Protein AF-A0A2G8K764-F1 (afdb_monomer)

Structure (mmCIF, N/CA/C/O backbone):
data_AF-A0A2G8K764-F1
#
_entry.id   AF-A0A2G8K764-F1
#
loop_
_atom_site.group_PDB
_atom_site.id
_atom_site.type_symbol
_atom_site.label_atom_id
_atom_site.label_alt_id
_atom_site.label_comp_id
_atom_site.label_asym_id
_atom_site.label_entity_id
_atom_site.label_seq_id
_atom_site.pdbx_PDB_ins_code
_atom_site.Cartn_x
_atom_site.Cartn_y
_atom_site.Cartn_z
_atom_site.occupancy
_atom_site.B_iso_or_equiv
_atom_site.auth_seq_id
_atom_site.auth_comp_id
_atom_site.auth_asym_id
_atom_site.auth_atom_id
_atom_site.pdbx_PDB_model_num
ATOM 1 N N . MET A 1 1 ? -36.070 -5.366 6.513 1.00 33.69 1 MET A N 1
ATOM 2 C CA . MET A 1 1 ? -35.446 -6.632 6.056 1.00 33.69 1 MET A CA 1
ATOM 3 C C . MET A 1 1 ? -34.339 -6.330 5.052 1.00 33.69 1 MET A C 1
ATOM 5 O O . MET A 1 1 ? -34.636 -6.035 3.906 1.00 33.69 1 MET A O 1
ATOM 9 N N . SER A 1 2 ? -33.076 -6.406 5.469 1.00 38.84 2 SER A N 1
ATOM 10 C CA . SER A 1 2 ? -31.916 -6.464 4.567 1.00 38.84 2 SER A CA 1
ATOM 11 C C . SER A 1 2 ? -31.468 -7.924 4.512 1.00 38.84 2 SER A C 1
ATOM 13 O O . SER A 1 2 ? -30.601 -8.333 5.282 1.00 38.84 2 SER A O 1
ATOM 15 N N . ARG A 1 3 ? -32.119 -8.744 3.679 1.00 37.56 3 ARG A N 1
ATOM 16 C CA . ARG A 1 3 ? -31.666 -10.124 3.452 1.00 37.56 3 ARG A CA 1
ATOM 17 C C . ARG A 1 3 ? -30.446 -10.074 2.531 1.00 37.56 3 ARG A C 1
ATOM 19 O O . ARG A 1 3 ? -30.587 -10.110 1.315 1.00 37.56 3 ARG A O 1
ATOM 26 N N . LEU A 1 4 ? -29.264 -9.943 3.132 1.00 41.06 4 LEU A N 1
ATOM 27 C CA . LEU A 1 4 ? -28.021 -10.408 2.517 1.00 41.06 4 LEU A CA 1
ATOM 28 C C . LEU A 1 4 ? -28.210 -11.894 2.190 1.00 41.06 4 LEU A C 1
ATOM 30 O O . LEU A 1 4 ? -28.793 -12.630 2.990 1.00 41.06 4 LEU A O 1
ATOM 34 N N . THR A 1 5 ? -27.817 -12.304 0.989 1.00 48.66 5 THR A N 1
ATOM 35 C CA . THR A 1 5 ? -28.017 -13.684 0.533 1.00 48.66 5 THR A CA 1
ATOM 36 C C . THR A 1 5 ? -27.118 -14.627 1.335 1.00 48.66 5 THR A C 1
ATOM 38 O O . THR A 1 5 ? -26.045 -14.207 1.759 1.00 48.66 5 THR A O 1
ATOM 41 N N . ASP A 1 6 ? -27.501 -15.891 1.543 1.00 52.78 6 ASP A N 1
ATOM 42 C CA . ASP A 1 6 ? -26.640 -16.861 2.254 1.00 52.78 6 ASP A CA 1
ATOM 43 C C . ASP A 1 6 ? -25.231 -16.946 1.627 1.00 52.78 6 ASP A C 1
ATOM 45 O O . ASP A 1 6 ? -24.234 -16.991 2.339 1.00 52.78 6 ASP A O 1
ATOM 49 N N . ARG A 1 7 ? -25.130 -16.745 0.302 1.00 52.00 7 ARG A N 1
ATOM 50 C CA . ARG A 1 7 ? -23.859 -16.610 -0.434 1.00 52.00 7 ARG A CA 1
ATOM 51 C C . ARG A 1 7 ? -22.946 -15.477 0.050 1.00 52.00 7 ARG A C 1
ATOM 53 O O . ARG A 1 7 ? -21.727 -15.593 -0.047 1.00 52.00 7 ARG A O 1
ATOM 60 N N . ASP A 1 8 ? -23.502 -14.367 0.532 1.00 56.09 8 ASP A N 1
ATOM 61 C CA . ASP A 1 8 ? -22.710 -13.242 1.043 1.00 56.09 8 ASP A CA 1
ATOM 62 C C . ASP A 1 8 ? -22.098 -13.548 2.414 1.00 56.09 8 ASP A C 1
ATOM 64 O O . ASP A 1 8 ? -20.984 -13.097 2.700 1.00 56.09 8 ASP A O 1
ATOM 68 N N . LYS A 1 9 ? -22.807 -14.337 3.230 1.00 60.25 9 LYS A N 1
ATOM 69 C CA . LYS A 1 9 ? -22.314 -14.828 4.520 1.00 60.25 9 LYS A CA 1
ATOM 70 C C . LYS A 1 9 ? -21.228 -15.882 4.327 1.00 60.25 9 LYS A C 1
ATOM 72 O O . LYS A 1 9 ? -20.196 -15.804 4.995 1.00 60.25 9 LYS A O 1
ATOM 77 N N . ASP A 1 10 ? -21.415 -16.777 3.358 1.00 65.81 10 ASP A N 1
ATOM 78 C CA . ASP A 1 10 ? -20.428 -17.799 2.994 1.00 65.81 10 ASP A CA 1
ATOM 79 C C . ASP A 1 10 ? -19.110 -17.154 2.530 1.00 65.81 10 ASP A C 1
ATOM 81 O O . ASP A 1 10 ? -18.032 -17.491 3.023 1.00 65.81 10 ASP A O 1
ATOM 85 N N . GLY A 1 11 ? -19.191 -16.121 1.681 1.00 82.81 11 GLY A N 1
ATOM 86 C CA . GLY A 1 11 ? -18.010 -15.391 1.213 1.00 82.81 11 GLY A CA 1
ATOM 87 C C . GLY A 1 11 ? -17.261 -14.638 2.320 1.00 82.81 11 GLY A C 1
ATOM 88 O O . GLY A 1 11 ? -16.034 -14.605 2.314 1.00 82.81 11 GLY A O 1
ATOM 89 N N . PHE A 1 12 ? -17.959 -14.037 3.292 1.00 88.25 12 PHE A N 1
ATOM 90 C CA . PHE A 1 12 ? -17.296 -13.393 4.436 1.00 88.25 12 PHE A CA 1
ATOM 91 C C . PHE A 1 12 ? -16.595 -14.415 5.342 1.00 88.25 12 PHE A C 1
ATOM 93 O O . PHE A 1 12 ? -15.472 -14.179 5.796 1.00 88.25 12 PHE A O 1
ATOM 100 N N . PHE A 1 13 ? -17.231 -15.562 5.585 1.00 88.56 13 PHE A N 1
ATOM 101 C CA . PHE A 1 13 ? -16.662 -16.619 6.414 1.00 88.56 13 PHE A CA 1
ATOM 102 C C . PHE A 1 13 ? -15.352 -17.165 5.826 1.00 88.56 13 PHE A C 1
ATOM 104 O O . PHE A 1 13 ? -14.321 -17.164 6.508 1.00 88.56 13 PHE A O 1
ATOM 111 N N . GLU A 1 14 ? -15.368 -17.558 4.550 1.00 86.75 14 GLU A N 1
ATOM 112 C CA . GLU A 1 14 ? -14.207 -18.135 3.862 1.00 86.75 14 GLU A CA 1
ATOM 113 C C . GLU A 1 14 ? -13.052 -17.137 3.718 1.00 86.75 14 GLU A C 1
ATOM 115 O O . GLU A 1 14 ? -11.880 -17.484 3.923 1.00 86.75 14 GLU A O 1
ATOM 120 N N . GLU A 1 15 ? -13.380 -15.885 3.385 1.00 87.56 15 GLU A N 1
ATOM 121 C CA . GLU A 1 15 ? -12.381 -14.874 3.052 1.00 87.56 15 GLU A CA 1
ATOM 122 C C . GLU A 1 15 ? -11.816 -14.139 4.263 1.00 87.56 15 GLU A C 1
ATOM 124 O O . GLU A 1 15 ? -10.691 -13.649 4.192 1.00 87.56 15 GLU A O 1
ATOM 129 N N . ILE A 1 16 ? -12.553 -14.060 5.372 1.00 92.62 16 ILE A N 1
ATOM 130 C CA . ILE A 1 16 ? -12.147 -13.291 6.556 1.00 92.62 16 ILE A CA 1
ATOM 131 C C . ILE A 1 16 ? -12.003 -14.202 7.773 1.00 92.62 16 ILE A C 1
ATOM 133 O O . ILE A 1 16 ? -10.900 -14.352 8.305 1.00 92.62 16 ILE A O 1
ATOM 137 N N . LEU A 1 17 ? -13.091 -14.836 8.216 1.00 92.00 17 LEU A N 1
ATOM 138 C CA . LEU A 1 17 ? -13.127 -15.529 9.510 1.00 92.00 17 LEU A CA 1
ATOM 139 C C . LEU A 1 17 ? -12.186 -16.746 9.558 1.00 92.00 17 LEU A C 1
ATOM 141 O O . LEU A 1 17 ? -11.447 -16.922 10.536 1.00 92.00 17 LEU A O 1
ATOM 145 N N . CYS A 1 18 ? -12.130 -17.538 8.484 1.00 90.69 18 CYS A N 1
ATOM 146 C CA . CYS A 1 18 ? -11.221 -18.685 8.363 1.00 90.69 18 CYS A CA 1
ATOM 147 C C . CYS A 1 18 ? -9.739 -18.300 8.260 1.00 90.69 18 CYS A C 1
ATOM 149 O O . CYS A 1 18 ? -8.875 -19.161 8.420 1.00 90.69 18 CYS A O 1
ATOM 151 N N . LYS A 1 19 ? -9.424 -17.033 7.968 1.00 90.88 19 LYS A N 1
ATOM 152 C CA . LYS A 1 19 ? -8.050 -16.577 7.707 1.00 90.88 19 LYS A CA 1
ATOM 153 C C . LYS A 1 19 ? -7.363 -15.971 8.927 1.00 90.88 19 LYS A C 1
ATOM 155 O O . LYS A 1 19 ? -6.165 -15.702 8.861 1.00 90.88 19 LYS A O 1
ATOM 160 N N . PHE A 1 20 ? -8.080 -15.744 10.031 1.00 92.00 20 PHE A N 1
ATOM 161 C CA . PHE A 1 20 ? -7.442 -15.306 11.273 1.00 92.00 20 PHE A CA 1
ATOM 162 C C . PHE A 1 20 ? -6.431 -16.341 11.783 1.00 92.00 20 PHE A C 1
ATOM 164 O O . PHE A 1 20 ? -6.521 -17.526 11.471 1.00 92.00 20 PHE A O 1
ATOM 171 N N . ARG A 1 21 ? -5.457 -15.880 12.570 1.00 89.31 21 ARG A N 1
ATOM 172 C CA . ARG A 1 21 ? -4.538 -16.750 13.310 1.00 89.31 21 ARG A CA 1
ATOM 173 C C . ARG A 1 21 ? -5.270 -17.388 14.491 1.00 89.31 21 ARG A C 1
ATOM 175 O O . ARG A 1 21 ? -6.198 -16.793 15.033 1.00 89.31 21 ARG A O 1
ATOM 182 N N . ASP A 1 22 ? -4.824 -18.566 14.911 1.00 90.31 22 ASP A N 1
ATOM 183 C CA . ASP A 1 22 ? -5.330 -19.237 16.113 1.00 90.31 22 ASP A CA 1
ATOM 184 C C . ASP A 1 22 ? -4.650 -18.692 17.375 1.00 90.31 22 ASP A C 1
ATOM 186 O O . ASP A 1 22 ? -3.877 -19.374 18.040 1.00 90.31 22 ASP A O 1
ATOM 190 N N . ASP A 1 23 ? -4.913 -17.419 17.659 1.00 94.19 23 ASP A N 1
ATOM 191 C CA . ASP A 1 23 ? -4.591 -16.741 18.914 1.00 94.19 23 ASP A CA 1
ATOM 19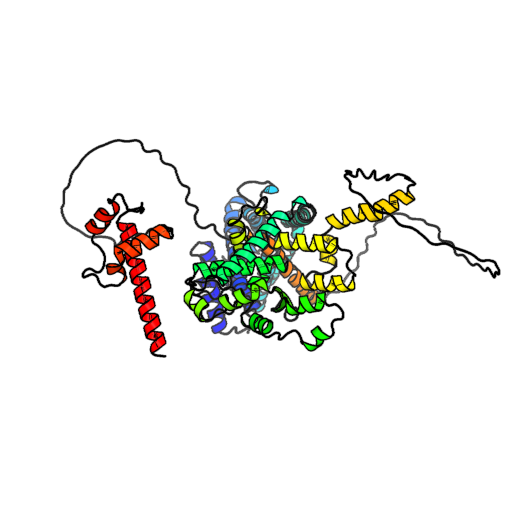2 C C . ASP A 1 23 ? -5.863 -16.188 19.570 1.00 94.19 23 ASP A C 1
ATOM 194 O O . ASP A 1 23 ? -6.922 -16.172 18.942 1.00 94.19 23 ASP A O 1
ATOM 198 N N . ASP A 1 24 ? -5.775 -15.722 20.818 1.00 94.00 24 ASP A N 1
ATOM 199 C CA . ASP A 1 24 ? -6.945 -15.246 21.575 1.00 94.00 24 ASP A CA 1
ATOM 200 C C . ASP A 1 24 ? -7.679 -14.106 20.855 1.00 94.00 24 ASP A C 1
ATOM 202 O O . ASP A 1 24 ? -8.907 -14.090 20.780 1.00 94.00 24 ASP A O 1
ATOM 206 N N . ILE A 1 25 ? -6.924 -13.203 20.220 1.00 96.12 25 ILE A N 1
ATOM 207 C CA . ILE A 1 25 ? -7.464 -12.116 19.393 1.00 96.12 25 ILE A CA 1
ATOM 208 C C . ILE A 1 25 ? -8.227 -12.668 18.184 1.00 96.12 25 ILE A C 1
ATOM 210 O O . ILE A 1 25 ? -9.349 -12.249 17.907 1.00 96.12 25 ILE A O 1
ATOM 214 N N . GLY A 1 26 ? -7.641 -13.614 17.448 1.00 94.44 26 GLY A N 1
ATOM 215 C CA . GLY A 1 26 ? -8.278 -14.250 16.299 1.00 94.44 26 GLY A CA 1
ATOM 216 C C . GLY A 1 26 ? -9.490 -15.090 16.691 1.00 94.44 26 GLY A C 1
ATOM 217 O O . GLY A 1 26 ? -10.481 -15.103 15.964 1.00 94.44 26 GLY A O 1
ATOM 218 N N . LEU A 1 27 ? -9.458 -15.740 17.855 1.00 95.12 27 LEU A N 1
ATOM 219 C CA . LEU A 1 27 ? -10.594 -16.462 18.419 1.00 95.12 27 LEU A CA 1
ATOM 220 C C . LEU A 1 27 ? -11.739 -15.508 18.771 1.00 95.12 27 LEU A C 1
ATOM 222 O O . LEU A 1 27 ? -12.885 -15.802 18.431 1.00 95.12 27 LEU A O 1
ATOM 226 N N . PHE A 1 28 ? -11.437 -14.365 19.391 1.00 96.00 28 PHE A N 1
ATOM 227 C CA . PHE A 1 28 ? -12.427 -13.333 19.694 1.00 96.00 28 PHE A CA 1
ATOM 228 C C . PHE A 1 28 ? -13.061 -12.777 18.414 1.00 96.00 28 PHE A C 1
ATOM 230 O O . PHE A 1 28 ? -14.284 -12.763 18.302 1.00 96.00 28 PHE A O 1
ATOM 237 N N . CYS A 1 29 ? -12.256 -12.465 17.389 1.00 96.56 29 CYS A N 1
ATOM 238 C CA . CYS A 1 29 ? -12.754 -12.032 16.077 1.00 96.56 29 CYS A CA 1
ATOM 239 C C . CYS A 1 29 ? -13.724 -13.025 15.410 1.00 96.56 29 CYS A C 1
ATOM 241 O O . CYS A 1 29 ? -14.522 -12.616 14.569 1.00 96.56 29 CYS A O 1
ATOM 243 N N . ARG A 1 30 ? -13.638 -14.322 15.738 1.00 95.06 30 ARG A N 1
ATOM 244 C CA . ARG A 1 30 ? -14.514 -15.377 15.198 1.00 95.06 30 ARG A CA 1
ATOM 245 C C . ARG A 1 30 ? -15.742 -15.666 16.060 1.00 95.06 30 ARG A C 1
ATOM 247 O O . ARG A 1 30 ? -16.605 -16.412 15.607 1.00 95.06 30 ARG A O 1
ATOM 254 N N . LYS A 1 31 ? -15.801 -15.155 17.292 1.00 94.94 31 LYS A N 1
ATOM 255 C CA . LYS A 1 31 ? -16.849 -15.488 18.269 1.00 94.94 31 LYS A CA 1
ATOM 256 C C . LYS A 1 31 ? -17.703 -14.296 18.672 1.00 94.94 31 LYS A C 1
ATOM 258 O O . LYS A 1 31 ? -18.900 -14.474 18.865 1.00 94.94 31 LYS A O 1
ATOM 263 N N . ASP A 1 32 ? -17.103 -13.119 18.825 1.00 97.00 32 ASP A N 1
ATOM 264 C CA . ASP A 1 32 ? -17.822 -11.937 19.287 1.00 97.00 32 ASP A CA 1
ATOM 265 C C . ASP A 1 32 ? -18.811 -11.453 18.207 1.00 97.00 32 ASP A C 1
ATOM 267 O O . ASP A 1 32 ? -18.392 -11.124 17.090 1.00 97.00 32 ASP A O 1
ATOM 271 N N . PRO A 1 33 ? -20.124 -11.409 18.503 1.00 95.06 33 PRO A N 1
ATOM 272 C CA . PRO A 1 33 ? -21.143 -11.104 17.500 1.00 95.06 33 PRO A CA 1
ATOM 273 C C . PRO A 1 33 ? -21.035 -9.671 16.961 1.00 95.06 33 PRO A C 1
ATOM 275 O O . PRO A 1 33 ? -21.378 -9.421 15.803 1.00 95.06 33 PRO A O 1
ATOM 278 N N . VAL A 1 34 ? -20.524 -8.736 17.764 1.00 96.19 34 VAL A N 1
ATOM 279 C CA . VAL A 1 34 ? -20.388 -7.325 17.393 1.00 96.19 34 VAL A CA 1
ATOM 280 C C . VAL A 1 34 ? -19.189 -7.131 16.466 1.00 96.19 34 VAL A C 1
ATOM 282 O O . VAL A 1 34 ? -19.321 -6.496 15.418 1.00 96.19 34 VAL A O 1
ATOM 285 N N . VAL A 1 35 ? -18.041 -7.740 16.776 1.00 97.06 35 VAL A N 1
ATOM 286 C CA . VAL A 1 35 ? -16.853 -7.737 15.904 1.00 97.06 35 VAL A CA 1
ATOM 287 C C . VAL A 1 35 ? -17.163 -8.385 14.557 1.00 97.06 35 VAL A C 1
ATOM 289 O O . VAL A 1 35 ? -16.776 -7.842 13.519 1.00 97.06 35 VAL A O 1
ATOM 292 N N . ILE A 1 36 ? -17.884 -9.510 14.558 1.00 96.75 36 ILE A N 1
ATOM 293 C CA . ILE A 1 36 ? -18.326 -10.189 13.331 1.00 96.75 36 ILE A CA 1
ATOM 294 C C . ILE A 1 36 ? -19.206 -9.253 12.497 1.00 96.75 36 ILE A C 1
ATOM 296 O O . ILE A 1 36 ? -18.938 -9.077 11.309 1.00 96.75 36 ILE A O 1
ATOM 300 N N . ASN A 1 37 ? -20.202 -8.603 13.111 1.00 95.00 37 ASN A N 1
ATOM 301 C CA . ASN A 1 37 ? -21.092 -7.668 12.419 1.00 95.00 37 ASN A CA 1
ATOM 302 C C . ASN A 1 37 ? -20.332 -6.477 11.813 1.00 95.00 37 ASN A C 1
ATOM 304 O O . ASN A 1 37 ? -20.545 -6.128 10.649 1.00 95.00 37 ASN A O 1
ATOM 308 N N . ILE A 1 38 ? -19.402 -5.885 12.570 1.00 95.62 38 ILE A N 1
ATOM 309 C CA . ILE A 1 38 ? -18.540 -4.804 12.077 1.00 95.62 38 ILE A CA 1
ATOM 310 C C . ILE A 1 38 ? -17.718 -5.297 10.882 1.00 95.62 38 ILE A C 1
ATOM 312 O O . ILE A 1 38 ? -17.711 -4.651 9.832 1.00 95.62 38 ILE A O 1
ATOM 316 N N . GLY A 1 39 ? -17.073 -6.460 11.004 1.00 94.69 39 GLY A N 1
ATOM 317 C CA . GLY A 1 39 ? -16.302 -7.080 9.928 1.00 94.69 39 GLY A CA 1
ATOM 318 C C . GLY A 1 39 ? -17.124 -7.308 8.658 1.00 94.69 39 GLY A C 1
ATOM 319 O O . GLY A 1 39 ? -16.694 -6.925 7.568 1.00 94.69 39 GLY A O 1
ATOM 320 N N . GLU A 1 40 ? -18.331 -7.854 8.795 1.00 92.88 40 GLU A N 1
ATOM 321 C CA . GLU A 1 40 ? -19.242 -8.140 7.682 1.00 92.88 40 GLU A CA 1
ATOM 322 C C . GLU A 1 40 ? -19.676 -6.854 6.960 1.00 92.88 40 GLU A C 1
ATOM 324 O O . GLU A 1 40 ? -19.682 -6.790 5.724 1.00 92.88 40 GLU A O 1
ATOM 329 N N . ARG A 1 41 ? -19.983 -5.788 7.711 1.00 91.00 41 ARG A N 1
ATOM 330 C CA . ARG A 1 41 ? -20.345 -4.474 7.152 1.00 91.00 41 ARG A CA 1
ATOM 331 C C . ARG A 1 41 ? -19.169 -3.821 6.427 1.00 91.00 41 ARG A C 1
ATOM 333 O O . ARG A 1 41 ? -19.350 -3.282 5.331 1.00 91.00 41 ARG A O 1
ATOM 340 N N . LEU A 1 42 ? -17.964 -3.900 6.997 1.00 90.75 42 LEU A N 1
ATOM 341 C CA . LEU A 1 42 ? -16.738 -3.394 6.371 1.00 90.75 42 LEU A CA 1
ATOM 342 C C . LEU A 1 42 ? -16.402 -4.152 5.079 1.00 90.75 42 LEU A C 1
ATOM 344 O O . LEU A 1 42 ? -16.064 -3.523 4.071 1.00 90.75 42 LEU A O 1
ATOM 348 N N . TRP A 1 43 ? -16.544 -5.479 5.093 1.00 90.31 43 TRP A N 1
ATOM 349 C CA . TRP A 1 43 ? -16.355 -6.332 3.923 1.00 90.31 43 TRP A CA 1
ATOM 350 C C . TRP A 1 43 ? -17.381 -6.020 2.837 1.00 90.31 43 TRP A C 1
ATOM 352 O O . TRP A 1 43 ? -17.011 -5.746 1.697 1.00 90.31 43 TRP A O 1
ATOM 362 N N . THR A 1 44 ? -18.665 -5.962 3.189 1.00 87.25 44 THR A N 1
ATOM 363 C CA . THR A 1 44 ? -19.756 -5.707 2.237 1.00 87.25 44 THR A CA 1
ATOM 364 C C . THR A 1 44 ? -19.598 -4.367 1.522 1.00 87.25 44 THR A C 1
ATOM 366 O O . THR A 1 44 ? -19.817 -4.301 0.313 1.00 87.25 44 THR A O 1
ATOM 369 N N . LYS A 1 45 ? -19.145 -3.320 2.228 1.00 80.25 45 LYS A N 1
ATOM 370 C CA . LYS A 1 45 ? -18.872 -2.003 1.626 1.00 80.25 45 LYS A CA 1
ATOM 371 C C . LYS A 1 45 ? -17.771 -2.055 0.557 1.00 80.25 45 LYS A C 1
ATOM 373 O O . LYS A 1 45 ? -17.792 -1.264 -0.383 1.00 80.25 45 LY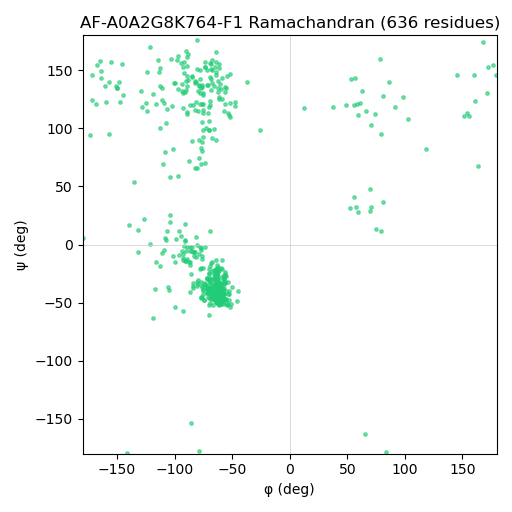S A O 1
ATOM 378 N N . SER A 1 46 ? -16.805 -2.959 0.698 1.00 76.62 46 SER A N 1
ATOM 379 C CA . SER A 1 46 ? -15.552 -2.908 -0.062 1.00 76.62 46 SER A CA 1
ATOM 380 C C . SER A 1 46 ? -15.333 -4.093 -1.007 1.00 76.62 46 SER A C 1
ATOM 382 O O . SER A 1 46 ? -14.517 -3.977 -1.918 1.00 76.62 46 SER A O 1
ATOM 384 N N . LYS A 1 47 ? -16.078 -5.199 -0.867 1.00 74.88 47 LYS A N 1
ATOM 385 C CA . LYS A 1 47 ? -15.908 -6.441 -1.651 1.00 74.88 47 LYS A CA 1
ATOM 386 C C . LYS A 1 47 ? -16.121 -6.277 -3.157 1.00 74.88 47 LYS A C 1
ATOM 388 O O . LYS A 1 47 ? -15.620 -7.074 -3.942 1.00 74.88 47 LYS A O 1
ATOM 393 N N . LEU A 1 48 ? -16.846 -5.234 -3.571 1.00 74.56 48 LEU A N 1
ATOM 394 C CA . LEU A 1 48 ? -17.058 -4.921 -4.987 1.00 74.56 48 LEU A CA 1
ATOM 395 C C . LEU A 1 48 ? -15.778 -4.427 -5.682 1.00 74.56 48 LEU A C 1
ATOM 397 O O . LEU A 1 48 ? -15.690 -4.501 -6.906 1.00 74.56 48 LEU A O 1
ATOM 401 N N . LYS A 1 49 ? -14.768 -3.985 -4.918 1.00 71.81 49 LYS A N 1
ATOM 402 C CA . LYS A 1 49 ? -13.442 -3.600 -5.422 1.00 71.81 49 LYS A CA 1
ATOM 403 C C . LYS A 1 49 ? -12.615 -4.849 -5.741 1.00 71.81 49 LYS A C 1
ATOM 405 O O . LYS A 1 49 ? -11.664 -5.186 -5.032 1.00 71.81 49 LYS A O 1
ATOM 410 N N . LYS A 1 50 ? -13.010 -5.578 -6.790 1.00 66.94 50 LYS A N 1
ATOM 411 C CA . LYS A 1 50 ? -12.350 -6.826 -7.227 1.00 66.94 50 LYS A CA 1
ATOM 412 C C . LYS A 1 50 ? -10.868 -6.620 -7.563 1.00 66.94 50 LYS A C 1
ATOM 414 O O . LYS A 1 50 ? -10.069 -7.539 -7.416 1.00 66.94 50 LYS A O 1
ATOM 419 N N . ASP A 1 51 ? -10.497 -5.413 -7.972 1.00 63.59 51 ASP A N 1
ATOM 420 C CA . ASP A 1 51 ? -9.127 -4.952 -8.209 1.00 63.59 51 ASP A CA 1
ATOM 421 C C . ASP A 1 51 ? -8.261 -4.882 -6.945 1.00 63.59 51 ASP A C 1
ATOM 423 O O . ASP A 1 51 ? -7.037 -4.985 -7.047 1.00 63.59 51 ASP A O 1
ATOM 427 N N . LYS A 1 52 ? -8.888 -4.798 -5.767 1.00 69.44 52 LYS A N 1
ATOM 428 C CA . LYS A 1 52 ? -8.239 -4.615 -4.459 1.00 69.44 52 LYS A CA 1
ATOM 429 C C . LYS A 1 52 ? -8.647 -5.673 -3.439 1.00 69.44 52 LYS A C 1
ATOM 431 O O . LYS A 1 52 ? -8.504 -5.461 -2.239 1.00 69.44 52 LYS A O 1
ATOM 436 N N . ALA A 1 53 ? -9.135 -6.832 -3.884 1.00 73.50 53 ALA A N 1
ATOM 437 C CA . ALA A 1 53 ? -9.700 -7.855 -3.000 1.00 73.50 53 ALA A CA 1
ATOM 438 C C . ALA A 1 53 ? -8.762 -8.251 -1.837 1.00 73.50 53 ALA A C 1
ATOM 440 O O . ALA A 1 53 ? -9.204 -8.385 -0.697 1.00 73.50 53 ALA A O 1
ATOM 441 N N . GLY A 1 54 ? -7.454 -8.374 -2.098 1.00 75.44 54 GLY A N 1
ATOM 442 C CA . GLY A 1 54 ? -6.461 -8.686 -1.062 1.00 75.44 54 GLY A CA 1
ATOM 443 C C . GLY A 1 54 ? -6.256 -7.568 -0.038 1.00 75.44 54 GLY A C 1
ATOM 444 O O . GLY A 1 54 ? -6.145 -7.841 1.155 1.00 75.44 54 GLY A O 1
ATOM 445 N N . GLU A 1 55 ? -6.231 -6.316 -0.492 1.00 78.75 55 GLU A N 1
ATOM 446 C CA . GLU A 1 55 ? -6.097 -5.128 0.363 1.00 78.75 55 GLU A CA 1
ATOM 447 C C . GLU A 1 55 ? -7.353 -4.937 1.213 1.00 78.75 55 GLU A C 1
ATOM 449 O O . GLU A 1 55 ? -7.257 -4.718 2.418 1.00 78.75 55 GLU A O 1
ATOM 454 N N . VAL A 1 56 ? -8.533 -5.118 0.610 1.00 83.88 56 VAL A N 1
ATOM 455 C CA . VAL A 1 56 ? -9.817 -5.086 1.314 1.00 83.88 56 VAL A CA 1
ATOM 456 C C . VAL A 1 56 ? -9.840 -6.138 2.418 1.00 83.88 56 VAL A C 1
ATOM 458 O O . VAL A 1 56 ? -10.164 -5.808 3.558 1.00 83.88 56 VAL A O 1
ATOM 461 N N . ARG A 1 57 ? -9.441 -7.382 2.119 1.00 86.25 57 ARG A N 1
ATOM 462 C CA . ARG A 1 57 ? -9.373 -8.448 3.127 1.00 86.25 57 ARG A CA 1
ATOM 463 C C . ARG A 1 57 ? -8.458 -8.063 4.289 1.00 86.25 57 ARG A C 1
ATOM 465 O O . ARG A 1 57 ? -8.873 -8.138 5.443 1.00 86.25 57 ARG A O 1
ATOM 472 N N . LYS A 1 58 ? -7.233 -7.620 3.983 1.00 86.56 58 LYS A N 1
ATOM 473 C CA . LYS A 1 58 ? -6.258 -7.184 4.993 1.00 86.56 58 LYS A CA 1
ATOM 474 C C . LYS A 1 58 ? -6.807 -6.037 5.843 1.00 86.56 58 LYS A C 1
ATOM 476 O O . LYS A 1 58 ? -6.746 -6.126 7.061 1.00 86.56 58 LYS A O 1
ATOM 481 N N . SER A 1 59 ? -7.396 -5.013 5.226 1.00 89.56 59 SER A N 1
ATOM 482 C CA . SER A 1 59 ? -7.979 -3.856 5.924 1.00 89.56 59 SER A CA 1
ATOM 483 C C . SER A 1 59 ? -9.101 -4.267 6.889 1.00 89.56 59 SER A C 1
ATOM 485 O O . SER A 1 59 ? -9.102 -3.862 8.058 1.00 89.56 59 SER A O 1
ATOM 487 N N . VAL A 1 60 ? -10.013 -5.147 6.454 1.00 93.12 60 VAL A N 1
ATOM 488 C CA . VAL A 1 60 ? -11.094 -5.679 7.303 1.00 93.12 60 VAL A CA 1
ATOM 489 C C . VAL A 1 60 ? -10.525 -6.489 8.469 1.00 93.12 60 VAL A C 1
ATOM 491 O O . VAL A 1 60 ? -10.865 -6.223 9.622 1.00 93.12 60 VAL A O 1
ATOM 494 N N . MET A 1 61 ? -9.617 -7.430 8.198 1.00 94.06 61 MET A N 1
ATOM 495 C CA . MET A 1 61 ? -9.000 -8.261 9.237 1.00 94.06 61 MET A CA 1
ATOM 496 C C . MET A 1 61 ? -8.209 -7.429 10.252 1.00 94.06 61 MET A C 1
ATOM 498 O O . MET A 1 61 ? -8.315 -7.674 11.454 1.00 94.06 61 MET A O 1
ATOM 502 N N . THR A 1 62 ? -7.454 -6.429 9.794 1.00 94.25 62 THR A N 1
ATOM 503 C CA . THR A 1 62 ? -6.723 -5.497 10.660 1.00 94.25 62 THR A CA 1
ATOM 504 C C . THR A 1 62 ? -7.681 -4.696 11.534 1.00 94.25 62 THR A C 1
ATOM 506 O O . THR A 1 62 ? -7.437 -4.567 12.730 1.00 94.25 62 THR A O 1
ATOM 509 N N . SER A 1 63 ? -8.794 -4.210 10.978 1.00 95.69 63 SER A N 1
ATOM 510 C CA . SER A 1 63 ? -9.822 -3.483 11.736 1.00 95.69 63 SER A CA 1
ATOM 511 C C . SER A 1 63 ? -10.435 -4.355 12.835 1.00 95.69 63 SER A C 1
ATOM 513 O O . SER A 1 63 ? -10.483 -3.946 13.993 1.00 95.69 63 SER A O 1
ATOM 515 N N . MET A 1 64 ? -10.826 -5.588 12.500 1.00 97.31 64 MET A N 1
ATOM 516 C CA . MET A 1 64 ? -11.375 -6.539 13.472 1.00 97.31 64 MET A CA 1
ATOM 517 C C . MET A 1 64 ? -10.361 -6.880 14.569 1.00 97.31 64 MET A C 1
ATOM 519 O O . MET A 1 64 ? -10.707 -6.858 15.746 1.00 97.31 64 MET A O 1
ATOM 523 N N . ARG A 1 65 ? -9.094 -7.136 14.211 1.00 97.25 65 ARG A N 1
ATOM 524 C CA . ARG A 1 65 ? -8.045 -7.429 15.202 1.00 97.25 65 ARG A CA 1
ATOM 525 C C . ARG A 1 65 ? -7.731 -6.233 16.090 1.00 97.25 65 ARG A C 1
ATOM 527 O O . ARG A 1 65 ? -7.583 -6.432 17.284 1.00 97.25 65 ARG A O 1
ATOM 534 N N . ARG A 1 66 ? -7.667 -5.011 15.549 1.00 97.12 66 ARG A N 1
ATOM 535 C CA . ARG A 1 66 ? -7.461 -3.787 16.348 1.00 97.12 66 ARG A CA 1
ATOM 536 C C . ARG A 1 66 ? -8.585 -3.595 17.368 1.00 97.12 66 ARG A C 1
ATOM 538 O O . ARG A 1 66 ? -8.293 -3.291 18.517 1.00 97.12 66 ARG A O 1
ATOM 545 N N . LEU A 1 67 ? -9.839 -3.823 16.969 1.00 97.88 67 LEU A N 1
ATOM 546 C CA . LEU A 1 67 ? -10.992 -3.789 17.876 1.00 97.88 67 LEU A CA 1
ATOM 547 C C . LEU A 1 67 ? -10.912 -4.871 18.955 1.00 97.88 67 LEU A C 1
ATOM 549 O O . LEU A 1 67 ? -11.093 -4.574 20.129 1.00 97.88 67 LEU A O 1
ATOM 553 N N . ALA A 1 68 ? -10.596 -6.105 18.566 1.00 97.56 68 ALA A N 1
ATOM 554 C CA . ALA A 1 68 ? -10.437 -7.216 19.495 1.00 97.56 68 ALA A CA 1
ATOM 555 C C . ALA A 1 68 ? -9.293 -6.974 20.493 1.00 97.56 68 ALA A C 1
ATOM 557 O O . ALA A 1 68 ? -9.460 -7.198 21.686 1.00 97.56 68 ALA A O 1
ATOM 558 N N . THR A 1 69 ? -8.144 -6.473 20.030 1.00 97.12 69 THR A N 1
ATOM 559 C CA . THR A 1 69 ? -7.023 -6.108 20.904 1.00 97.12 69 THR A CA 1
ATOM 560 C C . THR A 1 69 ? -7.410 -4.980 21.849 1.00 97.12 69 THR A C 1
ATOM 562 O O . THR A 1 69 ? -7.179 -5.115 23.044 1.00 97.12 69 THR A O 1
ATOM 565 N N . LEU A 1 70 ? -8.057 -3.925 21.347 1.00 97.75 70 LEU A N 1
ATOM 566 C CA . LEU A 1 70 ? -8.540 -2.831 22.186 1.00 97.75 70 LEU A CA 1
ATOM 567 C C . LEU A 1 70 ? -9.515 -3.329 23.260 1.00 97.75 70 LEU A C 1
ATOM 569 O O . LEU A 1 70 ? -9.375 -2.941 24.413 1.00 97.75 70 LEU A O 1
ATOM 573 N N . TYR A 1 71 ? -10.445 -4.221 22.908 1.00 97.50 71 TYR A N 1
ATOM 574 C CA . TYR A 1 71 ? -11.397 -4.797 23.858 1.00 97.50 71 TYR A CA 1
ATOM 575 C C . TYR A 1 71 ? -10.711 -5.639 24.942 1.00 97.50 71 TYR A C 1
ATOM 577 O O . TYR A 1 71 ? -11.029 -5.503 26.118 1.00 97.50 71 TYR A O 1
ATOM 585 N N . MET A 1 72 ? -9.718 -6.458 24.585 1.00 95.69 72 MET A N 1
ATOM 586 C CA . MET A 1 72 ? -8.942 -7.208 25.584 1.00 95.69 72 MET A CA 1
ATOM 587 C C . MET A 1 72 ? -8.169 -6.267 26.514 1.00 95.69 72 MET A C 1
ATOM 589 O O . MET A 1 72 ? -8.214 -6.429 27.731 1.00 95.69 72 MET A O 1
ATOM 593 N N . THR A 1 73 ? -7.528 -5.231 25.964 1.00 95.62 73 THR A N 1
ATOM 594 C CA . THR A 1 73 ? -6.847 -4.203 26.765 1.00 95.62 73 THR A CA 1
ATOM 595 C C . THR A 1 73 ? -7.826 -3.425 27.651 1.00 95.62 73 THR A C 1
ATOM 597 O O . THR A 1 73 ? -7.467 -3.057 28.767 1.00 95.62 73 THR A O 1
ATOM 600 N N . PHE A 1 74 ? -9.058 -3.205 27.190 1.00 97.19 74 PHE A N 1
ATOM 601 C CA . PHE A 1 74 ? -10.154 -2.604 27.950 1.00 97.19 74 PHE A CA 1
ATOM 602 C C . PHE A 1 74 ? -10.568 -3.464 29.141 1.00 97.19 74 PHE A C 1
ATOM 604 O O . PHE A 1 74 ? -10.627 -2.951 30.255 1.00 97.19 74 PHE A O 1
ATOM 611 N N . LEU A 1 75 ? -10.749 -4.771 28.945 1.00 95.69 75 LEU A N 1
ATOM 612 C CA . LEU A 1 75 ? -11.068 -5.696 30.034 1.00 95.69 75 LEU A CA 1
ATOM 613 C C . LEU A 1 75 ? -9.977 -5.733 31.112 1.00 95.69 75 LEU A C 1
ATOM 615 O O . LEU A 1 75 ? -10.284 -5.872 32.292 1.00 95.69 75 LEU A O 1
ATOM 619 N N . GLU A 1 76 ? -8.706 -5.569 30.744 1.00 94.81 76 GLU A N 1
ATOM 620 C CA . GLU A 1 76 ? -7.606 -5.479 31.714 1.00 94.81 76 GLU A CA 1
ATOM 621 C C . GLU A 1 76 ? -7.699 -4.234 32.613 1.00 94.81 76 GLU A C 1
ATOM 623 O O . GLU A 1 76 ? -7.227 -4.275 33.750 1.00 94.81 76 GLU A O 1
ATOM 628 N N . GLN A 1 77 ? -8.332 -3.148 32.148 1.00 94.44 77 GLN A N 1
ATOM 629 C CA . GLN A 1 77 ? -8.445 -1.903 32.920 1.00 94.44 77 GLN A CA 1
ATOM 630 C C . GLN A 1 77 ? -9.327 -2.054 34.162 1.00 94.44 77 GLN A C 1
ATOM 632 O O . GLN A 1 77 ? -9.248 -1.226 35.067 1.00 94.44 77 GLN A O 1
ATOM 637 N N . GLN A 1 78 ? -10.127 -3.122 34.258 1.00 93.62 78 GLN A N 1
ATOM 638 C CA . GLN A 1 78 ? -10.942 -3.370 35.448 1.00 93.62 78 GLN A CA 1
ATOM 639 C C . GLN A 1 78 ? -10.109 -3.598 36.720 1.00 93.62 78 GLN A C 1
ATOM 641 O O . GLN A 1 78 ? -10.598 -3.405 37.832 1.00 93.62 78 GLN A O 1
ATOM 646 N N . LEU A 1 79 ? -8.848 -4.019 36.554 1.00 91.44 79 LEU A N 1
ATOM 647 C CA . LEU A 1 79 ? -7.918 -4.248 37.659 1.00 91.44 79 LEU A CA 1
ATOM 648 C C . LEU A 1 79 ? -7.477 -2.938 38.324 1.00 91.44 79 LEU A C 1
ATOM 650 O O . LEU A 1 79 ? -7.187 -2.933 39.516 1.00 91.44 79 LEU A O 1
ATOM 654 N N . GLU A 1 80 ? -7.428 -1.845 37.562 1.00 91.44 80 GLU A N 1
ATOM 655 C CA . GLU A 1 80 ? -6.920 -0.546 38.018 1.00 91.44 80 GLU A CA 1
ATOM 656 C C . GLU A 1 80 ? -8.052 0.457 38.283 1.00 91.44 80 GLU A C 1
ATOM 658 O O . GLU A 1 80 ? -8.025 1.169 39.285 1.00 91.44 80 GLU A O 1
ATOM 663 N N . TYR A 1 81 ? -9.089 0.467 37.441 1.00 90.56 81 TYR A N 1
ATOM 664 C CA . TYR A 1 81 ? -10.162 1.471 37.469 1.00 90.56 81 TYR A CA 1
ATOM 665 C C . TYR A 1 81 ? -11.495 0.938 38.016 1.00 90.56 81 TYR A C 1
ATOM 667 O O . TYR A 1 81 ? -12.522 1.610 37.933 1.00 90.56 81 TYR A O 1
ATOM 675 N N . GLY A 1 82 ? -11.489 -0.260 38.608 1.00 92.62 82 GLY A N 1
ATOM 676 C CA . GLY A 1 82 ? -12.676 -0.895 39.183 1.00 92.62 82 GLY A CA 1
ATOM 677 C C . GLY A 1 82 ? -13.531 -1.644 38.153 1.00 92.62 82 GLY A C 1
ATOM 678 O O . GLY A 1 82 ? -13.168 -1.720 36.980 1.00 92.62 82 GLY A O 1
ATOM 679 N N . PRO A 1 83 ? -14.664 -2.235 38.570 1.00 93.94 83 PRO A N 1
ATOM 680 C CA . PRO A 1 83 ? -15.437 -3.141 37.726 1.00 93.94 83 PRO A CA 1
ATOM 681 C C . PRO A 1 83 ? -15.981 -2.450 36.470 1.00 93.94 83 PRO A C 1
ATOM 683 O O . PRO A 1 83 ? -16.460 -1.318 36.527 1.00 93.94 83 PRO A O 1
ATOM 686 N N . ILE A 1 84 ? -15.943 -3.169 35.350 1.00 93.75 84 ILE A N 1
ATOM 687 C CA . ILE A 1 84 ? -16.547 -2.750 34.084 1.00 93.75 84 ILE A CA 1
ATOM 688 C C . ILE A 1 84 ? -18.044 -3.056 34.116 1.00 93.75 84 ILE A C 1
ATOM 690 O O . ILE A 1 84 ? -18.476 -4.107 34.597 1.00 93.75 84 ILE A O 1
ATOM 694 N N . LYS A 1 85 ? -18.853 -2.145 33.577 1.00 92.88 85 LYS A N 1
ATOM 695 C CA . LYS A 1 85 ? -20.276 -2.393 33.362 1.00 92.88 85 LYS A CA 1
ATOM 696 C C . LYS A 1 85 ? -20.457 -3.321 32.164 1.00 92.88 85 LYS A C 1
ATOM 698 O O . LYS A 1 85 ? -20.200 -2.925 31.032 1.00 92.88 85 LYS A O 1
ATOM 703 N N . GLU A 1 86 ? -20.935 -4.531 32.416 1.00 89.56 86 GLU A N 1
ATOM 704 C CA . GLU A 1 86 ? -21.240 -5.525 31.385 1.00 89.56 86 GLU A CA 1
ATOM 705 C C . GLU A 1 86 ? -22.757 -5.659 31.226 1.00 89.56 86 GLU A C 1
ATOM 707 O O . GLU A 1 86 ? -23.444 -6.065 32.167 1.00 89.56 86 GLU A O 1
ATOM 712 N N . ILE A 1 87 ? -23.289 -5.322 30.049 1.00 88.19 87 ILE A N 1
ATOM 713 C CA . ILE A 1 87 ? -24.699 -5.557 29.711 1.00 88.19 87 ILE A CA 1
ATOM 714 C C . ILE A 1 87 ? -24.798 -6.825 28.866 1.00 88.19 87 ILE A C 1
ATOM 716 O O . ILE A 1 87 ? -25.527 -7.750 29.218 1.00 88.19 87 ILE A O 1
ATOM 720 N N . GLU A 1 88 ? -24.036 -6.883 27.774 1.00 85.62 88 GLU A N 1
ATOM 721 C CA . GLU A 1 88 ? -24.149 -7.941 26.762 1.00 85.62 88 GLU A CA 1
ATOM 722 C C . GLU A 1 88 ? -22.943 -8.894 26.733 1.00 85.62 88 GLU A C 1
ATOM 724 O O . GLU A 1 88 ? -22.964 -9.903 26.023 1.00 85.62 88 GLU A O 1
ATOM 729 N N . LYS A 1 89 ? -21.887 -8.588 27.499 1.00 91.19 89 LYS A N 1
ATOM 730 C CA . LYS A 1 89 ? -20.627 -9.347 27.581 1.00 91.19 89 LYS A CA 1
ATOM 731 C C . LYS A 1 89 ? -19.959 -9.525 26.223 1.00 91.19 89 LYS A C 1
ATOM 733 O O . LYS A 1 89 ? -19.467 -10.602 25.880 1.00 91.19 89 LYS A O 1
ATOM 738 N N . ASN A 1 90 ? -19.986 -8.459 25.433 1.00 94.31 90 ASN A N 1
ATOM 739 C CA . ASN A 1 90 ? -19.409 -8.401 24.098 1.00 94.31 90 ASN A CA 1
ATOM 740 C C . ASN A 1 90 ? -18.757 -7.032 23.861 1.00 94.31 90 ASN A C 1
ATOM 742 O O . ASN A 1 90 ? -18.772 -6.161 24.737 1.00 94.31 90 ASN A O 1
ATOM 746 N N . LEU A 1 91 ? -18.187 -6.827 22.672 1.00 96.25 91 LEU A N 1
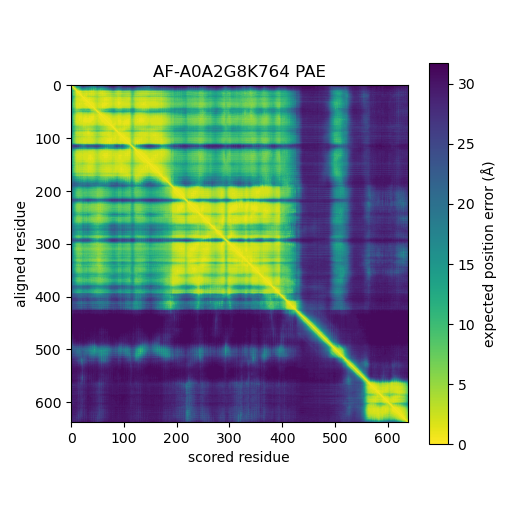ATOM 747 C CA . LEU A 1 91 ? -17.473 -5.588 22.351 1.00 96.25 91 LEU A CA 1
ATOM 748 C C . LEU A 1 91 ? -18.311 -4.306 22.544 1.00 96.25 91 LEU A C 1
ATOM 750 O O . LEU A 1 91 ? -17.732 -3.257 22.823 1.00 96.25 91 LEU A O 1
ATOM 754 N N . ALA A 1 92 ? -19.643 -4.353 22.430 1.00 95.62 92 ALA A N 1
ATOM 755 C CA . ALA A 1 92 ? -20.480 -3.160 22.579 1.00 95.62 92 ALA A CA 1
ATOM 756 C C . ALA A 1 92 ? -20.435 -2.554 23.992 1.00 95.62 92 ALA A C 1
ATOM 758 O O . ALA A 1 92 ? -20.607 -1.343 24.120 1.00 95.62 92 ALA A O 1
ATOM 759 N N . ASP A 1 93 ? -20.139 -3.346 25.031 1.00 94.88 93 ASP A N 1
ATOM 760 C CA . ASP A 1 93 ? -20.035 -2.843 26.409 1.00 94.88 93 ASP A CA 1
ATOM 761 C C . ASP A 1 93 ? -18.915 -1.798 26.556 1.00 94.88 93 ASP A C 1
ATOM 763 O O . ASP A 1 93 ? -19.012 -0.876 27.365 1.00 94.88 93 ASP A O 1
ATOM 767 N N . MET A 1 94 ? -17.874 -1.876 25.721 1.00 96.50 94 MET A N 1
ATOM 768 C CA . MET A 1 94 ? -16.790 -0.888 25.678 1.00 96.50 94 MET A CA 1
ATOM 769 C C . MET A 1 94 ? -17.270 0.516 25.273 1.00 96.50 94 MET A C 1
ATOM 771 O O . MET A 1 94 ? -16.591 1.501 25.554 1.00 96.50 94 MET A O 1
ATOM 775 N N . PHE A 1 95 ? -18.439 0.622 24.635 1.00 96.50 95 PHE A N 1
ATOM 776 C CA . PHE A 1 95 ? -19.027 1.880 24.168 1.00 96.50 95 PHE A CA 1
ATOM 777 C C . PHE A 1 95 ? -20.176 2.379 25.059 1.00 96.50 95 PHE A C 1
ATOM 779 O O . PHE A 1 95 ? -21.049 3.121 24.612 1.00 96.50 95 PHE A O 1
ATOM 786 N N . LEU A 1 96 ? -20.179 1.982 26.333 1.00 95.44 96 LEU A N 1
ATOM 787 C CA . LEU A 1 96 ? -21.040 2.557 27.365 1.00 95.44 96 LEU A CA 1
ATOM 788 C C . LEU A 1 96 ? -20.353 3.763 28.011 1.00 95.44 96 LEU A C 1
ATOM 790 O O . LEU A 1 96 ? -19.153 3.725 28.282 1.00 95.44 96 LEU A O 1
ATOM 794 N N . ARG A 1 97 ? -21.111 4.820 28.332 1.00 95.94 97 ARG A N 1
ATOM 795 C CA . ARG A 1 97 ? -20.548 6.014 28.994 1.00 95.94 97 ARG A CA 1
ATOM 796 C C . ARG A 1 97 ? -19.900 5.703 30.339 1.00 95.94 97 ARG A C 1
ATOM 798 O O . ARG A 1 97 ? -18.844 6.250 30.632 1.00 95.94 97 ARG A O 1
ATOM 805 N N . ASP A 1 98 ? -20.489 4.789 31.106 1.00 94.62 98 ASP A N 1
ATOM 806 C CA . ASP A 1 98 ? -19.958 4.357 32.409 1.00 94.62 98 ASP A CA 1
ATOM 807 C C . ASP A 1 98 ? -18.573 3.698 32.291 1.00 94.62 98 ASP A C 1
ATOM 809 O O . ASP A 1 98 ? -17.794 3.715 33.237 1.00 94.62 98 ASP A O 1
ATOM 813 N N . ASN A 1 99 ? -18.252 3.164 31.110 1.00 96.38 99 ASN A N 1
ATOM 814 C CA . ASN A 1 99 ? -16.995 2.487 30.810 1.00 96.38 99 ASN A CA 1
ATOM 815 C C . ASN A 1 99 ? -15.984 3.398 30.091 1.00 96.38 99 ASN A C 1
ATOM 817 O O . ASN A 1 99 ? -14.917 2.935 29.681 1.00 96.38 99 ASN A O 1
ATOM 821 N N . TYR A 1 100 ? -16.297 4.689 29.915 1.00 95.94 100 TYR A N 1
ATOM 822 C CA . TYR A 1 100 ? -15.454 5.616 29.158 1.00 95.94 100 TYR A CA 1
ATOM 823 C C . TYR A 1 100 ? -14.038 5.712 29.738 1.00 95.94 100 TYR A C 1
ATOM 825 O O . TYR A 1 100 ? -13.070 5.639 28.987 1.00 95.94 100 TYR A O 1
ATOM 833 N N . THR A 1 101 ? -13.910 5.795 31.066 1.00 95.00 101 THR A N 1
ATOM 834 C CA . THR A 1 101 ? -12.608 5.849 31.748 1.00 95.00 101 THR A CA 1
ATOM 835 C C . THR A 1 101 ? -11.764 4.612 31.440 1.00 95.00 101 THR A C 1
ATOM 837 O O . THR A 1 101 ? -10.581 4.732 31.134 1.00 95.00 101 THR A O 1
ATOM 840 N N . HIS A 1 102 ? -12.352 3.414 31.457 1.00 97.00 102 HIS A N 1
ATOM 841 C CA . HIS A 1 102 ? -11.644 2.183 31.096 1.00 97.00 102 HIS A CA 1
ATOM 842 C C . HIS A 1 102 ? -11.224 2.188 29.623 1.00 97.00 102 HIS A C 1
ATOM 844 O O . HIS A 1 102 ? -10.097 1.819 29.304 1.00 97.00 102 HIS A O 1
ATOM 850 N N . LEU A 1 103 ? -12.092 2.640 28.712 1.00 97.12 103 LEU A N 1
ATOM 851 C CA . LEU A 1 103 ? -11.756 2.746 27.289 1.00 97.12 103 LEU A CA 1
ATOM 852 C C . LEU A 1 103 ? -10.614 3.741 27.045 1.00 97.12 103 LEU A C 1
ATOM 854 O O . LEU A 1 103 ? -9.699 3.452 26.274 1.00 97.12 103 LEU A O 1
ATOM 858 N N . GLU A 1 104 ? -10.644 4.893 27.707 1.00 95.38 104 GLU A N 1
ATOM 859 C CA . GLU A 1 104 ? -9.602 5.913 27.620 1.00 95.38 104 GLU A CA 1
ATOM 860 C C . GLU A 1 104 ? -8.224 5.327 27.952 1.00 95.38 104 GLU A C 1
ATOM 862 O O . GLU A 1 104 ? -7.291 5.402 27.145 1.00 95.38 104 GLU A O 1
ATOM 867 N N . HIS A 1 105 ? -8.114 4.649 29.094 1.00 93.88 105 HIS A N 1
ATOM 868 C CA . HIS A 1 105 ? -6.862 4.039 29.534 1.00 93.88 105 HIS A CA 1
ATOM 869 C C . HIS A 1 105 ? -6.452 2.849 28.661 1.00 93.88 105 HIS A C 1
ATOM 871 O O . HIS A 1 105 ? -5.264 2.658 28.394 1.00 93.88 105 HIS A O 1
ATOM 877 N N . ALA A 1 106 ? -7.416 2.106 28.112 1.00 96.00 106 ALA A N 1
ATOM 878 C CA . ALA A 1 106 ? -7.137 1.057 27.138 1.00 96.00 106 ALA A CA 1
ATOM 879 C C . ALA A 1 106 ? -6.525 1.611 25.844 1.00 96.00 106 ALA A C 1
ATOM 881 O O . ALA A 1 106 ? -5.568 1.039 25.318 1.00 96.00 106 ALA A O 1
ATOM 882 N N . ILE A 1 107 ? -7.034 2.744 25.343 1.00 95.31 107 ILE A N 1
ATOM 883 C CA . ILE A 1 107 ? -6.482 3.430 24.167 1.00 95.31 107 ILE A CA 1
ATOM 884 C C . ILE A 1 107 ? -5.054 3.895 24.457 1.00 95.31 107 ILE A C 1
ATOM 886 O O . ILE A 1 107 ? -4.161 3.668 23.637 1.00 95.31 107 ILE A O 1
ATOM 890 N N . LEU A 1 108 ? -4.817 4.509 25.619 1.00 91.88 108 LEU A N 1
ATOM 891 C CA . LEU A 1 108 ? -3.481 4.955 26.022 1.00 91.88 108 LEU A CA 1
ATOM 892 C C . LEU A 1 108 ? -2.506 3.773 26.100 1.00 91.88 108 LEU A C 1
ATOM 894 O O . LEU A 1 108 ? -1.478 3.787 25.423 1.00 91.88 108 LEU A O 1
ATOM 898 N N . LYS A 1 109 ? -2.873 2.703 26.811 1.00 91.56 109 LYS A N 1
ATOM 899 C CA . LYS A 1 109 ? -2.049 1.493 26.941 1.00 91.56 109 LYS A CA 1
ATOM 900 C C . LYS A 1 109 ? -1.763 0.836 25.589 1.00 91.56 109 LYS A C 1
ATOM 902 O O . LYS A 1 109 ? -0.627 0.460 25.317 1.00 91.56 109 LYS A O 1
ATOM 907 N N . TYR A 1 110 ? -2.761 0.727 24.710 1.00 93.06 110 TYR A N 1
ATOM 908 C CA . TYR A 1 110 ? -2.578 0.086 23.403 1.00 93.06 110 TYR A CA 1
ATOM 909 C C . TYR A 1 110 ? -1.683 0.911 22.459 1.00 93.06 110 TYR A C 1
ATOM 911 O O . TYR A 1 110 ? -0.990 0.369 21.589 1.00 93.06 110 TYR A O 1
ATOM 919 N N . THR A 1 111 ? -1.673 2.232 22.630 1.00 91.75 111 THR A N 1
ATOM 920 C CA . THR A 1 111 ? -0.941 3.149 21.750 1.00 91.75 111 THR A CA 1
ATOM 921 C C . THR A 1 111 ? 0.463 3.492 22.237 1.00 91.75 111 THR A C 1
ATOM 923 O O . THR A 1 111 ? 1.209 4.093 21.472 1.00 91.75 111 THR A O 1
ATOM 926 N N . MET A 1 112 ? 0.876 3.063 23.429 1.00 87.31 112 MET A N 1
ATOM 927 C CA . MET A 1 112 ? 2.234 3.264 23.951 1.00 87.31 112 MET A CA 1
ATOM 928 C C . MET A 1 112 ? 3.172 2.076 23.644 1.00 87.31 112 MET A C 1
ATOM 930 O O . MET A 1 112 ? 2.741 0.933 23.454 1.00 87.31 112 MET A O 1
ATOM 934 N N . ASN A 1 113 ? 4.476 2.347 23.542 1.00 70.12 113 ASN A N 1
ATOM 935 C CA . ASN A 1 113 ? 5.540 1.343 23.495 1.00 70.12 113 ASN A CA 1
ATOM 936 C C . ASN A 1 113 ? 6.007 1.025 24.926 1.00 70.12 113 ASN A C 1
ATOM 938 O O . ASN A 1 113 ? 6.618 1.864 25.580 1.00 70.12 113 ASN A O 1
ATOM 942 N N . GLY A 1 114 ? 5.771 -0.203 25.397 1.00 62.91 114 GLY A N 1
ATOM 943 C CA . GLY A 1 114 ? 6.200 -0.634 26.735 1.00 62.91 114 GLY A CA 1
ATOM 944 C C . GLY A 1 114 ? 5.496 0.111 27.878 1.00 62.91 114 GLY A C 1
ATOM 945 O O . GLY A 1 114 ? 4.455 0.727 27.682 1.00 62.91 114 GLY A O 1
ATOM 946 N N . GLU A 1 115 ? 6.062 0.044 29.085 1.00 55.91 115 GLU A N 1
ATOM 947 C CA . GLU A 1 115 ? 5.549 0.731 30.289 1.00 55.91 115 GLU A CA 1
ATOM 948 C C . GLU A 1 115 ? 5.969 2.220 30.362 1.00 55.91 115 GLU A C 1
ATOM 950 O O . GLU A 1 115 ? 5.748 2.898 31.368 1.00 55.91 115 GLU A O 1
ATOM 955 N N . GLY A 1 116 ? 6.608 2.742 29.308 1.00 50.00 116 GLY A N 1
ATOM 956 C CA . GLY A 1 116 ? 7.136 4.104 29.249 1.00 50.00 116 GLY A CA 1
ATOM 957 C C . GLY A 1 116 ? 6.046 5.161 29.050 1.00 50.00 116 GLY A C 1
ATOM 958 O O . GLY A 1 116 ? 5.229 5.070 28.140 1.00 50.00 116 GLY A O 1
ATOM 959 N N . LYS A 1 117 ? 6.063 6.213 29.881 1.00 55.66 117 LYS A N 1
ATOM 960 C CA . LYS A 1 117 ? 5.144 7.372 29.811 1.00 55.66 117 LYS A CA 1
ATOM 961 C C . LYS A 1 117 ? 5.672 8.528 28.941 1.00 55.66 117 LYS A C 1
ATOM 963 O O . LYS A 1 117 ? 5.233 9.666 29.102 1.00 55.66 117 LYS A O 1
ATOM 968 N N . SER A 1 118 ? 6.659 8.291 28.073 1.00 62.94 118 SER A N 1
ATOM 969 C CA . SER A 1 118 ? 7.242 9.355 27.247 1.00 62.94 118 SER A CA 1
ATOM 970 C C . SER A 1 118 ? 6.436 9.585 25.971 1.00 62.94 118 SER A C 1
ATOM 972 O O . SER A 1 118 ? 5.997 8.644 25.315 1.00 62.94 118 SER A O 1
ATOM 974 N N . MET A 1 119 ? 6.338 10.846 25.541 1.00 59.22 119 MET A N 1
ATOM 975 C CA . MET A 1 119 ? 5.799 11.207 24.224 1.00 59.22 119 MET A CA 1
ATOM 976 C C . MET A 1 119 ? 6.535 10.521 23.064 1.00 59.22 119 MET A C 1
ATOM 978 O O . MET A 1 119 ? 5.948 10.374 21.996 1.00 59.22 119 MET A O 1
ATOM 982 N N . ALA A 1 120 ? 7.792 10.100 23.254 1.00 63.56 120 ALA A N 1
ATOM 983 C CA . ALA A 1 120 ? 8.574 9.373 22.250 1.00 63.56 120 ALA A CA 1
ATOM 984 C C . ALA A 1 120 ? 8.078 7.932 22.008 1.00 63.56 120 ALA A C 1
ATOM 986 O O . ALA A 1 120 ? 8.323 7.377 20.938 1.00 63.56 120 ALA A O 1
ATOM 987 N N . ASP A 1 121 ? 7.347 7.357 22.965 1.00 73.25 121 ASP A N 1
ATOM 988 C CA . ASP A 1 121 ? 6.865 5.973 22.928 1.00 73.25 121 ASP A CA 1
ATOM 989 C C . ASP A 1 121 ? 5.463 5.848 22.311 1.00 73.25 121 ASP A C 1
ATOM 991 O O . ASP A 1 121 ? 4.931 4.747 22.170 1.00 73.25 121 ASP A O 1
ATOM 995 N N . LEU A 1 122 ? 4.848 6.966 21.914 1.00 80.56 122 LEU A N 1
ATOM 996 C CA . LEU A 1 122 ? 3.486 6.992 21.397 1.00 80.56 122 LEU A CA 1
ATOM 997 C C . LEU A 1 122 ? 3.419 6.591 19.914 1.00 80.56 122 LEU A C 1
ATOM 999 O O . LEU A 1 122 ? 3.975 7.241 19.027 1.00 80.56 122 LEU A O 1
ATOM 1003 N N . LYS A 1 123 ? 2.631 5.557 19.614 1.00 87.62 123 LYS A N 1
ATOM 1004 C CA . LYS A 1 123 ? 2.281 5.116 18.257 1.00 87.62 123 LYS A CA 1
ATOM 1005 C C . LYS A 1 123 ? 1.193 6.020 17.674 1.00 87.62 123 LYS A C 1
ATOM 1007 O O . LYS A 1 123 ? 0.035 5.614 17.554 1.00 87.62 123 LYS A O 1
ATOM 1012 N N . TYR A 1 124 ? 1.561 7.239 17.277 1.00 86.12 124 TYR A N 1
ATOM 1013 C CA . TYR A 1 124 ? 0.608 8.247 16.785 1.00 86.12 124 TYR A CA 1
ATOM 1014 C C . TYR A 1 124 ? -0.291 7.721 15.651 1.00 86.12 124 TYR A C 1
ATOM 1016 O O . TYR A 1 124 ? -1.500 7.920 15.686 1.00 86.12 124 TYR A O 1
ATOM 1024 N N . GLY A 1 125 ? 0.271 6.976 14.687 1.00 84.25 125 GLY A N 1
ATOM 1025 C CA . GLY A 1 125 ? -0.500 6.398 13.578 1.00 84.25 125 GLY A CA 1
ATOM 1026 C C . GLY A 1 125 ? -1.560 5.390 14.038 1.00 84.25 125 GLY A C 1
ATOM 1027 O O . GLY A 1 125 ? -2.694 5.428 13.564 1.00 84.25 125 GLY A O 1
ATOM 1028 N N . LEU A 1 126 ? -1.229 4.534 15.013 1.00 89.62 126 LEU A N 1
ATOM 1029 C CA . LEU A 1 126 ? -2.192 3.602 15.606 1.00 89.62 126 LEU A CA 1
ATOM 1030 C C . LEU A 1 126 ? -3.280 4.357 16.374 1.00 89.62 126 LEU A C 1
ATOM 1032 O O . LEU A 1 126 ? -4.457 4.051 16.209 1.00 89.62 126 LEU A O 1
ATOM 1036 N N . LYS A 1 127 ? -2.900 5.356 17.173 1.00 91.69 127 LYS A N 1
ATOM 1037 C CA . LYS A 1 127 ? -3.834 6.159 17.971 1.00 91.69 127 LYS A CA 1
ATOM 1038 C C . LYS A 1 127 ? -4.859 6.877 17.095 1.00 91.69 127 LYS A C 1
ATOM 1040 O O . LYS A 1 127 ? -6.058 6.771 17.345 1.00 91.69 127 LYS A O 1
ATOM 1045 N N . THR A 1 128 ? -4.402 7.489 16.004 1.00 89.50 128 THR A N 1
ATOM 1046 C CA . THR A 1 128 ? -5.275 8.062 14.974 1.00 89.50 128 THR A CA 1
ATOM 1047 C C . THR A 1 128 ? -6.173 6.989 14.356 1.00 89.50 128 THR A C 1
ATOM 1049 O O . THR A 1 128 ? -7.384 7.173 14.286 1.00 89.50 128 THR A O 1
ATOM 1052 N N . ALA A 1 129 ? -5.624 5.835 13.961 1.00 90.12 129 ALA A N 1
ATOM 1053 C CA . ALA A 1 129 ? -6.415 4.749 13.377 1.00 90.12 129 ALA A CA 1
ATOM 1054 C C . ALA A 1 129 ? -7.540 4.259 14.305 1.00 90.12 129 ALA A C 1
ATOM 1056 O O . ALA A 1 129 ? -8.640 3.970 13.828 1.00 90.12 129 ALA A O 1
ATOM 1057 N N . LEU A 1 130 ? -7.277 4.178 15.614 1.00 94.69 130 LEU A N 1
ATOM 1058 C CA . LEU A 1 130 ? -8.260 3.771 16.617 1.00 94.69 130 LEU A CA 1
ATOM 1059 C C . LEU A 1 130 ? -9.407 4.772 16.744 1.00 94.69 130 LEU A C 1
ATOM 1061 O O . LEU A 1 130 ? -10.551 4.329 16.759 1.00 94.69 130 LEU A O 1
ATOM 1065 N N . TYR A 1 131 ? -9.135 6.083 16.772 1.00 94.62 131 TYR A N 1
ATOM 1066 C CA . TYR A 1 131 ? -10.189 7.108 16.846 1.00 94.62 131 TYR A CA 1
ATOM 1067 C C . TYR A 1 131 ? -11.246 6.905 15.756 1.00 94.62 131 TYR A C 1
ATOM 1069 O O . TYR A 1 131 ? -12.438 6.751 16.034 1.00 94.62 131 TYR A O 1
ATOM 1077 N N . TYR A 1 132 ? -10.793 6.822 14.505 1.00 93.69 132 TYR A N 1
ATOM 1078 C CA . TYR A 1 132 ? -11.699 6.643 13.381 1.00 93.69 132 TYR A CA 1
ATOM 1079 C C . TYR A 1 132 ? -12.390 5.277 13.445 1.00 93.69 132 TYR A C 1
ATOM 1081 O O . TYR A 1 132 ? -13.610 5.201 13.286 1.00 93.69 132 TYR A O 1
ATOM 1089 N N . LEU A 1 133 ? -11.642 4.203 13.728 1.00 95.81 133 LEU A N 1
ATOM 1090 C CA . LEU A 1 133 ? -12.190 2.848 13.835 1.00 95.81 133 LEU A CA 1
ATOM 1091 C C . LEU A 1 133 ? -13.297 2.741 14.893 1.00 95.81 133 LEU A C 1
ATOM 1093 O O . LEU A 1 133 ? -14.324 2.123 14.610 1.00 95.81 133 LEU A O 1
ATOM 1097 N N . ILE A 1 134 ? -13.132 3.370 16.059 1.00 96.94 134 ILE A N 1
ATOM 1098 C CA . ILE A 1 134 ? -14.154 3.436 17.115 1.00 96.94 134 ILE A CA 1
ATOM 1099 C C . ILE A 1 134 ? -15.398 4.150 16.594 1.00 96.94 134 ILE A C 1
ATOM 1101 O O . ILE A 1 134 ? -16.489 3.583 16.643 1.00 96.94 134 ILE A O 1
ATOM 1105 N N . LYS A 1 135 ? -15.238 5.340 16.005 1.00 95.81 135 LYS A N 1
ATOM 1106 C CA . LYS A 1 135 ? -16.349 6.126 15.451 1.00 95.81 135 LYS A CA 1
ATOM 1107 C C . LYS A 1 135 ? -17.164 5.335 14.428 1.00 95.81 135 LYS A C 1
ATOM 1109 O O . LYS A 1 135 ? -18.389 5.276 14.505 1.00 95.81 135 LYS A O 1
ATOM 1114 N N . LYS A 1 136 ? -16.485 4.668 13.494 1.00 94.56 136 LYS A N 1
ATOM 1115 C CA . LYS A 1 136 ? -17.138 3.839 12.472 1.00 94.56 136 LYS A CA 1
ATOM 1116 C C . LYS A 1 136 ? -17.805 2.598 13.061 1.00 94.56 136 LYS A C 1
ATOM 1118 O O . LYS A 1 136 ? -18.870 2.203 12.595 1.00 94.56 136 LYS A O 1
ATOM 1123 N N . SER A 1 137 ? -17.197 1.995 14.080 1.00 96.44 137 SER A N 1
ATOM 1124 C CA . SER A 1 137 ? -17.781 0.856 14.795 1.00 96.44 137 SER A CA 1
ATOM 1125 C C . SER A 1 137 ? -19.063 1.265 15.512 1.00 96.44 137 SER A C 1
ATOM 1127 O O . SER A 1 137 ? -20.077 0.594 15.350 1.00 96.44 137 SER A O 1
ATOM 1129 N N . CYS A 1 138 ? -19.061 2.410 16.197 1.00 96.62 138 CYS A N 1
ATOM 1130 C CA . CYS A 1 138 ? -20.246 2.947 16.863 1.00 96.62 138 CYS A CA 1
ATOM 1131 C C . CYS A 1 138 ? -21.374 3.238 15.865 1.00 96.62 138 CYS A C 1
ATOM 1133 O O . CYS A 1 138 ? -22.500 2.821 16.098 1.00 96.62 138 CYS A O 1
ATOM 1135 N N . GLN A 1 139 ? -21.077 3.838 14.706 1.00 95.25 139 GLN A N 1
ATOM 1136 C CA . GLN A 1 139 ? -22.079 4.044 13.645 1.00 95.25 139 GLN A CA 1
ATOM 1137 C C . GLN A 1 139 ? -22.703 2.724 13.156 1.00 95.25 139 GLN A C 1
ATOM 1139 O O . GLN A 1 139 ? -23.912 2.646 12.931 1.00 95.25 139 GLN A O 1
ATOM 1144 N N . ILE A 1 140 ? -21.892 1.673 12.988 1.00 95.44 140 ILE A N 1
ATOM 1145 C CA . ILE A 1 140 ? -22.381 0.348 12.577 1.00 95.44 140 ILE A CA 1
ATOM 1146 C C . ILE A 1 140 ? -23.268 -0.268 13.666 1.00 95.44 140 ILE A C 1
ATOM 1148 O O . ILE A 1 140 ? -24.354 -0.759 13.357 1.00 95.44 140 ILE A O 1
ATOM 1152 N N . ILE A 1 141 ? -22.821 -0.230 14.923 1.00 95.50 141 ILE A N 1
ATOM 1153 C CA . ILE A 1 141 ? -23.553 -0.789 16.067 1.00 95.50 141 ILE A CA 1
ATOM 1154 C C . ILE A 1 141 ? -24.877 -0.047 16.267 1.00 95.50 141 ILE A C 1
ATOM 1156 O O . ILE A 1 141 ? -25.918 -0.687 16.387 1.00 95.50 141 ILE A O 1
ATOM 1160 N N . GLN A 1 142 ? -24.862 1.284 16.212 1.00 94.62 142 GLN A N 1
ATOM 1161 C CA . GLN A 1 142 ? -26.058 2.117 16.312 1.00 94.62 142 GLN A CA 1
ATOM 1162 C C . GLN A 1 142 ? -27.077 1.755 15.231 1.00 94.62 142 GLN A C 1
ATOM 1164 O O . GLN A 1 142 ? -28.248 1.537 15.530 1.00 94.62 142 GLN A O 1
ATOM 1169 N N . GLY A 1 143 ? -26.627 1.629 13.977 1.00 94.00 143 GLY A N 1
ATOM 1170 C CA . GLY A 1 143 ? -27.485 1.186 12.883 1.00 94.00 143 GLY A CA 1
ATOM 1171 C C . GLY A 1 143 ? -28.085 -0.199 13.136 1.00 94.00 143 GLY A C 1
ATOM 1172 O O . GLY A 1 143 ? -29.247 -0.428 12.811 1.00 94.00 143 GLY A O 1
ATOM 1173 N N . THR A 1 144 ? -27.327 -1.114 13.744 1.00 93.94 144 THR A N 1
ATOM 1174 C CA . THR A 1 144 ? -27.821 -2.442 14.134 1.00 93.94 144 THR A CA 1
ATOM 1175 C C . THR A 1 144 ? -28.886 -2.360 15.234 1.00 93.94 144 THR A C 1
ATOM 1177 O O . THR A 1 144 ? -29.932 -2.985 15.070 1.00 93.94 144 THR A O 1
ATOM 1180 N N . PHE A 1 145 ? -28.690 -1.550 16.280 1.00 94.69 145 PHE A N 1
ATOM 1181 C CA . PHE A 1 145 ? -29.692 -1.345 17.338 1.00 94.69 145 PHE A CA 1
ATOM 1182 C C . PHE A 1 145 ? -30.982 -0.71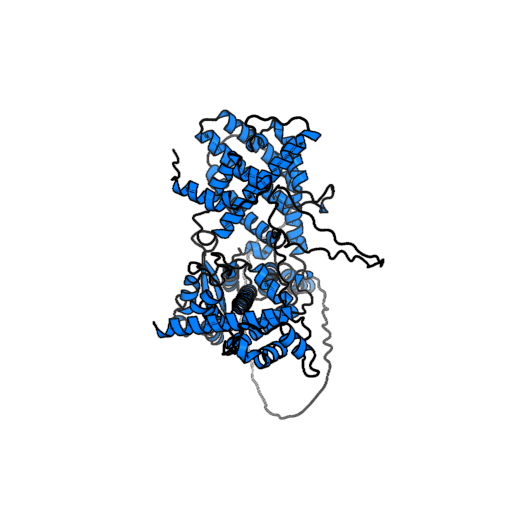0 16.811 1.00 94.69 145 PHE A C 1
ATOM 1184 O O . PHE A 1 145 ? -32.066 -1.220 17.083 1.00 94.69 145 PHE A O 1
ATOM 1191 N N . LEU A 1 146 ? -30.882 0.332 15.980 1.00 94.75 146 LEU A N 1
ATOM 1192 C CA . LEU A 1 146 ? -32.053 0.974 15.369 1.00 94.75 146 LEU A CA 1
ATOM 1193 C C . LEU A 1 146 ? -32.835 0.004 14.470 1.00 94.75 146 LEU A C 1
ATOM 1195 O O . LEU A 1 146 ? -34.060 -0.035 14.503 1.00 94.75 146 LEU A O 1
ATOM 1199 N N . ILE A 1 147 ? -32.141 -0.832 13.689 1.00 94.31 147 ILE A N 1
ATOM 1200 C CA . ILE A 1 147 ? -32.790 -1.882 12.883 1.00 94.31 147 ILE A CA 1
ATOM 1201 C C . ILE A 1 147 ? -33.476 -2.929 13.777 1.00 94.31 147 ILE A C 1
ATOM 1203 O O . ILE A 1 147 ? -34.492 -3.499 13.373 1.00 94.31 147 ILE A O 1
ATOM 1207 N N . GLY A 1 148 ? -32.918 -3.194 14.960 1.00 93.31 148 GLY A N 1
ATOM 1208 C CA . GLY A 1 148 ? -33.464 -4.105 15.967 1.00 93.31 148 GLY A CA 1
ATOM 1209 C C . GLY A 1 148 ? -34.632 -3.542 16.785 1.00 93.31 148 GLY A C 1
ATOM 1210 O O . GLY A 1 148 ? -35.223 -4.297 17.550 1.00 93.31 148 GLY A O 1
ATOM 1211 N N . ASN A 1 149 ? -35.003 -2.267 16.604 1.00 94.38 149 ASN A N 1
ATOM 1212 C CA . ASN A 1 149 ? -35.903 -1.511 17.492 1.00 94.38 149 ASN A CA 1
ATOM 1213 C C . ASN A 1 149 ? -35.395 -1.439 18.948 1.00 94.38 149 ASN A C 1
ATOM 1215 O O . ASN A 1 149 ? -36.177 -1.433 19.896 1.00 94.38 149 ASN A O 1
ATOM 1219 N N . GLU A 1 150 ? -34.076 -1.408 19.135 1.00 95.12 150 GLU A N 1
ATOM 1220 C CA . GLU A 1 150 ? -33.412 -1.262 20.434 1.00 95.12 150 GLU A CA 1
ATOM 1221 C C . GLU A 1 150 ? -33.030 0.211 20.668 1.00 95.12 150 GLU A C 1
ATOM 1223 O O . GLU A 1 150 ? -31.855 0.559 20.829 1.00 95.12 150 GLU A O 1
ATOM 1228 N N . ASP A 1 151 ? -34.032 1.095 20.652 1.00 94.69 151 ASP A N 1
ATOM 1229 C CA . ASP A 1 151 ? -33.844 2.555 20.661 1.00 94.69 151 ASP A CA 1
ATOM 1230 C C . ASP A 1 151 ? -33.107 3.065 21.909 1.00 94.69 151 ASP A C 1
ATOM 1232 O O . ASP A 1 151 ? -32.311 4.004 21.822 1.00 94.69 151 ASP A O 1
ATOM 1236 N N . ASP A 1 152 ? -33.300 2.416 23.061 1.00 94.25 152 ASP A N 1
ATOM 1237 C CA . ASP A 1 152 ? -32.595 2.755 24.303 1.00 94.25 152 ASP A CA 1
ATOM 1238 C C . ASP A 1 152 ? -31.080 2.552 24.166 1.00 94.25 152 ASP A C 1
ATOM 1240 O O . ASP A 1 152 ? -30.288 3.409 24.568 1.00 94.25 152 ASP A O 1
ATOM 1244 N N . LYS A 1 153 ? -30.662 1.444 23.538 1.00 93.94 153 LYS A N 1
ATOM 1245 C CA . LYS A 1 153 ? -29.244 1.144 23.296 1.00 93.94 153 LYS A CA 1
ATOM 1246 C C . LYS A 1 153 ? -28.651 2.075 22.246 1.00 93.94 153 LYS A C 1
ATOM 1248 O O . LYS A 1 153 ? -27.530 2.552 22.419 1.00 93.94 153 LYS A O 1
ATOM 1253 N N . ALA A 1 154 ? -29.403 2.371 21.184 1.00 95.06 154 ALA A N 1
ATOM 1254 C CA . ALA A 1 154 ? -28.991 3.348 20.178 1.00 95.06 154 ALA A CA 1
ATOM 1255 C C . ALA A 1 154 ? -28.791 4.741 20.800 1.00 95.06 154 ALA A C 1
ATOM 1257 O O . ALA A 1 154 ? -27.774 5.387 20.551 1.00 95.06 154 ALA A O 1
ATOM 1258 N N . THR A 1 155 ? -29.714 5.158 21.671 1.00 95.69 155 THR A N 1
ATOM 1259 C CA . THR A 1 155 ? -29.654 6.437 22.389 1.00 95.69 155 THR A CA 1
ATOM 1260 C C . THR A 1 155 ? -28.474 6.498 23.360 1.00 95.69 155 THR A C 1
ATOM 1262 O O . THR A 1 155 ? -27.820 7.535 23.475 1.00 95.69 155 THR A O 1
ATOM 1265 N N . GLU A 1 156 ? -28.181 5.413 24.081 1.00 95.62 156 GLU A N 1
ATOM 1266 C CA . GLU A 1 156 ? -27.008 5.361 24.960 1.00 95.62 156 GLU A CA 1
ATOM 1267 C C . GLU A 1 156 ? -25.701 5.469 24.163 1.00 95.62 156 GLU A C 1
ATOM 1269 O O . GLU A 1 156 ? -24.814 6.236 24.544 1.00 95.62 156 GLU A O 1
ATOM 1274 N N . LEU A 1 157 ? -25.613 4.782 23.022 1.00 95.88 157 LEU A N 1
ATOM 1275 C CA . LEU A 1 157 ? -24.449 4.833 22.138 1.00 95.88 157 LEU A CA 1
ATOM 1276 C C . LEU A 1 157 ? -24.255 6.220 21.500 1.00 95.88 157 LEU A C 1
ATOM 1278 O O . LEU A 1 157 ? -23.123 6.686 21.384 1.00 95.88 157 LEU A O 1
ATOM 1282 N N . ASP A 1 158 ? -25.341 6.917 21.153 1.00 95.81 158 ASP A N 1
ATOM 1283 C CA . ASP A 1 158 ? -25.293 8.317 20.708 1.00 95.81 158 ASP A CA 1
ATOM 1284 C C . ASP A 1 158 ? -24.720 9.239 21.784 1.00 95.81 158 ASP A C 1
ATOM 1286 O O . ASP A 1 158 ? -23.862 10.084 21.511 1.00 95.81 158 ASP A O 1
ATOM 1290 N N . LYS A 1 159 ? -25.159 9.066 23.035 1.00 97.06 159 LYS A N 1
ATOM 1291 C CA . LYS A 1 159 ? -24.629 9.843 24.160 1.00 97.06 159 LYS A CA 1
ATOM 1292 C C . LYS A 1 159 ? -23.157 9.521 24.409 1.00 97.06 159 LYS A C 1
ATOM 1294 O O . LYS A 1 159 ? -22.386 10.445 24.667 1.00 97.06 159 LYS A O 1
ATOM 1299 N N . PHE A 1 160 ? -22.753 8.252 24.314 1.00 97.62 160 PHE A N 1
ATOM 1300 C CA . PHE A 1 160 ? -21.342 7.856 24.354 1.00 97.62 160 PHE A CA 1
ATOM 1301 C C . PHE A 1 160 ? -20.536 8.550 23.254 1.00 97.62 160 PHE A C 1
ATOM 1303 O O . PHE A 1 160 ? -19.508 9.153 23.553 1.00 97.62 160 PHE A O 1
ATOM 1310 N N . MET A 1 161 ? -21.023 8.548 22.010 1.00 97.25 161 MET A N 1
ATOM 1311 C CA . MET A 1 161 ? -20.361 9.242 20.904 1.00 97.25 161 MET A CA 1
ATOM 1312 C C . MET A 1 161 ? -20.248 10.749 21.148 1.00 97.25 161 MET A C 1
ATOM 1314 O O . MET A 1 161 ? -19.215 11.335 20.831 1.00 97.25 161 MET A O 1
ATOM 1318 N N . GLY A 1 162 ? -21.256 11.366 21.770 1.00 96.00 162 GLY A N 1
ATOM 1319 C CA . GLY A 1 162 ? -21.180 12.753 22.228 1.00 96.00 162 GLY A CA 1
ATOM 1320 C C . GLY A 1 162 ? -20.020 12.987 23.203 1.00 96.00 162 GLY A C 1
ATOM 1321 O O . GLY A 1 162 ? -19.229 13.906 23.003 1.00 96.00 162 GLY A O 1
ATOM 1322 N N . VAL A 1 163 ? -19.868 12.128 24.218 1.00 95.56 163 VAL A N 1
ATOM 1323 C CA . VAL A 1 163 ? -18.739 12.192 25.167 1.00 95.56 163 VAL A CA 1
ATOM 1324 C C . VAL A 1 163 ? -17.401 11.955 24.457 1.00 95.56 163 VAL A C 1
ATOM 1326 O O . VAL A 1 163 ? -16.448 12.696 24.688 1.00 95.56 163 VAL A O 1
ATOM 1329 N N . PHE A 1 164 ? -17.326 10.959 23.574 1.00 95.69 164 PHE A N 1
ATOM 1330 C CA . PHE A 1 164 ? -16.109 10.602 22.846 1.00 95.69 164 PHE A CA 1
ATOM 1331 C C . PHE A 1 164 ? -15.609 11.741 21.944 1.00 95.69 164 PHE A C 1
ATOM 1333 O O . PHE A 1 164 ? -14.421 12.057 21.949 1.00 95.69 164 PHE A O 1
ATOM 1340 N N . GLU A 1 165 ? -16.510 12.408 21.219 1.00 93.75 165 GLU A N 1
ATOM 1341 C CA . GLU A 1 165 ? -16.160 13.536 20.344 1.00 93.75 165 GLU A CA 1
ATOM 1342 C C . GLU A 1 165 ? -15.764 14.788 21.137 1.00 93.75 165 GLU A C 1
ATOM 1344 O O . GLU A 1 165 ? -14.794 15.460 20.781 1.00 93.75 165 GLU A O 1
ATOM 1349 N N . LEU A 1 166 ? -16.447 15.084 22.249 1.00 94.00 166 LEU A N 1
ATOM 1350 C CA . LEU A 1 166 ? -16.084 16.210 23.122 1.00 94.00 166 LEU A CA 1
ATOM 1351 C C . LEU A 1 166 ? -14.680 16.054 23.725 1.00 94.00 166 LEU A C 1
ATOM 1353 O O . LEU A 1 166 ? -13.992 17.049 23.952 1.00 94.00 166 LEU A O 1
ATOM 1357 N N . ASN A 1 167 ? -14.230 14.816 23.930 1.00 92.06 167 ASN A N 1
ATOM 1358 C CA . ASN A 1 167 ? -12.903 14.503 24.456 1.00 92.06 167 ASN A CA 1
ATOM 1359 C C . ASN A 1 167 ? -11.847 14.239 23.368 1.00 92.06 167 ASN A C 1
ATOM 1361 O O . ASN A 1 167 ? -10.712 13.886 23.696 1.00 92.06 167 ASN A O 1
ATOM 1365 N N . HIS A 1 168 ? -12.161 14.450 22.082 1.00 89.00 168 HIS A N 1
ATOM 1366 C CA . HIS A 1 168 ? -11.227 14.197 20.978 1.00 89.00 168 HIS A CA 1
ATOM 1367 C C . HIS A 1 168 ? -9.882 14.911 21.168 1.00 89.00 168 HIS A C 1
ATOM 1369 O O . HIS A 1 168 ? -8.827 14.286 21.094 1.00 89.00 168 HIS A O 1
ATOM 1375 N N . ASN A 1 169 ? -9.905 16.219 21.437 1.00 87.19 169 ASN A N 1
ATOM 1376 C CA . ASN A 1 169 ? -8.675 17.008 21.549 1.00 87.19 169 ASN A CA 1
ATOM 1377 C C . ASN A 1 169 ? -7.840 16.605 22.766 1.00 87.19 169 ASN A C 1
ATOM 1379 O O . ASN A 1 169 ? -6.614 16.644 22.705 1.00 87.19 169 ASN A O 1
ATOM 1383 N N . TYR A 1 170 ? -8.505 16.205 23.849 1.00 88.75 170 TYR A N 1
ATOM 1384 C CA . TYR A 1 170 ? -7.849 15.746 25.064 1.00 88.75 170 TYR A CA 1
ATOM 1385 C C . TYR A 1 170 ? -7.154 14.398 24.842 1.00 88.75 170 TYR A C 1
ATOM 1387 O O . TYR A 1 170 ? -5.963 14.268 25.114 1.00 88.75 170 TYR A O 1
ATOM 1395 N N . LEU A 1 171 ? -7.868 13.421 24.274 1.00 87.62 171 LEU A N 1
ATOM 1396 C CA . LEU A 1 171 ? -7.349 12.065 24.129 1.00 87.62 171 LEU A CA 1
ATOM 1397 C C . LEU A 1 171 ? -6.473 11.879 22.885 1.00 87.62 171 LEU A C 1
ATOM 1399 O O . LEU A 1 171 ? -5.537 11.095 22.947 1.00 87.62 171 LEU A O 1
ATOM 1403 N N . PHE A 1 172 ? -6.731 12.572 21.772 1.00 89.94 172 PHE A N 1
ATOM 1404 C CA . PHE A 1 172 ? -6.079 12.348 20.465 1.00 89.94 172 PHE A CA 1
ATOM 1405 C C . PHE A 1 172 ? -5.344 13.578 19.896 1.00 89.94 172 PHE A C 1
ATOM 1407 O O . PHE A 1 172 ? -4.773 13.512 18.798 1.00 89.94 172 PHE A O 1
ATOM 1414 N N . GLY A 1 173 ? -5.345 14.711 20.608 1.00 82.75 173 GLY A N 1
ATOM 1415 C CA . GLY A 1 173 ? -4.694 15.943 20.148 1.00 82.75 173 GLY A CA 1
ATOM 1416 C C . GLY A 1 173 ? -3.179 15.799 19.987 1.00 82.75 173 GLY A C 1
ATOM 1417 O O . GLY A 1 173 ? -2.596 16.345 19.049 1.00 82.75 173 GLY A O 1
ATOM 1418 N N . ASP A 1 174 ? -2.553 14.994 20.842 1.00 81.44 174 ASP A N 1
ATOM 1419 C CA . ASP A 1 174 ? -1.127 14.667 20.807 1.00 81.44 174 ASP A CA 1
ATOM 1420 C C . ASP A 1 174 ? -0.712 13.934 19.518 1.00 81.44 174 ASP A C 1
ATOM 1422 O O . ASP A 1 174 ? 0.271 14.310 18.875 1.00 81.44 174 ASP A O 1
ATOM 1426 N N . ALA A 1 175 ? -1.492 12.938 19.092 1.00 80.56 175 ALA A N 1
ATOM 1427 C CA . ALA A 1 175 ? -1.281 12.187 17.861 1.00 80.56 175 ALA A CA 1
ATOM 1428 C C . ALA A 1 175 ? -1.461 13.070 16.627 1.00 80.56 175 ALA A C 1
ATOM 1430 O O . ALA A 1 175 ? -0.613 13.056 15.731 1.00 80.56 175 ALA A O 1
ATOM 1431 N N . SER A 1 176 ? -2.513 13.892 16.617 1.00 75.00 176 SER A N 1
ATOM 1432 C CA . SER A 1 176 ? -2.770 14.845 15.534 1.00 75.00 176 SER A CA 1
ATOM 1433 C C . SER A 1 176 ? -1.614 15.839 15.390 1.00 75.00 176 SER A C 1
ATOM 1435 O O . SER A 1 176 ? -1.052 16.001 14.304 1.00 75.00 176 SER A O 1
ATOM 1437 N N . TYR A 1 177 ? -1.186 16.449 16.499 1.00 76.31 177 TYR A N 1
ATOM 1438 C CA . TYR A 1 177 ? -0.068 17.390 16.514 1.00 76.31 177 TYR A CA 1
ATOM 1439 C C . TYR A 1 177 ? 1.246 16.738 16.070 1.00 76.31 177 TYR A C 1
ATOM 1441 O O . TYR A 1 177 ? 1.941 17.277 15.209 1.00 76.31 177 TYR A O 1
ATOM 1449 N N . ALA A 1 178 ? 1.577 15.557 16.598 1.00 73.12 178 ALA A N 1
ATOM 1450 C CA . ALA A 1 178 ? 2.803 14.848 16.247 1.00 73.12 178 ALA A CA 1
ATOM 1451 C C . ALA A 1 178 ? 2.836 14.418 14.773 1.00 73.12 178 ALA A C 1
ATOM 1453 O O . ALA A 1 178 ? 3.896 14.488 14.145 1.00 73.12 178 ALA A O 1
ATOM 1454 N N . MET A 1 179 ? 1.701 14.016 14.190 1.00 68.81 179 MET A N 1
ATOM 1455 C CA . MET A 1 179 ? 1.605 13.718 12.756 1.00 68.81 179 MET A CA 1
ATOM 1456 C C . MET A 1 179 ? 1.845 14.967 11.901 1.00 68.81 179 MET A C 1
ATOM 1458 O O . MET A 1 179 ? 2.655 14.928 10.971 1.00 68.81 179 MET A O 1
ATOM 1462 N N . HIS A 1 180 ? 1.217 16.096 12.245 1.00 67.94 180 HIS A N 1
ATOM 1463 C CA . HIS A 1 180 ? 1.427 17.365 11.542 1.00 67.94 180 HIS A CA 1
ATOM 1464 C C . HIS A 1 180 ? 2.863 17.884 11.681 1.00 67.94 180 HIS A C 1
ATOM 1466 O O . HIS A 1 180 ? 3.469 18.296 10.689 1.00 67.94 180 HIS A O 1
ATOM 1472 N N . LYS A 1 181 ? 3.435 17.817 12.887 1.00 67.81 181 LYS A N 1
ATOM 1473 C CA . LYS A 1 181 ? 4.817 18.216 13.166 1.00 67.81 181 LYS A CA 1
ATOM 1474 C C . LYS A 1 181 ? 5.812 17.343 12.403 1.00 67.81 181 LYS A C 1
ATOM 1476 O O . LYS A 1 181 ? 6.637 17.881 11.673 1.00 67.81 181 LYS A O 1
ATOM 1481 N N . ASN A 1 182 ? 5.685 16.012 12.467 1.00 64.56 182 ASN A N 1
ATOM 1482 C CA . ASN A 1 182 ? 6.537 15.094 11.700 1.00 64.56 182 ASN A CA 1
ATOM 1483 C C . ASN A 1 182 ? 6.460 15.366 10.194 1.00 64.56 182 ASN A C 1
ATOM 1485 O O . ASN A 1 182 ? 7.491 15.369 9.522 1.00 64.56 182 ASN A O 1
ATOM 1489 N N . ARG A 1 183 ? 5.256 15.618 9.665 1.00 62.25 183 ARG A N 1
ATOM 1490 C CA . ARG A 1 183 ? 5.055 15.967 8.255 1.00 62.25 183 ARG A CA 1
ATOM 1491 C C . ARG A 1 183 ? 5.790 17.256 7.888 1.00 62.25 183 ARG A C 1
ATOM 1493 O O . ARG A 1 183 ? 6.478 17.285 6.874 1.00 62.25 183 ARG A O 1
ATOM 1500 N N . ASN A 1 184 ? 5.676 18.293 8.712 1.00 59.28 184 ASN A N 1
ATOM 1501 C CA . ASN A 1 184 ? 6.295 19.591 8.447 1.00 59.28 184 ASN A CA 1
ATOM 1502 C C . ASN A 1 184 ? 7.817 19.586 8.662 1.00 59.28 184 ASN A C 1
ATOM 1504 O O . ASN A 1 184 ? 8.529 20.255 7.924 1.00 59.28 184 ASN A O 1
ATOM 1508 N N . GLU A 1 185 ? 8.338 18.838 9.633 1.00 62.16 185 GLU A N 1
ATOM 1509 C CA . GLU A 1 185 ? 9.768 18.851 9.969 1.00 62.16 185 GLU A CA 1
ATOM 1510 C C . GLU A 1 185 ? 10.593 17.873 9.127 1.00 62.16 185 GLU A C 1
ATOM 1512 O O . GLU A 1 185 ? 11.695 18.217 8.699 1.00 62.16 185 GLU A O 1
ATOM 1517 N N . LYS A 1 186 ? 10.078 16.662 8.865 1.00 59.91 186 LYS A N 1
ATOM 1518 C CA . LYS A 1 186 ? 10.835 15.616 8.154 1.00 59.91 186 LYS A CA 1
ATOM 1519 C C . LYS A 1 186 ? 10.768 15.766 6.640 1.00 59.91 186 LYS A C 1
ATOM 1521 O O . LYS A 1 186 ? 11.773 15.535 5.981 1.00 59.91 186 LYS A O 1
ATOM 1526 N N . LEU A 1 187 ? 9.620 16.171 6.085 1.00 55.06 187 LEU A N 1
ATOM 1527 C CA . LEU A 1 187 ? 9.461 16.308 4.630 1.00 55.06 187 LEU A CA 1
ATOM 1528 C C . LEU A 1 187 ? 10.028 17.623 4.080 1.00 55.06 187 LEU A C 1
ATOM 1530 O O . LEU A 1 187 ? 10.136 17.768 2.873 1.00 55.06 187 LEU A O 1
ATOM 1534 N N . ARG A 1 188 ? 10.397 18.598 4.918 1.00 58.50 188 ARG A N 1
ATOM 1535 C CA . ARG A 1 188 ? 10.948 19.872 4.421 1.00 58.50 188 ARG A CA 1
ATOM 1536 C C . ARG A 1 188 ? 12.472 19.885 4.296 1.00 58.50 188 ARG A C 1
ATOM 1538 O O . ARG A 1 188 ? 13.004 20.780 3.647 1.00 58.50 188 ARG A O 1
ATOM 1545 N N . LYS A 1 189 ? 13.184 18.921 4.894 1.00 60.53 189 LYS A N 1
ATOM 1546 C CA . LYS A 1 189 ? 14.656 18.891 4.895 1.00 60.53 189 LYS A CA 1
ATOM 1547 C C . LYS A 1 189 ? 15.220 18.102 3.699 1.00 60.53 189 LYS A C 1
ATOM 1549 O O . LYS A 1 189 ? 14.813 16.950 3.517 1.00 60.53 189 LYS A O 1
ATOM 1554 N N . PRO A 1 190 ? 16.198 18.651 2.945 1.00 59.47 190 PRO A N 1
ATOM 1555 C CA . PRO A 1 190 ? 16.860 17.955 1.831 1.00 59.47 190 PRO A CA 1
ATOM 1556 C C . PRO A 1 190 ? 17.509 16.619 2.223 1.00 59.47 190 PRO A C 1
ATOM 1558 O O . PRO A 1 190 ? 17.489 15.674 1.445 1.00 59.47 190 PRO A O 1
ATOM 1561 N N . GLU A 1 191 ? 18.000 16.510 3.462 1.00 61.34 191 GLU A N 1
ATOM 1562 C CA . GLU A 1 191 ? 18.649 15.317 4.041 1.00 61.34 191 GLU A CA 1
ATOM 1563 C C . GLU A 1 191 ? 17.766 14.051 4.046 1.00 61.34 191 GLU A C 1
ATOM 1565 O O . GLU A 1 191 ? 18.249 12.947 4.298 1.00 61.34 191 GLU A O 1
ATOM 1570 N N . SER A 1 192 ? 16.461 14.201 3.795 1.00 68.44 192 SER A N 1
ATOM 1571 C CA . SER A 1 192 ? 15.484 13.108 3.754 1.00 68.44 192 SER A CA 1
ATOM 1572 C C . SER A 1 192 ? 15.299 12.473 2.366 1.00 68.44 192 SER A C 1
ATOM 1574 O O . SER A 1 192 ? 14.566 11.483 2.250 1.00 68.44 192 SER A O 1
ATOM 1576 N N . LEU A 1 193 ? 15.934 13.026 1.324 1.00 79.00 193 LEU A N 1
ATOM 1577 C CA . LEU A 1 193 ? 15.793 12.581 -0.065 1.00 79.00 193 LEU A CA 1
ATOM 1578 C C . LEU A 1 193 ? 16.854 11.527 -0.444 1.00 79.00 193 LEU A C 1
ATOM 1580 O O . LEU A 1 193 ? 17.972 11.577 0.070 1.00 79.00 193 LEU A O 1
ATOM 1584 N N . PRO A 1 194 ? 16.532 10.574 -1.343 1.00 83.12 194 PRO A N 1
ATOM 1585 C CA . PRO A 1 194 ? 17.524 9.649 -1.888 1.00 83.12 194 PRO A CA 1
ATOM 1586 C C . PRO A 1 194 ? 18.651 10.410 -2.596 1.00 83.12 194 PRO A C 1
ATOM 1588 O O . PRO A 1 194 ? 18.380 11.402 -3.272 1.00 83.12 194 PRO A O 1
ATOM 1591 N N . GLN A 1 195 ? 19.885 9.917 -2.472 1.00 84.69 195 GLN A N 1
ATOM 1592 C CA . GLN A 1 195 ? 21.040 10.457 -3.195 1.00 84.69 195 GLN A CA 1
ATOM 1593 C C . GLN A 1 195 ? 20.934 10.145 -4.695 1.00 84.69 195 GLN A C 1
ATOM 1595 O O . GLN A 1 195 ? 20.458 9.070 -5.076 1.00 84.69 195 GLN A O 1
ATOM 1600 N N . GLU A 1 196 ? 21.387 11.069 -5.543 1.00 87.12 196 GLU A N 1
ATOM 1601 C CA . GLU A 1 196 ? 21.338 10.908 -7.003 1.00 87.12 196 GLU A CA 1
ATOM 1602 C C . GLU A 1 196 ? 22.200 9.731 -7.465 1.00 87.12 196 GLU A C 1
ATOM 1604 O O . GLU A 1 196 ? 21.787 8.948 -8.321 1.00 87.12 196 GLU A O 1
ATOM 1609 N N . GLU A 1 197 ? 23.357 9.541 -6.835 1.00 89.38 197 GLU A N 1
ATOM 1610 C CA . GLU A 1 197 ? 24.299 8.466 -7.136 1.00 89.38 197 GLU A CA 1
ATOM 1611 C C . GLU A 1 197 ? 23.670 7.090 -6.886 1.00 89.38 197 GLU A C 1
ATOM 1613 O O . GLU A 1 197 ? 23.793 6.188 -7.716 1.00 89.38 197 GLU A O 1
ATOM 1618 N N . ASP A 1 198 ? 22.947 6.929 -5.775 1.00 92.12 198 ASP A N 1
ATOM 1619 C CA . ASP A 1 198 ? 22.262 5.676 -5.444 1.00 92.12 198 ASP A CA 1
ATOM 1620 C C . ASP A 1 198 ? 21.086 5.406 -6.401 1.00 92.12 198 ASP A C 1
ATOM 1622 O O . ASP A 1 198 ? 20.881 4.265 -6.824 1.00 92.12 198 ASP A O 1
ATOM 1626 N N . ILE A 1 199 ? 20.339 6.445 -6.805 1.00 91.56 199 ILE A N 1
ATOM 1627 C CA . ILE A 1 199 ? 19.268 6.325 -7.810 1.00 91.56 199 ILE A CA 1
ATOM 1628 C C . ILE A 1 199 ? 19.838 5.879 -9.164 1.00 91.56 199 ILE A C 1
ATOM 1630 O O . ILE A 1 199 ? 19.271 4.985 -9.804 1.00 91.56 199 ILE A O 1
ATOM 1634 N N . CYS A 1 200 ? 20.963 6.461 -9.588 1.00 91.94 200 CYS A N 1
ATOM 1635 C CA . CYS A 1 200 ? 21.657 6.080 -10.817 1.00 91.94 200 CYS A CA 1
ATOM 1636 C C . CYS A 1 200 ? 22.143 4.629 -10.760 1.00 91.94 200 CYS A C 1
ATOM 1638 O O . CYS A 1 200 ? 21.817 3.858 -11.664 1.00 91.94 200 CYS A O 1
ATOM 1640 N N . LYS A 1 201 ? 22.801 4.218 -9.667 1.00 95.12 201 LYS A N 1
ATOM 1641 C CA . LYS A 1 201 ? 23.242 2.827 -9.460 1.00 95.12 201 LYS A CA 1
ATOM 1642 C C . LYS A 1 201 ? 22.089 1.832 -9.573 1.00 95.12 201 LYS A C 1
ATOM 1644 O O . LYS A 1 201 ? 22.204 0.838 -10.290 1.00 95.12 201 LYS A O 1
ATOM 1649 N N . VAL A 1 202 ? 20.963 2.098 -8.901 1.00 95.12 202 VAL A N 1
ATOM 1650 C CA . VAL A 1 202 ? 19.780 1.224 -8.977 1.00 95.12 202 VAL A CA 1
ATOM 1651 C C . VAL A 1 202 ? 19.241 1.156 -10.400 1.00 95.12 202 VAL A C 1
ATOM 1653 O O . VAL A 1 202 ? 18.940 0.063 -10.886 1.00 95.12 202 VAL A O 1
ATOM 1656 N N . ARG A 1 203 ? 19.134 2.294 -11.095 1.00 95.00 203 ARG A N 1
ATOM 1657 C CA . ARG A 1 203 ? 18.661 2.334 -12.485 1.00 95.00 203 ARG A CA 1
ATOM 1658 C C . ARG A 1 203 ? 19.567 1.523 -13.411 1.00 95.00 203 ARG A C 1
ATOM 1660 O O . ARG A 1 203 ? 19.060 0.687 -14.156 1.00 95.00 203 ARG A O 1
ATOM 1667 N N . GLU A 1 204 ? 20.871 1.768 -13.368 1.00 95.81 204 GLU A N 1
ATOM 1668 C CA . GLU A 1 204 ? 21.862 1.117 -14.230 1.00 95.81 204 GLU A CA 1
ATOM 1669 C C . GLU A 1 204 ? 21.907 -0.387 -13.994 1.00 95.81 204 GLU A C 1
ATOM 1671 O O . GLU A 1 204 ? 21.812 -1.162 -14.948 1.00 95.81 204 GLU A O 1
ATOM 1676 N N . TYR A 1 205 ? 21.955 -0.804 -12.727 1.00 97.06 205 TYR A N 1
ATOM 1677 C CA . TYR A 1 205 ? 21.874 -2.213 -12.366 1.00 97.06 205 TYR A CA 1
ATOM 1678 C C . TYR A 1 205 ? 20.591 -2.850 -12.891 1.00 97.06 205 TYR A C 1
ATOM 1680 O O . TYR A 1 205 ? 20.641 -3.915 -13.501 1.00 97.06 205 TYR A O 1
ATOM 1688 N N . THR A 1 206 ? 19.446 -2.189 -12.700 1.00 96.50 206 THR A N 1
ATOM 1689 C CA . THR A 1 206 ? 18.153 -2.734 -13.118 1.00 96.50 206 THR A CA 1
ATOM 1690 C C . THR A 1 206 ? 18.100 -2.934 -14.631 1.00 96.50 206 THR A C 1
ATOM 1692 O O . THR A 1 206 ? 17.754 -4.018 -15.099 1.00 96.50 206 THR A O 1
ATOM 1695 N N . MET A 1 207 ? 18.503 -1.922 -15.404 1.00 95.56 207 MET A N 1
ATOM 1696 C CA . MET A 1 207 ? 18.525 -1.988 -16.869 1.00 95.56 207 MET A CA 1
ATOM 1697 C C . MET A 1 207 ? 19.528 -3.028 -17.385 1.00 95.56 207 MET A C 1
ATOM 1699 O O . MET A 1 207 ? 19.191 -3.825 -18.263 1.00 95.56 207 MET A O 1
ATOM 1703 N N . SER A 1 208 ? 20.739 -3.056 -16.823 1.00 96.00 208 SER A N 1
ATOM 1704 C CA . SER A 1 208 ? 21.788 -4.007 -17.202 1.00 96.00 208 SER A CA 1
ATOM 1705 C C . SER A 1 208 ? 21.386 -5.446 -16.873 1.00 96.00 208 SER A C 1
ATOM 1707 O O . SER A 1 208 ? 21.489 -6.338 -17.719 1.00 96.00 208 SER A O 1
ATOM 1709 N N . ARG A 1 209 ? 20.826 -5.677 -15.678 1.00 95.75 209 ARG A N 1
ATOM 1710 C CA . ARG A 1 209 ? 20.382 -7.005 -15.255 1.00 95.75 209 ARG A CA 1
ATOM 1711 C C . ARG A 1 209 ? 19.225 -7.504 -16.114 1.00 95.75 209 ARG A C 1
ATOM 1713 O O . ARG A 1 209 ? 19.321 -8.620 -16.610 1.00 95.75 209 ARG A O 1
ATOM 1720 N N . MET A 1 210 ? 18.205 -6.685 -16.385 1.00 95.69 210 MET A N 1
ATOM 1721 C CA . MET A 1 210 ? 17.131 -7.070 -17.316 1.00 95.69 210 MET A CA 1
ATOM 1722 C C . MET A 1 210 ? 17.682 -7.393 -18.709 1.00 95.69 210 MET A C 1
ATOM 1724 O O . MET A 1 210 ? 17.347 -8.433 -19.268 1.00 95.69 210 MET A O 1
ATOM 1728 N N . SER A 1 211 ? 18.577 -6.556 -19.241 1.00 94.50 211 SER A N 1
ATOM 1729 C CA . SER A 1 211 ? 19.175 -6.770 -20.567 1.00 94.50 211 SER A CA 1
ATOM 1730 C C . SER A 1 211 ? 19.982 -8.071 -20.635 1.00 94.50 211 SER A C 1
ATOM 1732 O O . SER A 1 211 ? 19.826 -8.834 -21.585 1.00 94.50 211 SER A O 1
ATOM 1734 N N . SER A 1 212 ? 20.793 -8.368 -19.612 1.00 93.38 212 SER A N 1
ATOM 1735 C CA . SER A 1 212 ? 21.532 -9.638 -19.530 1.00 93.38 212 SER A CA 1
ATOM 1736 C C . SER A 1 212 ? 20.597 -10.848 -19.468 1.00 93.38 212 SER A C 1
ATOM 1738 O O . SER A 1 212 ? 20.795 -11.797 -20.219 1.00 93.38 212 SER A O 1
ATOM 1740 N N . MET A 1 213 ? 19.523 -10.781 -18.674 1.00 91.62 213 MET A N 1
ATOM 1741 C CA . MET A 1 213 ? 18.523 -11.851 -18.595 1.00 91.62 213 MET A CA 1
ATOM 1742 C C . MET A 1 213 ? 17.808 -12.079 -19.934 1.00 91.62 213 MET A C 1
ATOM 1744 O O . MET A 1 213 ? 17.528 -13.223 -20.275 1.00 91.62 213 MET A O 1
ATOM 1748 N N . MET A 1 214 ? 17.537 -11.021 -20.711 1.00 89.94 214 MET A N 1
ATOM 1749 C CA . MET A 1 214 ? 16.939 -11.158 -22.049 1.00 89.94 214 MET A CA 1
ATOM 1750 C C . MET A 1 214 ? 17.917 -11.740 -23.079 1.00 89.94 214 MET A C 1
ATOM 1752 O O . MET A 1 214 ? 17.491 -12.403 -24.022 1.00 89.94 214 MET A O 1
ATOM 1756 N N . ALA A 1 215 ? 19.222 -11.510 -22.913 1.00 88.06 215 ALA A N 1
ATOM 1757 C CA . ALA A 1 215 ? 20.250 -12.044 -23.806 1.00 88.06 215 ALA A CA 1
ATOM 1758 C C . ALA A 1 215 ? 20.564 -13.534 -23.551 1.00 88.06 215 ALA A C 1
ATOM 1760 O O . ALA A 1 215 ? 21.086 -14.218 -24.433 1.00 88.06 215 ALA A O 1
ATOM 1761 N N . GLU A 1 216 ? 20.252 -14.062 -22.366 1.00 82.88 216 GLU A N 1
ATOM 1762 C CA . GLU A 1 216 ? 20.514 -15.453 -21.983 1.00 82.88 216 GLU A CA 1
ATOM 1763 C C . GLU A 1 216 ? 19.518 -16.448 -22.627 1.00 82.88 216 GLU A C 1
ATOM 1765 O O . GLU A 1 216 ? 18.598 -16.952 -21.987 1.00 82.88 216 GLU A O 1
ATOM 1770 N N . THR A 1 217 ? 19.733 -16.816 -23.895 1.00 61.38 217 THR A N 1
ATOM 1771 C CA . THR A 1 217 ? 18.828 -17.702 -24.671 1.00 61.38 217 THR A CA 1
ATOM 1772 C C . THR A 1 217 ? 18.697 -19.134 -24.121 1.00 61.38 217 THR A C 1
ATOM 1774 O O . THR A 1 217 ? 17.730 -19.830 -24.420 1.00 61.38 217 THR A O 1
ATOM 1777 N N . TYR A 1 218 ? 19.664 -19.600 -23.323 1.00 62.44 218 TYR A N 1
ATOM 1778 C CA . TYR A 1 218 ? 19.726 -20.982 -22.816 1.00 62.44 218 TYR A CA 1
ATOM 1779 C C . TYR A 1 218 ? 19.425 -21.108 -21.314 1.00 62.44 218 TYR A C 1
ATOM 1781 O O . TYR A 1 218 ? 19.564 -22.198 -20.747 1.00 62.44 218 TYR A O 1
ATOM 1789 N N . SER A 1 219 ? 19.034 -20.013 -20.658 1.00 62.56 219 SER A N 1
ATOM 1790 C CA . SER A 1 219 ? 18.716 -20.016 -19.231 1.00 62.56 219 SER A CA 1
ATOM 1791 C C . SER A 1 219 ? 17.337 -20.629 -18.988 1.00 62.56 219 SER A C 1
ATOM 1793 O O . SER A 1 219 ? 16.370 -20.347 -19.693 1.00 62.56 219 SER A O 1
ATOM 1795 N N . VAL A 1 220 ? 17.236 -21.518 -17.996 1.00 66.31 220 VAL A N 1
ATOM 1796 C CA . VAL A 1 220 ? 15.938 -22.075 -17.599 1.00 66.31 220 VAL A CA 1
ATOM 1797 C C . VAL A 1 220 ? 15.202 -20.994 -16.821 1.00 66.31 220 VAL A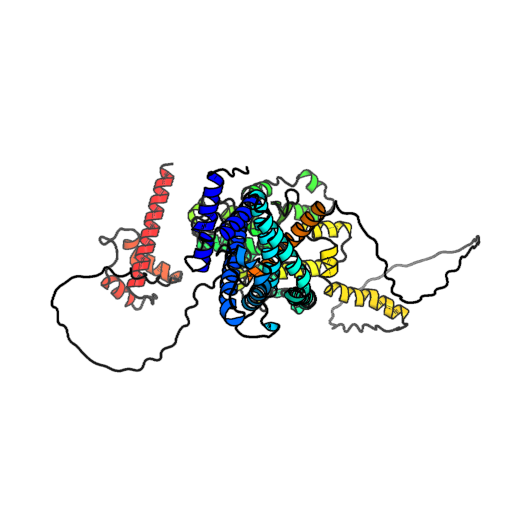 C 1
ATOM 1799 O O . VAL A 1 220 ? 15.635 -20.636 -15.727 1.00 66.31 220 VAL A O 1
ATOM 1802 N N . PHE A 1 221 ? 14.079 -20.520 -17.360 1.00 77.19 221 PHE A N 1
ATOM 1803 C CA . PHE A 1 221 ? 13.218 -19.529 -16.714 1.00 77.19 221 PHE A CA 1
ATOM 1804 C C . PHE A 1 221 ? 12.433 -20.156 -15.551 1.00 77.19 221 PHE A C 1
ATOM 1806 O O . PHE A 1 221 ? 11.239 -20.438 -15.628 1.00 77.19 221 PHE A O 1
ATOM 1813 N N . ASP A 1 222 ? 13.151 -20.485 -14.479 1.00 82.50 222 ASP A N 1
ATOM 1814 C CA . ASP A 1 222 ? 12.569 -21.055 -13.273 1.00 82.50 222 ASP A CA 1
ATOM 1815 C C . ASP A 1 222 ? 11.937 -19.976 -12.378 1.00 82.50 222 ASP A C 1
ATOM 1817 O O . ASP A 1 222 ? 12.008 -18.774 -12.642 1.00 82.50 222 ASP A O 1
ATOM 1821 N N . SER A 1 223 ? 11.307 -20.405 -11.280 1.00 88.00 223 SER A N 1
ATOM 1822 C CA . SER A 1 223 ? 10.642 -19.477 -10.361 1.00 88.00 223 SER A CA 1
ATOM 1823 C C . SER A 1 223 ? 11.571 -18.396 -9.790 1.00 88.00 223 SER A C 1
ATOM 1825 O O . SER A 1 223 ? 11.058 -17.342 -9.424 1.00 88.00 223 SER A O 1
ATOM 1827 N N . HIS A 1 224 ? 12.882 -18.621 -9.664 1.00 89.88 224 HIS A N 1
ATOM 1828 C CA . HIS A 1 224 ? 13.800 -17.620 -9.111 1.00 89.88 224 HIS A CA 1
ATOM 1829 C C . HIS A 1 224 ? 14.111 -16.546 -10.146 1.00 89.88 224 HIS A C 1
ATOM 1831 O O . HIS A 1 224 ? 14.014 -15.362 -9.828 1.00 89.88 224 HIS A O 1
ATOM 1837 N N . VAL A 1 225 ? 14.411 -16.958 -11.381 1.00 91.38 225 VAL A N 1
ATOM 1838 C CA . VAL A 1 225 ? 14.647 -16.044 -12.510 1.00 91.38 225 VAL A CA 1
ATOM 1839 C C . VAL A 1 225 ? 13.392 -15.210 -12.782 1.00 91.38 225 VAL A C 1
ATOM 1841 O O . VAL A 1 225 ? 13.481 -13.991 -12.924 1.00 91.38 225 VAL A O 1
ATOM 1844 N N . TYR A 1 226 ? 12.209 -15.836 -12.740 1.00 94.44 226 TYR A N 1
ATOM 1845 C CA . TYR A 1 226 ? 10.925 -15.140 -12.857 1.00 94.44 226 TYR A CA 1
ATOM 1846 C C . TYR A 1 226 ? 10.745 -14.077 -11.764 1.00 94.44 226 TYR A C 1
ATOM 1848 O O . TYR A 1 226 ? 10.383 -12.937 -12.052 1.00 94.44 226 TYR A O 1
ATOM 1856 N N . ILE A 1 227 ? 10.987 -14.441 -10.498 1.00 95.06 227 ILE A N 1
ATOM 1857 C CA . ILE A 1 227 ? 10.851 -13.527 -9.354 1.00 95.06 227 ILE A CA 1
ATOM 1858 C C . ILE A 1 227 ? 11.839 -12.365 -9.464 1.00 95.06 227 ILE A C 1
ATOM 1860 O O . ILE A 1 227 ? 11.447 -11.224 -9.233 1.00 95.06 227 ILE A O 1
ATOM 1864 N N . GLU A 1 228 ? 13.087 -12.636 -9.848 1.00 96.00 228 GLU A N 1
ATOM 1865 C CA . GLU A 1 228 ? 14.091 -11.594 -10.055 1.00 96.00 228 GLU A CA 1
ATOM 1866 C C . GLU A 1 228 ? 13.659 -10.618 -11.155 1.00 96.00 228 GLU A C 1
ATOM 1868 O O . GLU A 1 228 ? 13.658 -9.411 -10.917 1.00 96.00 228 GLU A O 1
ATOM 1873 N N . LEU A 1 229 ? 13.230 -11.116 -12.322 1.00 96.50 229 LEU A N 1
ATOM 1874 C CA . LEU A 1 229 ? 12.793 -10.257 -13.426 1.00 96.50 229 LEU A CA 1
ATOM 1875 C C . LEU A 1 229 ? 11.563 -9.424 -13.050 1.00 96.50 229 LEU A C 1
ATOM 1877 O O . LEU A 1 229 ? 11.500 -8.230 -13.346 1.00 96.50 229 LEU A O 1
ATOM 1881 N N . ARG A 1 230 ? 10.602 -10.041 -12.353 1.00 97.25 230 ARG A N 1
ATOM 1882 C CA . ARG A 1 230 ? 9.413 -9.363 -11.827 1.00 97.25 230 ARG A CA 1
ATOM 1883 C C . ARG A 1 230 ? 9.797 -8.222 -10.887 1.00 97.25 230 ARG A C 1
ATOM 1885 O O . ARG A 1 230 ? 9.256 -7.128 -11.020 1.00 97.25 230 ARG A O 1
ATOM 1892 N N . ASP A 1 231 ? 10.700 -8.465 -9.941 1.00 97.56 231 ASP A N 1
ATOM 1893 C CA . ASP A 1 231 ? 11.086 -7.462 -8.946 1.00 97.56 231 ASP A CA 1
ATOM 1894 C C . ASP A 1 231 ? 11.884 -6.310 -9.584 1.00 97.56 231 ASP A C 1
ATOM 1896 O O . ASP A 1 231 ? 11.634 -5.145 -9.266 1.00 97.56 231 ASP A O 1
ATOM 1900 N N . LEU A 1 232 ? 12.753 -6.611 -10.559 1.00 98.12 232 LEU A N 1
ATOM 1901 C CA . LEU A 1 232 ? 13.450 -5.609 -11.378 1.00 98.12 232 LEU A CA 1
ATOM 1902 C C . LEU A 1 232 ? 12.465 -4.713 -12.138 1.00 98.12 232 LEU A C 1
ATOM 1904 O O . LEU A 1 232 ? 12.573 -3.488 -12.078 1.00 98.12 232 LEU A O 1
ATOM 1908 N N . LEU A 1 233 ? 11.468 -5.308 -12.797 1.00 98.12 233 LEU A N 1
ATOM 1909 C CA . LEU A 1 233 ? 10.422 -4.578 -13.516 1.00 98.12 233 LEU A CA 1
ATOM 1910 C C . LEU A 1 233 ? 9.600 -3.679 -12.592 1.00 98.12 233 LEU A C 1
ATOM 1912 O O . LEU A 1 233 ? 9.407 -2.497 -12.881 1.00 98.12 233 LEU A O 1
ATOM 1916 N N . VAL A 1 234 ? 9.138 -4.218 -11.463 1.00 97.31 234 VAL A N 1
ATOM 1917 C CA . VAL A 1 234 ? 8.376 -3.448 -10.474 1.00 97.31 234 VAL A CA 1
ATOM 1918 C C . VAL A 1 234 ? 9.208 -2.287 -9.937 1.00 97.31 234 VAL A C 1
ATOM 1920 O O . VAL A 1 234 ? 8.698 -1.167 -9.850 1.00 97.31 234 VAL A O 1
ATOM 1923 N N . SER A 1 235 ? 10.482 -2.525 -9.616 1.00 96.62 235 SER A N 1
ATOM 1924 C CA . SER A 1 235 ? 11.399 -1.482 -9.155 1.00 96.62 235 SER A CA 1
ATOM 1925 C C . SER A 1 235 ? 11.577 -0.394 -10.218 1.00 96.62 235 SER A C 1
ATOM 1927 O O . SER A 1 235 ? 11.325 0.785 -9.945 1.00 96.62 235 SER A O 1
ATOM 1929 N N . ARG A 1 236 ? 11.882 -0.786 -11.466 1.00 96.62 236 ARG A N 1
ATOM 1930 C CA . ARG A 1 236 ? 12.053 0.129 -12.603 1.00 96.62 236 ARG A CA 1
ATOM 1931 C C . ARG A 1 236 ? 10.827 1.008 -12.813 1.00 96.62 236 ARG A C 1
ATOM 1933 O O . ARG A 1 236 ? 10.967 2.228 -12.882 1.00 96.62 236 ARG A O 1
ATOM 1940 N N . LEU A 1 237 ? 9.639 0.407 -12.881 1.00 96.50 237 LEU A N 1
ATOM 1941 C CA . LEU A 1 237 ? 8.388 1.127 -13.124 1.00 96.50 237 LEU A CA 1
ATOM 1942 C C . LEU A 1 237 ? 8.005 2.034 -11.954 1.00 96.50 237 LEU A C 1
ATOM 1944 O O . LEU A 1 237 ? 7.552 3.154 -12.186 1.00 96.50 237 LEU A O 1
ATOM 1948 N N . THR A 1 238 ? 8.215 1.589 -10.714 1.00 94.25 238 THR A N 1
ATOM 1949 C CA . THR A 1 238 ? 7.934 2.385 -9.508 1.00 94.25 238 THR A CA 1
ATOM 1950 C C . THR A 1 238 ? 8.802 3.629 -9.444 1.00 94.25 238 THR A C 1
ATOM 1952 O O . THR A 1 238 ? 8.287 4.732 -9.238 1.00 94.25 238 THR A O 1
ATOM 1955 N N . LEU A 1 239 ? 10.110 3.469 -9.651 1.00 93.69 239 LEU A N 1
ATOM 1956 C CA . LEU A 1 239 ? 11.051 4.578 -9.567 1.00 93.69 239 LEU A CA 1
ATOM 1957 C C . LEU A 1 239 ? 10.914 5.533 -10.758 1.00 93.69 239 LEU A C 1
ATOM 1959 O O . LEU A 1 239 ? 10.893 6.746 -10.549 1.00 93.69 239 LEU A O 1
ATOM 1963 N N . PHE A 1 240 ? 10.747 5.003 -11.976 1.00 94.31 240 PHE A N 1
ATOM 1964 C CA . PHE A 1 240 ? 10.580 5.806 -13.192 1.00 94.31 240 PHE A CA 1
ATOM 1965 C C . PHE A 1 240 ? 9.308 6.658 -13.157 1.00 94.31 240 PHE A C 1
ATOM 1967 O O . PHE A 1 240 ? 9.351 7.841 -13.473 1.00 94.31 240 PHE A O 1
ATOM 1974 N N . ASN A 1 241 ? 8.183 6.085 -12.722 1.00 92.00 241 ASN A N 1
ATOM 1975 C CA . ASN A 1 241 ? 6.910 6.805 -12.703 1.00 92.00 241 ASN A CA 1
ATOM 1976 C C . ASN A 1 241 ? 6.723 7.708 -11.478 1.00 92.00 241 ASN A C 1
ATOM 1978 O O . ASN A 1 241 ? 5.705 8.394 -11.409 1.00 92.00 241 ASN A O 1
ATOM 1982 N N . ALA A 1 242 ? 7.631 7.675 -10.493 1.00 89.75 242 ALA A N 1
ATOM 1983 C CA . ALA A 1 242 ? 7.466 8.366 -9.209 1.00 89.75 242 ALA A CA 1
ATOM 1984 C C . ALA A 1 242 ? 6.120 8.037 -8.513 1.00 89.75 242 ALA A C 1
ATOM 1986 O O . ALA A 1 242 ? 5.506 8.855 -7.815 1.00 89.75 242 ALA A O 1
ATOM 1987 N N . ARG A 1 243 ? 5.629 6.814 -8.728 1.00 87.38 243 ARG A N 1
ATOM 1988 C CA . ARG A 1 243 ? 4.341 6.321 -8.228 1.00 87.38 243 ARG A CA 1
ATOM 1989 C C . ARG A 1 243 ? 4.500 5.686 -6.850 1.00 87.38 243 ARG A C 1
ATOM 1991 O O . ARG A 1 243 ? 5.602 5.331 -6.429 1.00 87.38 243 ARG A O 1
ATOM 1998 N N . ARG A 1 244 ? 3.393 5.541 -6.119 1.00 85.56 244 ARG A N 1
ATOM 1999 C CA . ARG A 1 244 ? 3.404 4.777 -4.862 1.00 85.56 244 ARG A CA 1
ATOM 2000 C C . ARG A 1 244 ? 3.736 3.322 -5.173 1.00 85.56 244 ARG A C 1
ATOM 2002 O O . ARG A 1 244 ? 3.278 2.795 -6.180 1.00 85.56 244 ARG A O 1
ATOM 2009 N N . GLY A 1 245 ? 4.446 2.642 -4.273 1.00 83.25 245 GLY A N 1
ATOM 2010 C CA . GLY A 1 245 ? 4.894 1.263 -4.517 1.00 83.25 245 GLY A CA 1
ATOM 2011 C C . GLY A 1 245 ? 3.757 0.282 -4.834 1.00 83.25 245 GLY A C 1
ATOM 2012 O O . GLY A 1 245 ? 3.953 -0.664 -5.582 1.00 83.25 245 GLY A O 1
ATOM 2013 N N . GLY A 1 246 ? 2.546 0.515 -4.319 1.00 83.25 246 GLY A N 1
ATOM 2014 C CA . GLY A 1 246 ? 1.388 -0.324 -4.642 1.00 83.25 246 GLY A CA 1
ATOM 2015 C C . GLY A 1 246 ? 0.786 -0.090 -6.033 1.00 83.25 246 GLY A C 1
ATOM 2016 O O . GLY A 1 246 ? 0.065 -0.954 -6.514 1.00 83.25 246 GLY A O 1
ATOM 2017 N N . GLU A 1 247 ? 1.033 1.056 -6.675 1.00 87.38 247 GLU A N 1
ATOM 2018 C CA . GLU A 1 247 ? 0.395 1.417 -7.949 1.00 87.38 247 GLU A CA 1
ATOM 2019 C C . GLU A 1 247 ? 0.920 0.535 -9.100 1.00 87.38 247 GLU A C 1
ATOM 2021 O O . GLU A 1 247 ? 0.131 -0.267 -9.599 1.00 87.38 247 GLU A O 1
ATOM 2026 N N . PRO A 1 248 ? 2.221 0.516 -9.457 1.00 91.44 248 PRO A N 1
ATOM 2027 C CA . PRO A 1 248 ? 2.708 -0.337 -10.547 1.00 91.44 248 PRO A CA 1
ATOM 2028 C C . PRO A 1 248 ? 2.418 -1.830 -10.361 1.00 91.44 248 PRO A C 1
ATOM 2030 O O . PRO A 1 248 ? 2.049 -2.507 -11.316 1.00 91.44 248 PRO A O 1
ATOM 2033 N N . CYS A 1 249 ? 2.500 -2.347 -9.130 1.00 91.81 249 CYS A N 1
ATOM 2034 C CA . CYS A 1 249 ? 2.271 -3.769 -8.852 1.00 91.81 249 CYS A CA 1
ATOM 2035 C C . CYS A 1 249 ? 0.850 -4.249 -9.161 1.00 91.81 249 CYS A C 1
ATOM 2037 O O . CYS A 1 249 ? 0.650 -5.440 -9.396 1.00 91.81 249 CYS A O 1
ATOM 2039 N N . ARG A 1 250 ? -0.136 -3.346 -9.149 1.00 90.50 250 ARG A N 1
ATOM 2040 C CA . ARG A 1 250 ? -1.542 -3.678 -9.417 1.00 90.50 250 ARG A CA 1
ATOM 2041 C C . ARG A 1 250 ? -1.874 -3.795 -10.901 1.00 90.50 250 ARG A C 1
ATOM 2043 O O . ARG A 1 250 ? -3.025 -4.090 -11.213 1.00 90.50 250 ARG A O 1
ATOM 2050 N N . LEU A 1 251 ? -0.901 -3.592 -11.794 1.00 93.25 251 LEU A N 1
ATOM 2051 C CA . LEU A 1 251 ? -1.126 -3.623 -13.236 1.00 93.25 251 LEU A CA 1
ATOM 2052 C C . LEU A 1 251 ? -1.685 -4.986 -13.641 1.00 93.25 251 LEU A C 1
ATOM 2054 O O . LEU A 1 251 ? -1.114 -6.034 -13.315 1.00 93.25 251 LEU A O 1
ATOM 2058 N N . ARG A 1 252 ? -2.831 -4.967 -14.314 1.00 93.88 252 ARG A N 1
ATOM 2059 C CA . ARG A 1 252 ? -3.530 -6.159 -14.791 1.00 93.88 252 ARG A CA 1
ATOM 2060 C C . ARG A 1 252 ? -3.059 -6.534 -16.184 1.00 93.88 252 ARG A C 1
ATOM 2062 O O . ARG A 1 252 ? -2.627 -5.691 -16.963 1.00 93.88 252 ARG A O 1
ATOM 2069 N N . GLN A 1 253 ? -3.171 -7.820 -16.503 1.00 93.81 253 GLN A N 1
ATOM 2070 C CA . GLN A 1 253 ? -2.792 -8.334 -17.818 1.00 93.81 253 GLN A CA 1
ATOM 2071 C C . GLN A 1 253 ? -3.597 -7.680 -18.952 1.00 93.81 253 GLN A C 1
ATOM 2073 O O . GLN A 1 253 ? -3.051 -7.457 -20.022 1.00 93.81 253 GLN A O 1
ATOM 2078 N N . GLU A 1 254 ? -4.871 -7.355 -18.723 1.00 93.06 254 GLU A N 1
ATOM 2079 C CA . GLU A 1 254 ? -5.724 -6.645 -19.691 1.00 93.06 254 GLU A CA 1
ATOM 2080 C C . GLU A 1 254 ? -5.207 -5.222 -19.956 1.00 93.06 254 GLU A C 1
ATOM 2082 O O . GLU A 1 254 ? -4.967 -4.861 -21.101 1.00 93.06 254 GLU A O 1
ATOM 2087 N N . GLU A 1 255 ? -4.914 -4.462 -18.895 1.00 94.50 255 GLU A N 1
ATOM 2088 C CA . GLU A 1 255 ? -4.368 -3.098 -18.983 1.00 94.50 255 GLU A CA 1
ATOM 2089 C C . GLU A 1 255 ? -3.002 -3.075 -19.694 1.00 94.50 255 GLU A C 1
ATOM 2091 O O . GLU A 1 255 ? -2.696 -2.153 -20.451 1.00 94.50 255 GLU A O 1
ATOM 2096 N N . TRP A 1 256 ? -2.178 -4.106 -19.467 1.00 95.75 256 TRP A N 1
ATOM 2097 C CA . TRP A 1 256 ? -0.925 -4.300 -20.195 1.00 95.75 256 TRP A CA 1
ATOM 2098 C C . TRP A 1 256 ? -1.156 -4.619 -21.673 1.00 95.75 256 TRP A C 1
ATOM 2100 O O . TRP A 1 256 ? -0.512 -4.002 -22.515 1.00 95.75 256 TRP A O 1
ATOM 2110 N N . LYS A 1 257 ? -2.083 -5.524 -22.008 1.00 94.88 257 LYS A N 1
ATOM 2111 C CA . LYS A 1 257 ? -2.405 -5.857 -23.406 1.00 94.88 257 LYS A CA 1
ATOM 2112 C C . LYS A 1 257 ? -2.886 -4.634 -24.182 1.00 94.88 257 LYS A C 1
ATOM 2114 O O . LYS A 1 257 ? -2.458 -4.433 -25.315 1.00 94.88 257 LYS A O 1
ATOM 2119 N N . ASP A 1 258 ? -3.714 -3.792 -23.571 1.00 93.31 258 ASP A N 1
ATOM 2120 C CA . ASP A 1 258 ? -4.158 -2.537 -24.185 1.00 93.31 258 ASP A CA 1
ATOM 2121 C C . ASP A 1 258 ? -2.972 -1.600 -24.462 1.00 93.31 258 ASP A C 1
ATOM 2123 O O . ASP A 1 258 ? -2.840 -1.060 -25.562 1.00 93.31 258 ASP A O 1
ATOM 2127 N N . ALA A 1 259 ? -2.060 -1.450 -23.496 1.00 92.88 259 ALA A N 1
ATOM 2128 C CA . ALA A 1 259 ? -0.846 -0.649 -23.659 1.00 92.88 259 ALA A CA 1
ATOM 2129 C C . ALA A 1 259 ? 0.094 -1.218 -24.736 1.00 92.88 259 ALA A C 1
ATOM 2131 O O . ALA A 1 259 ? 0.639 -0.481 -25.566 1.00 92.88 259 ALA A O 1
ATOM 2132 N N . GLU A 1 260 ? 0.278 -2.537 -24.750 1.00 93.69 260 GLU A N 1
ATOM 2133 C CA . GLU A 1 260 ? 1.099 -3.246 -25.723 1.00 93.69 260 GLU A CA 1
ATOM 2134 C C . GLU A 1 260 ? 0.565 -3.060 -27.145 1.00 93.69 260 GLU A C 1
ATOM 2136 O O . GLU A 1 260 ? 1.343 -2.733 -28.045 1.00 93.69 260 GLU A O 1
ATOM 2141 N N . ASN A 1 261 ? -0.752 -3.150 -27.324 1.00 91.25 261 ASN A N 1
ATOM 2142 C CA . ASN A 1 261 ? -1.422 -2.951 -28.607 1.00 91.25 261 ASN A CA 1
ATOM 2143 C C . ASN A 1 261 ? -1.553 -1.474 -29.011 1.00 91.25 261 ASN A C 1
ATOM 2145 O O . ASN A 1 261 ? -2.039 -1.187 -30.102 1.00 91.25 261 ASN A O 1
ATOM 2149 N N . GLY A 1 262 ? -1.126 -0.534 -28.160 1.00 87.31 262 GLY A N 1
ATOM 2150 C CA . GLY A 1 262 ? -1.224 0.899 -28.442 1.00 87.31 262 GLY A CA 1
ATOM 2151 C C . GLY A 1 262 ? -2.661 1.424 -28.425 1.00 87.31 262 GLY A C 1
ATOM 2152 O O . GLY A 1 262 ? -2.953 2.403 -29.099 1.00 87.31 262 GLY A O 1
ATOM 2153 N N . ALA A 1 263 ? -3.559 0.807 -27.650 1.00 87.19 263 ALA A N 1
ATOM 2154 C CA . ALA A 1 263 ? -4.990 1.130 -27.639 1.00 87.19 263 ALA A CA 1
ATOM 2155 C C . ALA A 1 263 ? -5.312 2.589 -27.258 1.00 87.19 263 ALA A C 1
ATOM 2157 O O . ALA A 1 263 ? -6.402 3.077 -27.546 1.00 87.19 263 ALA A O 1
ATOM 2158 N N . TRP A 1 264 ? -4.376 3.278 -26.600 1.00 83.81 264 TRP A N 1
ATOM 2159 C CA . TRP A 1 264 ? -4.575 4.614 -26.035 1.00 83.81 264 TRP A CA 1
ATOM 2160 C C . TRP A 1 264 ? -3.982 5.754 -26.869 1.00 83.81 264 TRP A C 1
ATOM 2162 O O . TRP A 1 264 ? -4.223 6.914 -26.542 1.00 83.81 264 TRP A O 1
ATOM 2172 N N . ILE A 1 265 ? -3.189 5.452 -27.901 1.00 81.88 265 ILE A N 1
ATOM 2173 C CA . ILE A 1 265 ? -2.460 6.456 -28.687 1.00 81.88 265 ILE A CA 1
ATOM 2174 C C . ILE A 1 265 ? -2.754 6.228 -30.171 1.00 81.88 265 ILE A C 1
ATOM 2176 O O . ILE A 1 265 ? -2.412 5.179 -30.714 1.00 81.88 265 ILE A O 1
ATOM 2180 N N . ASP A 1 266 ? -3.352 7.218 -30.842 1.00 81.81 266 ASP A N 1
ATOM 2181 C CA . ASP A 1 266 ? -3.477 7.202 -32.302 1.00 81.81 266 ASP A CA 1
ATOM 2182 C C . ASP A 1 266 ? -2.139 7.611 -32.932 1.00 81.81 266 ASP A C 1
ATOM 2184 O O . ASP A 1 266 ? -1.632 8.716 -32.720 1.00 81.81 266 ASP A O 1
ATOM 2188 N N . GLN A 1 267 ? -1.570 6.721 -33.745 1.00 78.62 267 GLN A N 1
ATOM 2189 C CA . GLN A 1 267 ? -0.310 6.958 -34.443 1.00 78.62 267 GLN A CA 1
ATOM 2190 C C . GLN A 1 267 ? -0.362 8.205 -35.342 1.00 78.62 267 GLN A C 1
ATOM 2192 O O . GLN A 1 267 ? 0.650 8.891 -35.496 1.00 78.62 267 GLN A O 1
ATOM 2197 N N . LYS A 1 268 ? -1.540 8.548 -35.880 1.00 82.81 268 LYS A N 1
ATOM 2198 C CA . LYS A 1 268 ? -1.733 9.758 -36.694 1.00 82.81 268 LYS A CA 1
ATOM 2199 C C . LYS A 1 268 ? -1.572 11.038 -35.888 1.00 82.81 268 LYS A C 1
ATOM 2201 O O . LYS A 1 268 ? -1.206 12.059 -36.458 1.00 82.81 268 LYS A O 1
ATOM 2206 N N . ASP A 1 269 ? -1.876 11.012 -34.595 1.00 83.62 269 ASP A N 1
ATOM 2207 C CA . ASP A 1 269 ? -1.706 12.179 -33.730 1.00 83.62 269 ASP A CA 1
ATOM 2208 C C . ASP A 1 269 ? -0.248 12.332 -33.294 1.00 83.62 269 ASP A C 1
ATOM 2210 O O . ASP A 1 269 ? 0.248 13.453 -33.226 1.00 83.62 269 ASP A O 1
ATOM 2214 N N . VAL A 1 270 ? 0.477 11.221 -33.126 1.00 82.12 270 VAL A N 1
ATOM 2215 C CA . VAL A 1 270 ? 1.933 11.239 -32.901 1.00 82.12 270 VAL A CA 1
ATOM 2216 C C . VAL A 1 270 ? 2.673 11.853 -34.093 1.00 82.12 270 VAL A C 1
ATOM 2218 O O . VAL A 1 270 ? 3.612 12.622 -33.917 1.00 82.12 270 VAL A O 1
ATOM 2221 N N . GLU A 1 271 ? 2.249 11.548 -35.320 1.00 82.62 271 GLU A N 1
ATOM 2222 C CA . GLU A 1 271 ? 2.863 12.090 -36.542 1.00 82.62 271 GLU A CA 1
ATOM 2223 C C . GLU A 1 271 ? 2.675 13.606 -36.703 1.00 82.62 271 GLU A C 1
ATOM 2225 O O . GLU A 1 271 ? 3.507 14.251 -37.343 1.00 82.62 271 GLU A O 1
ATOM 2230 N N . LYS A 1 272 ? 1.621 14.173 -36.101 1.00 86.31 272 LYS A N 1
ATOM 2231 C CA . LYS A 1 272 ? 1.308 15.612 -36.128 1.00 86.31 272 LYS A CA 1
ATOM 2232 C C . LYS A 1 272 ? 2.064 16.431 -35.084 1.00 86.31 272 LYS A C 1
ATOM 2234 O O . LYS A 1 272 ? 1.912 17.646 -35.082 1.00 86.31 272 LYS A O 1
ATOM 2239 N N . LEU A 1 273 ? 2.807 15.798 -34.176 1.00 84.94 273 LEU A N 1
ATOM 2240 C CA . LEU A 1 273 ? 3.618 16.532 -33.206 1.00 84.94 273 LEU A CA 1
ATOM 2241 C C . LEU A 1 273 ? 4.653 17.386 -33.955 1.00 84.94 273 LEU A C 1
ATOM 2243 O O . LEU A 1 273 ? 5.241 16.934 -34.937 1.00 84.94 273 LEU A O 1
ATOM 2247 N N . ASP A 1 274 ? 4.864 18.622 -33.517 1.00 83.62 274 ASP A N 1
ATOM 2248 C CA . ASP A 1 274 ? 5.813 19.524 -34.182 1.00 83.62 274 ASP A CA 1
ATOM 2249 C C . ASP A 1 274 ? 7.262 19.223 -33.772 1.00 83.62 274 ASP A C 1
ATOM 2251 O O . ASP A 1 274 ? 8.187 19.384 -34.568 1.00 83.62 274 ASP A O 1
ATOM 2255 N N . ASP A 1 275 ? 7.456 18.741 -32.543 1.00 86.06 275 ASP A N 1
ATOM 2256 C CA . ASP A 1 275 ? 8.766 18.462 -31.970 1.00 86.06 275 ASP A CA 1
ATOM 2257 C C . ASP A 1 275 ? 9.209 17.003 -32.201 1.00 86.06 275 ASP A C 1
ATOM 2259 O O . ASP A 1 275 ? 8.477 16.040 -31.952 1.00 86.06 275 ASP A O 1
ATOM 2263 N N . GLU A 1 276 ? 10.435 16.821 -32.701 1.00 84.62 276 GLU A N 1
ATOM 2264 C CA . GLU A 1 276 ? 10.981 15.492 -33.005 1.00 84.62 276 GLU A CA 1
ATOM 2265 C C . GLU A 1 276 ? 11.333 14.691 -31.745 1.00 84.62 276 GLU A C 1
ATOM 2267 O O . GLU A 1 276 ? 11.253 13.459 -31.762 1.00 84.62 276 GLU A O 1
ATOM 2272 N N . LEU A 1 277 ? 11.687 15.355 -30.640 1.00 81.06 277 LEU A N 1
ATOM 2273 C CA . LEU A 1 277 ? 11.943 14.670 -29.375 1.00 81.06 277 LEU A CA 1
ATOM 2274 C C . LEU A 1 277 ? 10.635 14.101 -28.809 1.00 81.06 277 LEU A C 1
ATOM 2276 O O . LEU A 1 277 ? 10.617 12.939 -28.397 1.00 81.06 277 LEU A O 1
ATOM 2280 N N . ASP A 1 278 ? 9.533 14.848 -28.889 1.00 84.06 278 ASP A N 1
ATOM 2281 C CA . ASP A 1 278 ? 8.197 14.376 -28.510 1.00 84.06 278 ASP A CA 1
ATOM 2282 C C . ASP A 1 278 ? 7.755 13.163 -29.342 1.00 84.06 278 ASP A C 1
ATOM 2284 O O . ASP A 1 278 ? 7.223 12.189 -28.797 1.00 84.06 278 ASP A O 1
ATOM 2288 N N . LYS A 1 279 ? 8.047 13.150 -30.652 1.00 83.44 279 LYS A N 1
ATOM 2289 C CA . LYS A 1 279 ? 7.794 11.976 -31.512 1.00 83.44 279 LYS A CA 1
ATOM 2290 C C . LYS A 1 279 ? 8.595 10.756 -31.084 1.00 83.44 279 LYS A C 1
ATOM 2292 O O . LYS A 1 279 ? 8.067 9.642 -31.111 1.00 83.44 279 LYS A O 1
ATOM 2297 N N . VAL A 1 280 ? 9.870 10.933 -30.739 1.00 85.00 280 VAL A N 1
ATOM 2298 C CA . VAL A 1 280 ? 10.719 9.836 -30.250 1.00 85.00 280 VAL A CA 1
ATOM 2299 C C . VAL A 1 280 ? 10.188 9.323 -28.913 1.00 85.00 280 VAL A C 1
ATOM 2301 O O . VAL A 1 280 ? 10.014 8.114 -28.757 1.00 85.00 280 VAL A O 1
ATOM 2304 N N . LEU A 1 281 ? 9.841 10.218 -27.986 1.00 82.62 281 LEU A N 1
ATOM 2305 C CA . LEU A 1 281 ? 9.271 9.865 -26.684 1.00 82.62 281 LEU A CA 1
ATOM 2306 C C . LEU A 1 281 ? 7.958 9.089 -26.822 1.00 82.62 281 LEU A C 1
ATOM 2308 O O . LEU A 1 281 ? 7.805 8.044 -26.191 1.00 82.62 281 LEU A O 1
ATOM 2312 N N . ALA A 1 282 ? 7.044 9.544 -27.680 1.00 82.19 282 ALA A N 1
ATOM 2313 C CA . ALA A 1 282 ? 5.769 8.873 -27.935 1.00 82.19 282 ALA A CA 1
ATOM 2314 C C . ALA A 1 282 ? 5.932 7.476 -28.562 1.00 82.19 282 ALA A C 1
ATOM 2316 O O . ALA A 1 282 ? 5.068 6.618 -28.390 1.00 82.19 282 ALA A O 1
ATOM 2317 N N . LYS A 1 283 ? 7.038 7.227 -29.277 1.00 83.19 283 LYS A N 1
ATOM 2318 C CA . LYS A 1 283 ? 7.371 5.907 -29.840 1.00 83.19 283 LYS A CA 1
ATOM 2319 C C . LYS A 1 283 ? 8.064 4.990 -28.830 1.00 83.19 283 LYS A C 1
ATOM 2321 O O . LYS A 1 283 ? 7.843 3.780 -28.858 1.00 83.19 283 LYS A O 1
ATOM 2326 N N . ASP A 1 284 ? 8.903 5.547 -27.960 1.00 85.69 284 ASP A N 1
ATOM 2327 C CA . ASP A 1 284 ? 9.707 4.788 -26.994 1.00 85.69 284 ASP A CA 1
ATOM 2328 C C . ASP A 1 284 ? 8.991 4.542 -25.651 1.00 85.69 284 ASP A C 1
ATOM 2330 O O . ASP A 1 284 ? 9.438 3.706 -24.857 1.00 85.69 284 ASP A O 1
ATOM 2334 N N . LEU A 1 285 ? 7.873 5.225 -25.390 1.00 89.62 285 LEU A N 1
ATOM 2335 C CA . LEU A 1 285 ? 7.025 5.015 -24.217 1.00 89.62 285 LEU A CA 1
ATOM 2336 C C . LEU A 1 285 ? 5.680 4.408 -24.614 1.00 89.62 285 LEU A C 1
ATOM 2338 O O . LEU A 1 285 ? 4.999 4.881 -25.517 1.00 89.62 285 LEU A O 1
ATOM 2342 N N . LYS A 1 286 ? 5.253 3.393 -23.863 1.00 92.31 286 LYS A N 1
ATOM 2343 C CA . LYS A 1 286 ? 3.855 2.941 -23.844 1.00 92.31 286 LYS A CA 1
ATOM 2344 C C . LYS A 1 286 ? 3.168 3.448 -22.580 1.00 92.31 286 LYS A C 1
ATOM 2346 O O . LYS A 1 286 ? 3.830 3.774 -21.597 1.00 92.31 286 LYS A O 1
ATOM 2351 N N . ILE A 1 287 ? 1.840 3.496 -22.585 1.00 92.12 287 ILE A N 1
ATOM 2352 C CA . ILE A 1 287 ? 1.047 3.925 -21.430 1.00 92.12 287 ILE A CA 1
ATOM 2353 C C . ILE A 1 287 ? -0.043 2.904 -21.120 1.00 92.12 287 ILE A C 1
ATOM 2355 O O . ILE A 1 287 ? -0.757 2.460 -22.015 1.00 92.12 287 ILE A O 1
ATOM 2359 N N . ALA A 1 288 ? -0.160 2.541 -19.846 1.00 92.44 288 ALA A N 1
ATOM 2360 C CA . ALA A 1 288 ? -1.271 1.765 -19.312 1.00 92.44 288 ALA A CA 1
ATOM 2361 C C . ALA A 1 288 ? -2.087 2.621 -18.338 1.00 92.44 288 ALA A C 1
ATOM 2363 O O . ALA A 1 288 ? -1.529 3.464 -17.630 1.00 92.44 288 ALA A O 1
ATOM 2364 N N . TYR A 1 289 ? -3.394 2.372 -18.260 1.00 89.44 289 TYR A N 1
ATOM 2365 C CA . TYR A 1 289 ? -4.285 3.047 -17.321 1.00 89.44 289 TYR A CA 1
ATOM 2366 C C . TYR A 1 289 ? -4.874 2.055 -16.327 1.00 89.44 289 TYR A C 1
ATOM 2368 O O . TYR A 1 289 ? -5.578 1.125 -16.706 1.00 89.44 289 TYR A O 1
ATOM 2376 N N . GLN A 1 290 ? -4.616 2.296 -15.045 1.00 85.44 290 GLN A N 1
ATOM 2377 C CA . GLN A 1 290 ? -5.253 1.570 -13.951 1.00 85.44 290 GLN A CA 1
ATOM 2378 C C . GLN A 1 290 ? -6.477 2.314 -13.429 1.00 85.44 290 GLN A C 1
ATOM 2380 O O . GLN A 1 290 ? -6.552 3.543 -13.484 1.00 85.44 290 GLN A O 1
ATOM 2385 N N . THR A 1 291 ? -7.402 1.591 -12.803 1.00 71.44 291 THR A N 1
ATOM 2386 C CA . THR A 1 291 ? -8.501 2.232 -12.066 1.00 71.44 291 THR A CA 1
ATOM 2387 C C . THR A 1 291 ? -8.004 2.803 -10.727 1.00 71.44 291 THR A C 1
ATOM 2389 O O . THR A 1 291 ? -7.479 2.094 -9.865 1.00 71.44 291 THR A O 1
ATOM 2392 N N . GLY A 1 292 ? -8.159 4.113 -10.543 1.00 61.03 292 GLY A N 1
ATOM 2393 C CA . GLY A 1 292 ? -7.744 4.875 -9.365 1.00 61.03 292 GLY A CA 1
ATOM 2394 C C . GLY A 1 292 ? -8.760 4.889 -8.217 1.00 61.03 292 GLY A C 1
ATOM 2395 O O . GLY A 1 292 ? -9.542 3.959 -8.013 1.00 61.03 292 GLY A O 1
ATOM 2396 N N . LYS A 1 293 ? -8.719 5.941 -7.386 1.00 52.28 293 LYS A N 1
ATOM 2397 C CA . LYS A 1 293 ? -9.704 6.145 -6.309 1.00 52.28 293 LYS A CA 1
ATOM 2398 C C . LYS A 1 293 ? -11.026 6.650 -6.895 1.00 52.28 293 LYS A C 1
ATOM 2400 O O . LYS A 1 293 ? -11.080 7.730 -7.475 1.00 52.28 293 LYS A O 1
ATOM 2405 N N . GLY A 1 294 ? -12.095 5.884 -6.669 1.00 51.41 294 GLY A N 1
ATOM 2406 C CA . GLY A 1 294 ? -13.429 6.166 -7.201 1.00 51.41 294 GLY A CA 1
ATOM 2407 C C . GLY A 1 294 ? -13.566 5.774 -8.673 1.00 51.41 294 GLY A C 1
ATOM 2408 O O . GLY A 1 294 ? -12.582 5.652 -9.393 1.00 51.41 294 GLY A O 1
ATOM 2409 N N . ASN A 1 295 ? -14.802 5.599 -9.139 1.00 48.12 295 ASN A N 1
ATOM 2410 C CA . ASN A 1 295 ? -15.103 5.066 -10.477 1.00 48.12 295 ASN A CA 1
ATOM 2411 C C . ASN A 1 295 ? -14.742 6.017 -11.646 1.00 48.12 295 ASN A C 1
ATOM 2413 O O . ASN A 1 295 ? -15.209 5.800 -12.757 1.00 48.12 295 ASN A O 1
ATOM 2417 N N . LYS A 1 296 ? -13.991 7.106 -11.410 1.00 54.72 296 LYS A N 1
ATOM 2418 C CA . LYS A 1 296 ? -13.771 8.186 -12.393 1.00 54.72 296 LYS A CA 1
ATOM 2419 C C . LYS A 1 296 ? -12.317 8.626 -12.591 1.00 54.72 296 LYS A C 1
ATOM 2421 O O . LYS A 1 296 ? -12.078 9.439 -13.474 1.00 54.72 296 LYS A O 1
ATOM 2426 N N . HIS A 1 297 ? -11.357 8.128 -11.811 1.00 67.00 297 HIS A N 1
ATOM 2427 C CA . HIS A 1 297 ? -9.951 8.511 -11.978 1.00 67.00 297 HIS A CA 1
ATOM 2428 C C . HIS A 1 297 ? -9.141 7.356 -12.549 1.00 67.00 297 HIS A C 1
ATOM 2430 O O . HIS A 1 297 ? -9.079 6.295 -11.933 1.00 67.00 297 HIS A O 1
ATOM 2436 N N . LEU A 1 298 ? -8.507 7.578 -13.698 1.00 79.50 298 LEU A N 1
ATOM 2437 C CA . LEU A 1 298 ? -7.519 6.668 -14.264 1.00 79.50 298 LEU A CA 1
ATOM 2438 C C . LEU A 1 298 ? -6.124 7.048 -13.760 1.00 79.50 298 LEU A C 1
ATOM 2440 O O . LEU A 1 298 ? -5.796 8.225 -13.622 1.00 79.50 298 LEU A O 1
ATOM 2444 N N . VAL A 1 299 ? -5.309 6.044 -13.461 1.00 83.00 299 VAL A N 1
ATOM 2445 C CA . VAL A 1 299 ? -3.934 6.196 -12.985 1.00 83.00 299 VAL A CA 1
ATOM 2446 C C . VAL A 1 299 ? -3.005 5.796 -14.130 1.00 83.00 299 VAL A C 1
ATOM 2448 O O . VAL A 1 299 ? -2.896 4.599 -14.407 1.00 83.00 299 VAL A O 1
ATOM 2451 N N . PRO A 1 300 ? -2.356 6.757 -14.815 1.00 89.88 300 PRO A N 1
ATOM 2452 C CA . PRO A 1 300 ? -1.404 6.437 -15.869 1.00 89.88 300 PRO A CA 1
ATOM 2453 C C . PRO A 1 300 ? -0.111 5.832 -15.313 1.00 89.88 300 PRO A C 1
ATOM 2455 O O . PRO A 1 300 ? 0.448 6.319 -14.318 1.00 89.88 300 PRO A O 1
ATOM 2458 N N . ILE A 1 301 ? 0.371 4.796 -15.997 1.00 92.44 301 ILE A N 1
ATOM 2459 C CA . ILE A 1 301 ? 1.683 4.173 -15.817 1.00 92.44 301 ILE A CA 1
ATOM 2460 C C . ILE A 1 301 ? 2.400 4.203 -17.164 1.00 92.44 301 ILE A C 1
ATOM 2462 O O . ILE A 1 301 ? 1.980 3.545 -18.115 1.00 92.44 301 ILE A O 1
ATOM 2466 N N . LEU A 1 302 ? 3.499 4.948 -17.222 1.00 93.44 302 LEU A N 1
ATOM 2467 C CA . LEU A 1 302 ? 4.407 4.975 -18.359 1.00 93.44 302 LEU A CA 1
ATOM 2468 C C . LEU A 1 302 ? 5.323 3.748 -18.314 1.00 93.44 302 LEU A C 1
ATOM 2470 O O . LEU A 1 302 ? 5.920 3.428 -17.281 1.00 93.44 302 LEU A O 1
ATOM 2474 N N . LEU A 1 303 ? 5.429 3.074 -19.450 1.00 95.31 303 LEU A N 1
ATOM 2475 C CA . LEU A 1 303 ? 6.185 1.848 -19.661 1.00 95.31 303 LEU A CA 1
ATOM 2476 C C . LEU A 1 303 ? 7.348 2.177 -20.606 1.00 95.31 303 LEU A C 1
ATOM 2478 O O . LEU A 1 303 ? 7.128 2.317 -21.813 1.00 95.31 303 LEU A O 1
ATOM 2482 N N . PRO A 1 304 ? 8.570 2.366 -20.080 1.00 94.62 304 PRO A N 1
ATOM 2483 C CA . PRO A 1 304 ? 9.720 2.704 -20.903 1.00 94.62 304 PRO A CA 1
ATOM 2484 C C . PRO A 1 304 ? 10.168 1.503 -21.735 1.00 94.62 304 PRO A C 1
ATOM 2486 O O . PRO A 1 304 ? 10.014 0.352 -21.318 1.00 94.62 304 PRO A O 1
ATOM 2489 N N . LYS A 1 305 ? 10.743 1.773 -22.910 1.00 93.56 305 LYS A N 1
ATOM 2490 C CA . LYS A 1 305 ? 11.195 0.771 -23.886 1.00 93.56 305 LYS A CA 1
ATOM 2491 C C . LYS A 1 305 ? 11.975 -0.397 -23.280 1.00 93.56 305 LYS A C 1
ATOM 2493 O O . LYS A 1 305 ? 11.747 -1.542 -23.661 1.00 93.56 305 LYS A O 1
ATOM 2498 N N . ASP A 1 306 ? 12.843 -0.121 -22.302 1.00 94.75 306 ASP A N 1
ATOM 2499 C CA . ASP A 1 306 ? 13.668 -1.127 -21.618 1.00 94.75 306 ASP A CA 1
ATOM 2500 C C . ASP A 1 306 ? 12.859 -2.169 -20.825 1.00 94.75 306 ASP A C 1
ATOM 2502 O O . ASP A 1 306 ? 13.394 -3.207 -20.447 1.00 94.75 306 ASP A O 1
ATOM 2506 N N . THR A 1 307 ? 11.568 -1.922 -20.598 1.00 96.94 307 THR A N 1
ATOM 2507 C CA . THR A 1 307 ? 10.671 -2.828 -19.866 1.00 96.94 307 THR A CA 1
ATOM 2508 C C . THR A 1 307 ? 9.798 -3.691 -20.770 1.00 96.94 307 THR A C 1
ATOM 2510 O O . THR A 1 307 ? 9.249 -4.675 -20.290 1.00 96.94 307 THR A O 1
ATOM 2513 N N . ILE A 1 308 ? 9.678 -3.379 -22.064 1.00 95.94 308 ILE A N 1
ATOM 2514 C CA . ILE A 1 308 ? 8.677 -4.001 -22.948 1.00 95.94 308 ILE A CA 1
ATOM 2515 C C . ILE A 1 308 ? 8.944 -5.494 -23.173 1.00 95.94 308 ILE A C 1
ATOM 2517 O O . ILE A 1 308 ? 8.061 -6.312 -22.926 1.00 95.94 308 ILE A O 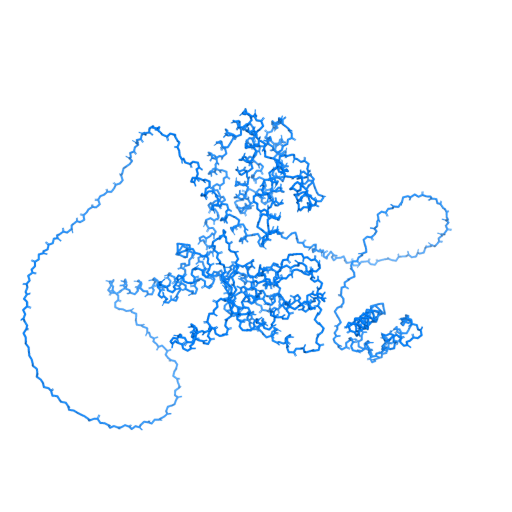1
ATOM 2521 N N . GLU A 1 309 ? 10.158 -5.872 -23.577 1.00 95.44 309 GLU A N 1
ATOM 2522 C CA . GLU A 1 309 ? 10.514 -7.290 -23.760 1.00 95.44 309 GLU A CA 1
ATOM 2523 C C . GLU A 1 309 ? 10.498 -8.082 -22.438 1.00 95.44 309 GLU A C 1
ATOM 2525 O O . GLU A 1 309 ? 9.871 -9.143 -22.384 1.00 95.44 309 GLU A O 1
ATOM 2530 N N . PRO A 1 310 ? 11.062 -7.569 -21.325 1.00 96.19 310 PRO A N 1
ATOM 2531 C CA . PRO A 1 310 ? 10.876 -8.198 -20.019 1.00 96.19 310 PRO A CA 1
ATOM 2532 C C . PRO A 1 310 ? 9.405 -8.389 -19.612 1.00 96.19 310 PRO A C 1
ATOM 2534 O O . PRO A 1 310 ? 9.059 -9.431 -19.051 1.00 96.19 310 PRO A O 1
ATOM 2537 N N . LEU A 1 311 ? 8.528 -7.415 -19.895 1.00 97.75 311 LEU A N 1
ATOM 2538 C CA . LEU A 1 311 ? 7.089 -7.506 -19.619 1.00 97.75 311 LEU A CA 1
ATOM 2539 C C . LEU A 1 311 ? 6.434 -8.627 -20.428 1.00 97.75 311 LEU A C 1
ATOM 2541 O O . LEU A 1 311 ? 5.670 -9.411 -19.858 1.00 97.75 311 LEU A O 1
ATOM 2545 N N . ARG A 1 312 ? 6.770 -8.760 -21.718 1.00 96.25 312 ARG A N 1
ATOM 2546 C CA . ARG A 1 312 ? 6.341 -9.895 -22.557 1.00 96.25 312 ARG A CA 1
ATOM 2547 C C . ARG A 1 312 ? 6.760 -11.223 -21.937 1.00 96.25 312 ARG A C 1
ATOM 2549 O O . ARG A 1 312 ? 5.930 -12.112 -21.772 1.00 96.25 312 ARG A O 1
ATOM 2556 N N . MET A 1 313 ? 8.013 -11.328 -21.493 1.00 93.75 313 MET A N 1
ATOM 2557 C CA . MET A 1 313 ? 8.536 -12.564 -20.907 1.00 93.75 313 MET A CA 1
ATOM 2558 C C . MET A 1 313 ? 7.809 -12.975 -19.615 1.00 93.75 313 MET A C 1
ATOM 2560 O O . MET A 1 313 ? 7.471 -14.149 -19.465 1.00 93.75 313 MET A O 1
ATOM 2564 N N . ILE A 1 314 ? 7.530 -12.046 -18.688 1.00 95.19 314 ILE A N 1
ATOM 2565 C CA . ILE A 1 314 ? 6.834 -12.390 -17.428 1.00 95.19 314 ILE A CA 1
ATOM 2566 C C . ILE A 1 314 ? 5.320 -12.592 -17.595 1.00 95.19 314 ILE A C 1
ATOM 2568 O O . ILE A 1 314 ? 4.680 -13.193 -16.721 1.00 95.19 314 ILE A O 1
ATOM 2572 N N . THR A 1 315 ? 4.732 -12.068 -18.674 1.00 96.00 315 THR A N 1
ATOM 2573 C CA . THR A 1 315 ? 3.299 -12.222 -18.978 1.00 96.00 315 THR A CA 1
ATOM 2574 C C . THR A 1 315 ? 2.999 -13.420 -19.871 1.00 96.00 315 THR A C 1
ATOM 2576 O O . THR A 1 315 ? 1.847 -13.846 -19.914 1.00 96.00 315 THR A O 1
ATOM 2579 N N . ASP A 1 316 ? 4.018 -14.017 -20.490 1.00 93.44 316 ASP A N 1
ATOM 2580 C CA . ASP A 1 316 ? 3.897 -15.270 -21.227 1.00 93.44 316 ASP A CA 1
ATOM 2581 C C . ASP A 1 316 ? 3.323 -16.409 -20.361 1.00 93.44 316 ASP A C 1
ATOM 2583 O O . ASP A 1 316 ? 3.703 -16.613 -19.201 1.00 93.44 316 ASP A O 1
ATOM 2587 N N . GLN A 1 317 ? 2.384 -17.163 -20.933 1.00 92.25 317 GLN A N 1
ATOM 2588 C CA . GLN A 1 317 ? 1.606 -18.154 -20.194 1.00 92.25 317 GLN A CA 1
ATOM 2589 C C . GLN A 1 317 ? 2.441 -19.379 -19.792 1.00 92.25 317 GLN A C 1
ATOM 2591 O O . GLN A 1 317 ? 2.223 -19.929 -18.707 1.00 92.25 317 GLN A O 1
ATOM 2596 N N . GLU A 1 318 ? 3.402 -19.795 -20.621 1.00 90.56 318 GLU A N 1
ATOM 2597 C CA . GLU A 1 318 ? 4.287 -20.922 -20.312 1.00 90.56 318 GLU A CA 1
ATOM 2598 C C . GLU A 1 318 ? 5.252 -20.547 -19.185 1.00 90.56 318 GLU A C 1
ATOM 2600 O O . GLU A 1 318 ? 5.372 -21.276 -18.195 1.00 90.56 318 GLU A O 1
ATOM 2605 N N . ASN A 1 319 ? 5.858 -19.362 -19.270 1.00 91.38 319 ASN A N 1
ATOM 2606 C CA . ASN A 1 319 ? 6.748 -18.829 -18.239 1.00 91.38 319 ASN A CA 1
ATOM 2607 C C . ASN A 1 319 ? 6.037 -18.662 -16.890 1.00 91.38 319 ASN A C 1
ATOM 2609 O O . ASN A 1 319 ? 6.578 -19.034 -15.843 1.00 91.38 319 ASN A O 1
ATOM 2613 N N . ARG A 1 320 ? 4.796 -18.160 -16.895 1.00 93.62 320 ARG A N 1
ATOM 2614 C CA . ARG A 1 320 ? 3.953 -18.069 -15.690 1.00 93.62 320 ARG A CA 1
ATOM 2615 C C . ARG A 1 320 ? 3.682 -19.446 -15.084 1.00 93.62 320 ARG A C 1
ATOM 2617 O O . ARG A 1 320 ? 3.807 -19.610 -13.867 1.00 93.62 320 ARG A O 1
ATOM 2624 N N . ALA A 1 321 ? 3.355 -20.439 -15.911 1.00 90.62 321 ALA A N 1
ATOM 2625 C CA . ALA A 1 321 ? 3.117 -21.804 -15.448 1.00 90.62 321 ALA A CA 1
ATOM 2626 C C . ALA A 1 321 ? 4.384 -22.431 -14.836 1.00 90.62 321 ALA A C 1
ATOM 2628 O O . ALA A 1 321 ? 4.323 -22.996 -13.740 1.00 90.62 321 ALA A O 1
ATOM 2629 N N . LEU A 1 322 ? 5.545 -22.272 -15.482 1.00 88.94 322 LEU A N 1
ATOM 2630 C CA . LEU A 1 322 ? 6.841 -22.759 -14.985 1.00 88.94 322 LEU A CA 1
ATOM 2631 C C . LEU A 1 322 ? 7.251 -22.107 -13.657 1.00 88.94 322 LEU A C 1
ATOM 2633 O O . LEU A 1 322 ? 7.827 -22.771 -12.789 1.00 88.94 322 LEU A O 1
ATOM 2637 N N . ALA A 1 323 ? 6.909 -20.833 -13.466 1.00 90.56 323 ALA A N 1
ATOM 2638 C CA . ALA A 1 323 ? 7.139 -20.102 -12.224 1.00 90.56 323 ALA A CA 1
ATOM 2639 C C . ALA A 1 323 ? 6.126 -20.430 -11.106 1.00 90.56 323 ALA A C 1
ATOM 2641 O O . ALA A 1 323 ? 6.247 -19.916 -9.990 1.00 90.56 323 ALA A O 1
ATOM 2642 N N . GLY A 1 324 ? 5.131 -21.284 -11.370 1.00 91.19 324 GLY A N 1
ATOM 2643 C CA . GLY A 1 324 ? 4.106 -21.663 -10.396 1.00 91.19 324 GLY A CA 1
ATOM 2644 C C . GLY A 1 324 ? 3.120 -20.535 -10.086 1.00 91.19 324 GLY A C 1
ATOM 2645 O O . GLY A 1 324 ? 2.665 -20.403 -8.944 1.00 91.19 324 GLY A O 1
ATOM 2646 N N . VAL A 1 325 ? 2.832 -19.686 -11.074 1.00 93.94 325 VAL A N 1
ATOM 2647 C CA . VAL A 1 325 ? 1.788 -18.661 -10.997 1.00 93.94 325 VAL A CA 1
ATOM 2648 C C . VAL A 1 325 ? 0.422 -19.313 -11.219 1.00 93.94 325 VAL A C 1
ATOM 2650 O O . VAL A 1 325 ? 0.257 -20.130 -12.123 1.00 93.94 325 VAL A O 1
ATOM 2653 N N . ASN A 1 326 ? -0.569 -18.935 -10.407 1.00 93.50 326 ASN A N 1
ATOM 2654 C CA . ASN A 1 326 ? -1.945 -19.404 -10.577 1.00 93.50 326 ASN A CA 1
ATOM 2655 C C . ASN A 1 326 ? -2.506 -18.943 -11.936 1.00 93.50 326 ASN A C 1
ATOM 2657 O O . ASN A 1 326 ? -2.385 -17.768 -12.298 1.00 93.50 326 ASN A O 1
ATOM 2661 N N . THR A 1 327 ? -3.163 -19.843 -12.669 1.00 92.38 327 THR A N 1
ATOM 2662 C CA . THR A 1 327 ? -3.716 -19.567 -14.008 1.00 92.38 327 THR A CA 1
ATOM 2663 C C . THR A 1 327 ? -4.802 -18.489 -14.012 1.00 92.38 327 THR A C 1
ATOM 2665 O O . THR A 1 327 ? -4.966 -17.800 -15.014 1.00 92.38 327 THR A O 1
ATOM 2668 N N . ALA A 1 328 ? -5.505 -18.299 -12.895 1.00 91.75 328 ALA A N 1
ATOM 2669 C CA . ALA A 1 328 ? -6.520 -17.268 -12.708 1.00 91.75 328 ALA A CA 1
ATOM 2670 C C . ALA A 1 328 ? -5.966 -15.950 -12.129 1.00 91.75 328 ALA A C 1
ATOM 2672 O O . ALA A 1 328 ? -6.741 -15.027 -11.877 1.00 91.75 328 ALA A O 1
ATOM 2673 N N . ASN A 1 329 ? -4.651 -15.819 -11.899 1.00 93.31 329 ASN A N 1
ATOM 2674 C CA . ASN A 1 329 ? -4.070 -14.575 -11.389 1.00 93.31 329 ASN A CA 1
ATOM 2675 C C . ASN A 1 329 ? -4.112 -13.464 -12.468 1.00 93.31 329 ASN A C 1
ATOM 2677 O O . ASN A 1 329 ? -3.451 -13.599 -13.505 1.00 93.31 329 ASN A O 1
ATOM 2681 N N . PRO A 1 330 ? -4.824 -12.342 -12.235 1.00 92.88 330 PRO A N 1
ATOM 2682 C CA . PRO A 1 330 ? -5.029 -11.310 -13.251 1.00 92.88 330 PRO A CA 1
ATOM 2683 C C . PRO A 1 330 ? -3.876 -10.302 -13.353 1.00 92.88 330 PRO A C 1
ATOM 2685 O O . PRO A 1 330 ? -3.902 -9.439 -14.230 1.00 92.88 330 PRO A O 1
ATOM 2688 N N . TYR A 1 331 ? -2.891 -10.358 -12.456 1.00 95.00 331 TYR A N 1
ATOM 2689 C CA . TYR A 1 331 ? -1.843 -9.349 -12.349 1.00 95.00 331 TYR A CA 1
ATOM 2690 C C . TYR A 1 331 ? -0.641 -9.671 -13.247 1.00 95.00 331 TYR A C 1
ATOM 2692 O O . TYR A 1 331 ? -0.239 -10.833 -13.403 1.00 95.00 331 TYR A O 1
ATOM 2700 N N . VAL A 1 332 ? -0.037 -8.612 -13.793 1.00 96.56 332 VAL A N 1
ATOM 2701 C CA . VAL A 1 332 ? 1.243 -8.651 -14.519 1.00 96.56 332 VAL A CA 1
ATOM 2702 C C . VAL A 1 332 ? 2.372 -9.068 -13.584 1.00 96.56 332 VAL A C 1
ATOM 2704 O O . VAL A 1 332 ? 3.218 -9.862 -13.976 1.00 96.56 332 VAL A O 1
ATOM 2707 N N . PHE A 1 333 ? 2.339 -8.608 -12.328 1.00 96.56 333 PHE A N 1
ATOM 2708 C CA . PHE A 1 333 ? 3.362 -8.887 -11.314 1.00 96.56 333 PHE A CA 1
ATOM 2709 C C . PHE A 1 333 ? 2.836 -9.814 -10.206 1.00 96.56 333 PHE A C 1
ATOM 2711 O O . PHE A 1 333 ? 2.632 -9.373 -9.069 1.00 96.56 333 PHE A O 1
ATOM 2718 N N . PRO A 1 334 ? 2.581 -11.100 -10.500 1.00 95.00 334 PRO A N 1
ATOM 2719 C CA . PRO A 1 334 ? 1.955 -12.017 -9.562 1.00 95.00 334 PRO A CA 1
ATOM 2720 C C . PRO A 1 334 ? 2.909 -12.434 -8.436 1.00 95.00 334 PRO A C 1
ATOM 2722 O O . PRO A 1 334 ? 4.130 -12.539 -8.603 1.00 95.00 334 PRO A O 1
ATOM 2725 N N . CYS A 1 335 ? 2.334 -12.768 -7.286 1.00 92.25 335 CYS A N 1
ATOM 2726 C CA . CYS A 1 335 ? 2.964 -13.693 -6.355 1.00 92.25 335 CYS A CA 1
ATOM 2727 C C . CYS A 1 335 ? 2.994 -15.095 -6.980 1.00 92.25 335 CYS A C 1
ATOM 2729 O O . CYS A 1 335 ? 2.016 -15.536 -7.583 1.00 92.25 335 CYS A O 1
ATOM 2731 N N . THR A 1 336 ? 4.104 -15.808 -6.807 1.00 88.31 336 THR A N 1
ATOM 2732 C CA . THR A 1 336 ? 4.201 -17.228 -7.173 1.00 88.31 336 THR A CA 1
ATOM 2733 C C . THR A 1 336 ? 3.533 -18.098 -6.098 1.00 88.31 336 THR A C 1
ATOM 2735 O O . THR A 1 336 ? 2.992 -17.572 -5.121 1.00 88.31 336 THR A O 1
ATOM 2738 N N . GLN A 1 337 ? 3.581 -19.425 -6.258 1.00 86.44 337 GLN A N 1
ATOM 2739 C CA . GLN A 1 337 ? 3.003 -20.409 -5.326 1.00 86.44 337 GLN A CA 1
ATOM 2740 C C . GLN A 1 337 ? 1.470 -20.407 -5.321 1.00 86.44 337 GLN A C 1
ATOM 2742 O O . GLN A 1 337 ? 0.842 -20.380 -4.265 1.00 86.44 337 GLN A O 1
ATOM 2747 N N . ASP A 1 338 ? 0.880 -20.437 -6.515 1.00 82.25 338 ASP A N 1
ATOM 2748 C CA . ASP A 1 338 ? -0.568 -20.568 -6.711 1.00 82.25 338 ASP A CA 1
ATOM 2749 C C . ASP A 1 338 ? -1.405 -19.440 -6.061 1.00 82.25 338 ASP A C 1
ATOM 2751 O O . ASP A 1 338 ? -2.565 -19.601 -5.689 1.00 82.25 338 ASP A O 1
ATOM 2755 N N . SER A 1 339 ? -0.807 -18.254 -5.933 1.00 88.06 339 SER A N 1
ATOM 2756 C CA . SER A 1 339 ? -1.453 -17.065 -5.379 1.00 88.06 339 SER A CA 1
ATOM 2757 C C . SER A 1 339 ? -2.260 -16.305 -6.434 1.00 88.06 339 SER A C 1
ATOM 2759 O O . SER A 1 339 ? -1.830 -16.169 -7.578 1.00 88.06 339 SER A O 1
ATOM 2761 N N . LEU A 1 340 ? -3.390 -15.716 -6.024 1.00 87.25 340 LEU A N 1
ATOM 2762 C CA . LEU A 1 340 ? -4.182 -14.766 -6.824 1.00 87.25 340 LEU A CA 1
ATOM 2763 C C . LEU A 1 340 ? -3.768 -13.297 -6.606 1.00 87.25 340 LEU A C 1
ATOM 2765 O O . LEU A 1 340 ? -4.405 -12.391 -7.138 1.00 87.25 340 LEU A O 1
ATOM 2769 N N . TYR A 1 341 ? -2.727 -13.044 -5.804 1.00 88.50 341 TYR A N 1
ATOM 2770 C CA . TYR A 1 341 ? -2.255 -11.695 -5.466 1.00 88.50 341 TYR A CA 1
ATOM 2771 C C . TYR A 1 341 ? -1.085 -11.240 -6.329 1.00 88.50 341 TYR A C 1
ATOM 2773 O O . TYR A 1 341 ? -0.380 -12.052 -6.928 1.00 88.50 341 TYR A O 1
ATOM 2781 N N . HIS A 1 342 ? -0.857 -9.930 -6.335 1.00 92.00 342 HIS A N 1
ATOM 2782 C CA . HIS A 1 342 ? 0.368 -9.322 -6.833 1.00 92.00 342 HIS A CA 1
ATOM 2783 C C . HIS A 1 342 ? 1.439 -9.221 -5.737 1.00 92.00 342 HIS A C 1
ATOM 2785 O O . HIS A 1 342 ? 1.148 -9.310 -4.539 1.00 92.00 342 HIS A O 1
ATOM 2791 N N . VAL A 1 343 ? 2.682 -8.992 -6.156 1.00 92.12 343 VAL A N 1
ATOM 2792 C CA . VAL A 1 343 ? 3.819 -8.720 -5.265 1.00 92.12 343 VAL A CA 1
ATOM 2793 C C . VAL A 1 343 ? 3.685 -7.360 -4.562 1.00 92.12 343 VAL A C 1
ATOM 2795 O O . VAL A 1 343 ? 3.023 -6.442 -5.050 1.00 92.12 343 VAL A O 1
ATOM 2798 N N . SER A 1 344 ? 4.333 -7.199 -3.407 1.00 90.50 344 SER A N 1
ATOM 2799 C CA . SER A 1 344 ? 4.496 -5.886 -2.769 1.00 90.50 344 SER A CA 1
ATOM 2800 C C . SER A 1 344 ? 5.556 -5.061 -3.495 1.00 90.50 344 SER A C 1
ATOM 2802 O O . SER A 1 344 ? 6.686 -5.521 -3.654 1.00 90.50 344 SER A O 1
ATOM 2804 N N . GLY A 1 345 ? 5.232 -3.820 -3.861 1.00 89.56 345 GLY A N 1
ATOM 2805 C CA . GLY A 1 345 ? 6.211 -2.924 -4.482 1.00 89.56 345 GLY A CA 1
ATOM 2806 C C . GLY A 1 345 ? 7.354 -2.531 -3.556 1.00 89.56 345 GLY A C 1
ATOM 2807 O O . GLY A 1 345 ? 8.470 -2.342 -4.025 1.00 89.56 345 GLY A O 1
ATOM 2808 N N . TRP A 1 346 ? 7.111 -2.474 -2.240 1.00 90.94 346 TRP A N 1
ATOM 2809 C CA . TRP A 1 346 ? 8.178 -2.217 -1.271 1.00 90.94 346 TRP A CA 1
ATOM 2810 C C . TRP A 1 346 ? 9.220 -3.337 -1.299 1.00 90.94 346 TRP A C 1
ATOM 2812 O O . TRP A 1 346 ? 10.398 -3.052 -1.473 1.00 90.94 346 TRP A O 1
ATOM 2822 N N . TYR A 1 347 ? 8.782 -4.603 -1.227 1.00 91.75 347 TYR A N 1
ATOM 2823 C CA . TYR A 1 347 ? 9.703 -5.744 -1.260 1.00 91.75 347 TYR A CA 1
ATOM 2824 C C . TYR A 1 347 ? 10.473 -5.819 -2.578 1.00 91.75 347 TYR A C 1
ATOM 2826 O O . TYR A 1 347 ? 11.656 -6.120 -2.548 1.00 91.75 347 TYR A O 1
ATOM 2834 N N . ALA A 1 348 ? 9.833 -5.512 -3.709 1.00 93.69 348 ALA A N 1
ATOM 2835 C CA . ALA A 1 348 ? 10.494 -5.523 -5.013 1.00 93.69 348 ALA A CA 1
ATOM 2836 C C . ALA A 1 348 ? 11.556 -4.419 -5.161 1.00 93.69 348 ALA A C 1
ATOM 2838 O O . ALA A 1 348 ? 12.645 -4.676 -5.659 1.00 93.69 348 ALA A O 1
ATOM 2839 N N . VAL A 1 349 ? 11.273 -3.190 -4.710 1.00 93.38 349 VAL A N 1
ATOM 2840 C CA . VAL A 1 349 ? 12.287 -2.118 -4.699 1.00 93.38 349 VAL A CA 1
ATOM 2841 C C . VAL A 1 349 ? 13.417 -2.482 -3.736 1.00 93.38 349 VAL A C 1
ATOM 2843 O O . VAL A 1 349 ? 14.589 -2.383 -4.091 1.00 93.38 349 VAL A O 1
ATOM 2846 N N . HIS A 1 350 ? 13.069 -2.952 -2.538 1.00 93.19 350 HIS A N 1
ATOM 2847 C CA . HIS A 1 350 ? 14.044 -3.287 -1.510 1.00 93.19 350 HIS A CA 1
ATOM 2848 C C . HIS A 1 350 ? 14.961 -4.444 -1.931 1.00 93.19 350 HIS A C 1
ATOM 2850 O O . HIS A 1 350 ? 16.172 -4.323 -1.786 1.00 93.19 350 HIS A O 1
ATOM 2856 N N . SER A 1 351 ? 14.419 -5.502 -2.545 1.00 93.44 351 SER A N 1
ATOM 2857 C CA . SER A 1 351 ? 15.203 -6.658 -3.006 1.00 93.44 351 SER A CA 1
ATOM 2858 C C . SER A 1 351 ? 16.208 -6.306 -4.105 1.00 93.44 351 SER A C 1
ATOM 2860 O O . SER A 1 351 ? 17.233 -6.971 -4.232 1.00 93.44 351 SER A O 1
ATOM 2862 N N . VAL A 1 352 ? 15.945 -5.262 -4.897 1.00 94.69 352 VAL A N 1
ATOM 2863 C CA . VAL A 1 352 ? 16.910 -4.721 -5.865 1.00 94.69 352 VAL A CA 1
ATOM 2864 C C . VAL A 1 352 ? 17.984 -3.900 -5.153 1.00 94.69 352 VAL A C 1
ATOM 2866 O O . VAL A 1 352 ? 19.166 -4.081 -5.437 1.00 94.69 352 VAL A O 1
ATOM 2869 N N . CYS A 1 353 ? 17.598 -3.040 -4.207 1.00 94.44 353 CYS A N 1
ATOM 2870 C CA . CYS A 1 353 ? 18.540 -2.234 -3.427 1.00 94.44 353 CYS A CA 1
ATOM 2871 C C . CYS A 1 353 ? 19.518 -3.092 -2.609 1.00 94.44 353 CYS A C 1
ATOM 2873 O O . CYS A 1 353 ? 20.697 -2.765 -2.556 1.00 94.44 353 CYS A O 1
ATOM 2875 N N . GLU A 1 354 ? 19.065 -4.204 -2.021 1.00 94.00 354 GLU A N 1
ATOM 2876 C CA . GLU A 1 354 ? 19.909 -5.126 -1.239 1.00 94.00 354 GLU A CA 1
ATOM 2877 C C . GLU A 1 354 ? 21.032 -5.783 -2.059 1.00 94.00 354 GLU A C 1
ATOM 2879 O O . GLU A 1 354 ? 22.007 -6.275 -1.492 1.00 94.00 354 GLU A O 1
ATOM 2884 N N . LYS A 1 355 ? 20.919 -5.801 -3.393 1.00 92.69 355 LYS A N 1
ATOM 2885 C CA . LYS A 1 355 ? 21.949 -6.355 -4.287 1.00 92.69 355 LYS A CA 1
ATOM 2886 C C . LYS A 1 355 ? 23.059 -5.356 -4.615 1.00 92.69 355 LYS A C 1
ATOM 2888 O O . LYS A 1 355 ? 23.975 -5.700 -5.361 1.00 92.69 355 LYS A O 1
ATOM 2893 N N . LEU A 1 356 ? 22.963 -4.129 -4.112 1.00 93.50 356 LEU A N 1
ATOM 2894 C CA . LEU A 1 356 ? 23.844 -3.023 -4.457 1.00 93.50 356 LEU A CA 1
ATOM 2895 C C . LEU A 1 356 ? 24.497 -2.429 -3.217 1.00 93.50 356 LEU A C 1
ATOM 2897 O O . LEU A 1 356 ? 23.902 -2.361 -2.145 1.00 93.50 356 LEU A O 1
ATOM 2901 N N . ASP A 1 357 ? 25.716 -1.934 -3.403 1.00 93.38 357 ASP A N 1
ATOM 2902 C CA . ASP A 1 357 ? 26.409 -1.141 -2.395 1.00 93.38 357 ASP A CA 1
ATOM 2903 C C . ASP A 1 357 ? 25.984 0.333 -2.520 1.00 93.38 357 ASP A C 1
ATOM 2905 O O . ASP A 1 357 ? 26.527 1.119 -3.316 1.00 93.38 357 ASP A O 1
ATOM 2909 N N . LEU A 1 358 ? 24.913 0.665 -1.796 1.00 92.75 358 LEU A N 1
ATOM 2910 C CA . LEU A 1 358 ? 24.290 1.989 -1.759 1.00 92.75 358 LEU A CA 1
ATOM 2911 C C . LEU A 1 358 ? 24.733 2.747 -0.508 1.00 92.75 358 LEU A C 1
ATOM 2913 O O . LEU A 1 358 ? 24.761 2.186 0.586 1.00 92.75 358 LEU A O 1
ATOM 2917 N N . GLN A 1 359 ? 25.007 4.043 -0.646 1.00 88.25 359 GLN A N 1
ATOM 2918 C CA . GLN A 1 359 ? 25.437 4.869 0.488 1.00 88.25 359 GLN A CA 1
ATOM 2919 C C . GLN A 1 359 ? 24.299 5.101 1.488 1.00 88.25 359 GLN A C 1
ATOM 2921 O O . GLN A 1 359 ? 24.503 5.068 2.701 1.00 88.25 359 GLN A O 1
ATOM 2926 N N . ARG A 1 360 ? 23.093 5.355 0.969 1.00 84.81 360 ARG A N 1
ATOM 2927 C CA . ARG A 1 360 ? 21.866 5.651 1.718 1.00 84.81 360 ARG A CA 1
ATOM 2928 C C . ARG A 1 360 ? 20.689 4.858 1.152 1.00 84.81 360 ARG A C 1
ATOM 2930 O O . ARG A 1 360 ? 19.628 5.406 0.845 1.00 84.81 360 ARG A O 1
ATOM 2937 N N . GLY A 1 361 ? 20.859 3.537 1.049 1.00 84.25 361 GLY A N 1
ATOM 2938 C CA . GLY A 1 361 ? 19.804 2.617 0.599 1.00 84.25 361 GLY A CA 1
ATOM 2939 C C . GLY A 1 361 ? 18.512 2.695 1.432 1.00 84.25 361 GLY A C 1
ATOM 2940 O O . GLY A 1 361 ? 17.424 2.492 0.898 1.00 84.25 361 GLY A O 1
ATOM 2941 N N . ASP A 1 362 ? 18.605 3.101 2.706 1.00 85.19 362 ASP A N 1
ATOM 2942 C CA . ASP A 1 362 ? 17.475 3.378 3.612 1.00 85.19 362 ASP A CA 1
ATOM 2943 C C . ASP A 1 362 ? 16.561 4.525 3.133 1.00 85.19 362 ASP A C 1
ATOM 2945 O O . ASP A 1 362 ? 15.390 4.646 3.525 1.00 85.19 362 ASP A O 1
ATOM 2949 N N . LEU A 1 363 ? 17.090 5.407 2.283 1.00 86.00 363 LEU A N 1
ATOM 2950 C CA . LEU A 1 363 ? 16.339 6.502 1.686 1.00 86.00 363 LEU A CA 1
ATOM 2951 C C . LEU A 1 363 ? 15.682 6.114 0.358 1.00 86.00 363 LEU A C 1
ATOM 2953 O O . LEU A 1 363 ? 14.776 6.820 -0.081 1.00 86.00 363 LEU A O 1
ATOM 2957 N N . LEU A 1 364 ? 16.053 4.995 -0.265 1.00 87.81 364 LEU A N 1
ATOM 2958 C CA . LEU A 1 364 ? 15.562 4.617 -1.590 1.00 87.81 364 LEU A CA 1
ATOM 2959 C C . LEU A 1 364 ? 14.253 3.819 -1.502 1.00 87.81 364 LEU A C 1
ATOM 2961 O O . LEU A 1 364 ? 14.184 2.620 -1.756 1.00 87.81 364 LEU A O 1
ATOM 2965 N N . THR A 1 365 ? 13.178 4.523 -1.145 1.00 89.12 365 THR A N 1
ATOM 2966 C CA . THR A 1 365 ? 11.811 3.985 -1.125 1.00 89.12 365 THR A CA 1
ATOM 2967 C C . THR A 1 365 ? 10.934 4.679 -2.162 1.00 89.12 365 THR A C 1
ATOM 2969 O O . THR A 1 365 ? 11.200 5.814 -2.558 1.00 89.12 365 THR A O 1
ATOM 2972 N N . ALA A 1 366 ? 9.834 4.036 -2.575 1.00 87.00 366 ALA A N 1
ATOM 2973 C CA . ALA A 1 366 ? 8.875 4.633 -3.511 1.00 87.00 366 ALA A CA 1
ATOM 2974 C C . ALA A 1 366 ? 8.375 6.011 -3.033 1.00 87.00 366 ALA A C 1
ATOM 2976 O O . ALA A 1 366 ? 8.320 6.960 -3.810 1.00 87.00 366 ALA A O 1
ATOM 2977 N N . THR A 1 367 ? 8.078 6.145 -1.736 1.00 84.06 367 THR A N 1
ATOM 2978 C CA . THR A 1 367 ? 7.609 7.396 -1.122 1.00 84.06 367 THR A CA 1
ATOM 2979 C C . THR A 1 367 ? 8.668 8.498 -1.176 1.00 84.06 367 THR A C 1
ATOM 2981 O O . THR A 1 367 ? 8.362 9.626 -1.562 1.00 84.06 367 THR A O 1
ATOM 2984 N N . LYS A 1 368 ? 9.922 8.184 -0.829 1.00 85.06 368 LYS A N 1
ATOM 2985 C CA . LYS A 1 368 ? 11.022 9.158 -0.839 1.00 85.06 368 LYS A CA 1
ATOM 2986 C C . LYS A 1 368 ? 11.450 9.525 -2.262 1.00 85.06 368 LYS A C 1
ATOM 2988 O O . LYS A 1 368 ? 11.684 10.699 -2.528 1.00 85.06 368 LYS A O 1
ATOM 2993 N N . ASN A 1 369 ? 11.458 8.574 -3.200 1.00 88.06 369 ASN A N 1
ATOM 2994 C CA . ASN A 1 369 ? 11.696 8.867 -4.616 1.00 88.06 369 ASN A CA 1
ATOM 2995 C C . ASN A 1 369 ? 10.585 9.742 -5.212 1.00 88.06 369 ASN A C 1
ATOM 2997 O O . ASN A 1 369 ? 10.859 10.715 -5.907 1.00 88.06 369 ASN A O 1
ATOM 3001 N N . ARG A 1 370 ? 9.322 9.449 -4.891 1.00 86.06 370 ARG A N 1
ATOM 3002 C CA . ARG A 1 370 ? 8.187 10.288 -5.284 1.00 86.06 370 ARG A CA 1
ATOM 3003 C C . ARG A 1 370 ? 8.333 11.718 -4.772 1.00 86.06 370 ARG A C 1
ATOM 3005 O O . ARG A 1 370 ? 8.102 12.661 -5.521 1.00 86.06 370 ARG A O 1
ATOM 3012 N N . HIS A 1 371 ? 8.741 11.874 -3.515 1.00 80.12 371 HIS A N 1
ATOM 3013 C CA . HIS A 1 371 ? 9.043 13.179 -2.942 1.00 80.12 371 HIS A CA 1
ATOM 3014 C C . HIS A 1 371 ? 10.194 13.863 -3.694 1.00 80.12 371 HIS A C 1
ATOM 3016 O O . HIS A 1 371 ? 10.016 14.985 -4.154 1.00 80.12 371 HIS A O 1
ATOM 3022 N N . ARG A 1 372 ? 11.321 13.177 -3.911 1.00 84.38 372 ARG A N 1
ATOM 3023 C CA . ARG A 1 372 ? 12.456 13.683 -4.698 1.00 84.38 372 ARG A CA 1
ATOM 3024 C C . ARG A 1 372 ? 12.023 14.217 -6.064 1.00 84.38 372 ARG A C 1
ATOM 3026 O O . ARG A 1 372 ? 12.339 15.356 -6.386 1.00 84.38 372 ARG A O 1
ATOM 3033 N N . ILE A 1 373 ? 11.260 13.443 -6.835 1.00 84.00 373 ILE A N 1
ATOM 3034 C CA . ILE A 1 373 ? 10.796 13.855 -8.169 1.00 84.00 373 ILE A CA 1
ATOM 3035 C C . ILE A 1 373 ? 9.879 15.078 -8.092 1.00 84.00 373 ILE A C 1
ATOM 3037 O O . ILE A 1 373 ? 10.058 16.011 -8.867 1.00 84.00 373 ILE A O 1
ATOM 3041 N N . SER A 1 374 ? 8.948 15.133 -7.134 1.00 78.69 374 SER A N 1
ATOM 3042 C CA . SER A 1 374 ? 8.135 16.337 -6.909 1.00 78.69 374 SER A CA 1
ATOM 3043 C C . SER A 1 374 ? 8.977 17.567 -6.560 1.00 78.69 374 SER A C 1
ATOM 3045 O O . SER A 1 374 ? 8.672 18.662 -7.027 1.00 78.69 374 SER A O 1
ATOM 3047 N N . THR A 1 375 ? 10.027 17.396 -5.756 1.00 74.56 375 THR A N 1
ATOM 3048 C CA . THR A 1 375 ? 10.957 18.465 -5.375 1.00 74.56 375 THR A CA 1
ATOM 3049 C C . THR A 1 375 ? 11.739 18.974 -6.587 1.00 74.56 375 THR A C 1
ATOM 3051 O O . THR A 1 375 ? 11.778 20.180 -6.811 1.00 74.56 375 THR A O 1
ATOM 3054 N N . ILE A 1 376 ? 12.289 18.075 -7.411 1.00 76.75 376 ILE A N 1
ATOM 3055 C CA . ILE A 1 376 ? 12.977 18.437 -8.660 1.00 76.75 376 ILE A CA 1
ATOM 3056 C C . ILE A 1 376 ? 12.003 19.144 -9.614 1.00 76.75 376 ILE A C 1
ATOM 3058 O O . ILE A 1 376 ? 12.314 20.200 -10.151 1.00 76.75 376 ILE A O 1
ATOM 3062 N N . TYR A 1 377 ? 10.788 18.622 -9.790 1.00 75.69 377 TYR A N 1
ATOM 3063 C CA . TYR A 1 377 ? 9.800 19.237 -10.680 1.00 75.69 377 TYR A CA 1
ATOM 3064 C C . TYR A 1 377 ? 9.371 20.633 -10.201 1.00 75.69 377 TYR A C 1
ATOM 3066 O O . TYR A 1 377 ? 9.148 21.531 -11.007 1.00 75.69 377 TYR A O 1
ATOM 3074 N N . ALA A 1 378 ? 9.285 20.845 -8.883 1.00 70.94 378 ALA A N 1
ATOM 3075 C CA . ALA A 1 378 ? 8.975 22.151 -8.301 1.00 70.94 378 ALA A CA 1
ATOM 3076 C C . ALA A 1 378 ? 10.088 23.193 -8.516 1.00 70.94 378 ALA A C 1
ATOM 3078 O O . ALA A 1 378 ? 9.798 24.388 -8.465 1.00 70.94 378 ALA A O 1
ATOM 3079 N N . SER A 1 379 ? 11.335 22.765 -8.750 1.00 68.44 379 SER A N 1
ATOM 3080 C CA . SER A 1 379 ? 12.457 23.662 -9.051 1.00 68.44 379 SER A CA 1
ATOM 3081 C C . SER A 1 379 ? 12.593 24.001 -10.535 1.00 68.44 379 SER A C 1
ATOM 3083 O O . SER A 1 379 ? 13.328 24.924 -10.873 1.00 68.44 379 SER A O 1
ATOM 3085 N N . MET A 1 380 ? 11.924 23.258 -11.422 1.00 72.88 380 MET A N 1
ATOM 3086 C CA . MET A 1 380 ? 11.953 23.506 -12.863 1.00 72.88 380 MET A CA 1
ATOM 3087 C C . MET A 1 380 ? 11.045 24.688 -13.239 1.00 72.88 380 MET A C 1
ATOM 3089 O O . MET A 1 380 ? 9.943 24.852 -12.706 1.00 72.88 380 MET A O 1
ATOM 3093 N N . GLU A 1 381 ? 11.474 25.501 -14.204 1.00 69.75 381 GLU A N 1
ATOM 3094 C CA . GLU A 1 381 ? 10.692 26.627 -14.735 1.00 69.75 381 GLU A CA 1
ATOM 3095 C C . GLU A 1 381 ? 9.657 26.154 -15.768 1.00 69.75 381 GLU A C 1
ATOM 3097 O O . GLU A 1 381 ? 9.745 26.457 -16.951 1.00 69.75 381 GLU A O 1
ATOM 3102 N N . ILE A 1 382 ? 8.671 25.377 -15.312 1.00 74.12 382 ILE A N 1
ATOM 3103 C CA . ILE A 1 382 ? 7.643 24.780 -16.179 1.00 74.12 382 ILE A CA 1
ATOM 3104 C C . ILE A 1 382 ? 6.369 25.641 -16.182 1.00 74.12 382 ILE A C 1
ATOM 3106 O O . ILE A 1 382 ? 5.892 25.997 -15.086 1.00 74.12 382 ILE A O 1
ATOM 3110 N N . PRO A 1 383 ? 5.775 25.930 -17.362 1.00 75.94 383 PRO A N 1
ATOM 3111 C CA . PRO A 1 383 ? 4.492 26.616 -17.487 1.00 75.94 383 PRO A CA 1
ATOM 3112 C C . PRO A 1 383 ? 3.380 25.982 -16.640 1.00 75.94 383 PRO A C 1
ATOM 3114 O O . PRO A 1 383 ? 3.308 24.767 -16.444 1.00 75.94 383 PRO A O 1
ATOM 3117 N N . GLN A 1 384 ? 2.460 26.806 -16.132 1.00 68.69 384 GLN A N 1
ATOM 3118 C CA . GLN A 1 384 ? 1.389 26.332 -15.244 1.00 68.69 384 GLN A CA 1
ATOM 3119 C C . GLN A 1 384 ? 0.441 25.332 -15.932 1.00 68.69 384 GLN A C 1
ATOM 3121 O O . GLN A 1 384 ? -0.090 24.437 -15.274 1.00 68.69 384 GLN A O 1
ATOM 3126 N N . THR A 1 385 ? 0.266 25.454 -17.247 1.00 73.00 385 THR A N 1
ATOM 3127 C CA . THR A 1 385 ? -0.519 24.539 -18.087 1.00 73.00 385 THR A CA 1
ATOM 3128 C C . THR A 1 385 ? 0.087 23.136 -18.130 1.00 73.00 385 THR A C 1
ATOM 3130 O O . THR A 1 385 ? -0.631 22.160 -17.929 1.00 73.00 385 THR A O 1
ATOM 3133 N N . GLU A 1 386 ? 1.404 23.022 -18.293 1.00 73.00 386 GLU A N 1
ATOM 3134 C CA . GLU A 1 386 ? 2.129 21.743 -18.326 1.00 73.00 386 GLU A CA 1
ATOM 3135 C C . GLU A 1 386 ? 2.246 21.102 -16.941 1.00 73.00 386 GLU A C 1
ATOM 3137 O O . GLU A 1 386 ? 2.138 19.886 -16.774 1.00 73.00 386 GLU A O 1
ATOM 3142 N N . ARG A 1 387 ? 2.365 21.931 -15.899 1.00 74.88 387 ARG A N 1
ATOM 3143 C CA . ARG A 1 387 ? 2.396 21.487 -14.500 1.00 74.88 387 ARG A CA 1
ATOM 3144 C C . ARG A 1 387 ? 1.159 20.672 -14.104 1.00 74.88 387 ARG A C 1
ATOM 3146 O O . ARG A 1 387 ? 1.256 19.796 -13.243 1.00 74.88 387 ARG A O 1
ATOM 3153 N N . ARG A 1 388 ? 0.012 20.914 -14.751 1.00 75.69 388 ARG A N 1
ATOM 3154 C CA . ARG A 1 388 ? -1.214 20.131 -14.545 1.00 75.69 388 ARG A CA 1
ATOM 3155 C C . ARG A 1 388 ? -1.025 18.657 -14.907 1.00 75.69 388 ARG A C 1
ATOM 3157 O O . ARG A 1 388 ? -1.456 17.811 -14.126 1.00 75.69 388 ARG A O 1
ATOM 3164 N N . PHE A 1 389 ? -0.367 18.351 -16.026 1.00 76.19 389 PHE A N 1
ATOM 3165 C CA . PHE A 1 389 ? -0.134 16.966 -16.448 1.00 76.19 389 PHE A CA 1
ATOM 3166 C C . PHE A 1 389 ? 0.718 16.211 -15.430 1.00 76.19 389 PHE A C 1
ATOM 3168 O O . PHE A 1 389 ? 0.397 15.079 -15.079 1.00 76.19 389 PHE A O 1
ATOM 3175 N N . PHE A 1 390 ? 1.736 16.864 -14.864 1.00 81.12 390 PHE A N 1
ATOM 3176 C CA . PHE A 1 390 ? 2.520 16.278 -13.779 1.00 81.12 390 PHE A CA 1
ATOM 3177 C C . PHE A 1 390 ? 1.693 16.054 -12.510 1.00 81.12 390 PHE A C 1
ATOM 3179 O O . PHE A 1 390 ? 1.801 15.004 -11.884 1.00 81.12 390 PHE A O 1
ATOM 3186 N N . TYR A 1 391 ? 0.831 16.994 -12.115 1.00 77.25 391 TYR A N 1
ATOM 3187 C CA . TYR A 1 391 ? -0.022 16.812 -10.934 1.00 77.25 391 TYR A CA 1
ATOM 3188 C C . TYR A 1 391 ? -1.039 15.689 -11.092 1.00 77.25 391 TYR A C 1
ATOM 3190 O O . TYR A 1 391 ? -1.262 14.932 -10.146 1.00 77.25 391 TYR A O 1
ATOM 3198 N N . GLU A 1 392 ? -1.610 15.546 -12.283 1.00 78.88 392 GLU A N 1
ATOM 3199 C CA . GLU A 1 392 ? -2.505 14.446 -12.628 1.00 78.88 392 GLU A CA 1
ATOM 3200 C C . GLU A 1 392 ? -1.750 13.110 -12.683 1.00 78.88 392 GLU A C 1
ATOM 3202 O O . GLU A 1 392 ? -2.183 12.125 -12.076 1.00 78.88 392 GLU A O 1
ATOM 3207 N N . HIS A 1 393 ? -0.552 13.098 -13.279 1.00 83.50 393 HIS A N 1
ATOM 3208 C CA . HIS A 1 393 ? 0.355 11.950 -13.244 1.00 83.50 393 HIS A CA 1
ATOM 3209 C C . HIS A 1 393 ? 0.824 11.623 -11.831 1.00 83.50 393 HIS A C 1
ATOM 3211 O O . HIS A 1 393 ? 1.051 10.472 -11.515 1.00 83.50 393 HIS A O 1
ATOM 3217 N N . MET A 1 394 ? 0.941 12.570 -10.914 1.00 76.75 394 MET A N 1
ATOM 3218 C CA . MET A 1 394 ? 1.231 12.220 -9.528 1.00 76.75 394 MET A CA 1
ATOM 3219 C C . MET A 1 394 ? -0.058 11.780 -8.828 1.00 76.75 394 MET A C 1
ATOM 3221 O O . MET A 1 394 ? -0.038 10.827 -8.057 1.00 76.75 394 MET A O 1
ATOM 3225 N N . GLY A 1 395 ? -1.213 12.358 -9.133 1.00 69.06 395 GLY A N 1
ATOM 3226 C CA . GLY A 1 395 ? -2.446 12.170 -8.365 1.00 69.06 395 GLY A CA 1
ATOM 3227 C C . GLY A 1 395 ? -2.474 13.061 -7.120 1.00 69.06 395 GLY A C 1
ATOM 3228 O O . GLY A 1 395 ? -2.913 12.630 -6.053 1.00 69.06 395 GLY A O 1
ATOM 3229 N N . HIS A 1 396 ? -1.939 14.281 -7.235 1.00 68.88 396 HIS A N 1
ATOM 3230 C CA . HIS A 1 396 ? -1.976 15.323 -6.205 1.00 68.88 396 HIS A CA 1
ATOM 3231 C C . HIS A 1 396 ? -2.848 16.498 -6.662 1.00 68.88 396 HIS A C 1
ATOM 3233 O O . HIS A 1 396 ? -2.935 16.794 -7.850 1.00 68.88 396 HIS A O 1
ATOM 3239 N N . SER A 1 397 ? -3.452 17.216 -5.711 1.00 56.56 397 SER A N 1
ATOM 3240 C CA . SER A 1 397 ? -3.987 18.554 -5.980 1.00 56.56 397 SER A CA 1
ATOM 3241 C C . SER A 1 397 ? -2.863 19.596 -5.936 1.00 56.56 397 SER A C 1
ATOM 3243 O O . SER A 1 397 ? -1.903 19.440 -5.176 1.00 56.56 397 SER A O 1
ATOM 3245 N N . GLU A 1 398 ? -2.998 20.691 -6.692 1.00 54.88 398 GLU A N 1
ATOM 3246 C CA . GLU A 1 398 ? -2.040 21.814 -6.695 1.00 54.88 398 GLU A CA 1
ATOM 3247 C C . GLU A 1 398 ? -1.723 22.314 -5.267 1.00 54.88 398 GLU A C 1
ATOM 3249 O O . GLU A 1 398 ? -0.573 22.613 -4.940 1.00 54.88 398 GLU A O 1
ATOM 3254 N N . GLN A 1 399 ? -2.726 22.311 -4.382 1.00 50.91 399 GLN A N 1
ATOM 3255 C CA . GLN A 1 399 ? -2.607 22.728 -2.982 1.00 50.91 399 GLN A CA 1
ATOM 3256 C C . GLN A 1 399 ? -1.744 21.779 -2.133 1.00 50.91 399 GLN A C 1
ATOM 3258 O O . GLN A 1 399 ? -1.016 22.214 -1.242 1.00 50.91 399 GLN A O 1
ATOM 3263 N N . THR A 1 400 ? -1.794 20.475 -2.423 1.00 54.31 400 THR A N 1
ATOM 3264 C CA . THR A 1 400 ? -0.973 19.465 -1.734 1.00 54.31 400 THR A CA 1
ATOM 3265 C C . THR A 1 400 ? 0.500 19.633 -2.105 1.00 54.31 400 THR A C 1
ATOM 3267 O O . THR A 1 400 ? 1.369 19.392 -1.274 1.00 54.31 400 THR A O 1
ATOM 3270 N N . ASN A 1 401 ? 0.781 20.118 -3.319 1.00 55.47 401 ASN A N 1
ATOM 3271 C CA . ASN A 1 401 ? 2.137 20.381 -3.791 1.00 55.47 401 ASN A CA 1
ATOM 3272 C C . ASN A 1 401 ? 2.742 21.644 -3.146 1.00 55.47 401 ASN A C 1
ATOM 3274 O O . ASN A 1 401 ? 3.842 21.589 -2.596 1.00 55.47 401 ASN A O 1
ATOM 3278 N N . LYS A 1 402 ? 2.000 22.762 -3.110 1.00 55.50 402 LYS A N 1
ATOM 3279 C CA . LYS A 1 402 ? 2.478 24.034 -2.517 1.00 55.50 402 LYS A CA 1
ATOM 3280 C C . LYS A 1 402 ? 2.908 23.907 -1.046 1.00 55.50 402 LYS A C 1
ATOM 3282 O O . LYS A 1 402 ? 3.858 24.559 -0.628 1.00 55.50 402 LYS A O 1
ATOM 3287 N N . ASN A 1 403 ? 2.246 23.041 -0.277 1.00 51.12 403 ASN A N 1
ATOM 3288 C CA . ASN A 1 403 ? 2.478 22.912 1.166 1.00 51.12 403 ASN A CA 1
ATOM 3289 C C . ASN A 1 403 ? 3.607 21.934 1.552 1.00 51.12 403 ASN A C 1
ATOM 3291 O O . ASN A 1 403 ? 4.040 21.946 2.707 1.00 51.12 403 ASN A O 1
ATOM 3295 N N . ILE A 1 404 ? 4.060 21.072 0.630 1.00 50.34 404 ILE A N 1
ATOM 3296 C CA . ILE A 1 404 ? 5.030 19.996 0.920 1.00 50.34 404 ILE A CA 1
ATOM 3297 C C . ILE A 1 404 ? 6.430 20.317 0.363 1.00 50.34 404 ILE A C 1
ATOM 3299 O O . ILE A 1 404 ? 7.415 20.040 1.039 1.00 50.34 404 ILE A O 1
ATOM 3303 N N . TYR A 1 405 ? 6.547 20.951 -0.809 1.00 54.28 405 TYR A N 1
ATOM 3304 C CA . TYR A 1 405 ? 7.814 21.017 -1.566 1.00 54.28 405 TYR A CA 1
ATOM 3305 C C . TYR A 1 405 ? 8.526 22.377 -1.467 1.00 54.28 405 TYR A C 1
ATOM 3307 O O . TYR A 1 405 ? 8.773 23.045 -2.467 1.00 54.28 405 TYR A O 1
ATOM 3315 N N . GLN A 1 406 ? 8.841 22.807 -0.242 1.00 50.03 406 GLN A N 1
ATOM 3316 C CA . GLN A 1 406 ? 9.349 24.161 0.021 1.00 50.03 406 GLN A CA 1
ATOM 3317 C C . GLN A 1 406 ? 10.870 24.342 -0.117 1.00 50.03 406 GLN A C 1
ATOM 3319 O O . GLN A 1 406 ? 11.305 25.474 -0.260 1.00 50.03 406 GLN A O 1
ATOM 3324 N N . ALA A 1 407 ? 11.699 23.291 -0.109 1.00 47.94 407 ALA A N 1
ATOM 3325 C CA . ALA A 1 407 ? 13.160 23.473 -0.130 1.00 47.94 407 ALA A CA 1
ATOM 3326 C C . ALA A 1 407 ? 13.702 24.134 -1.424 1.00 47.94 407 ALA A C 1
ATOM 3328 O O . ALA A 1 407 ? 14.492 25.074 -1.319 1.00 47.94 407 ALA A O 1
ATOM 3329 N N . PRO A 1 408 ? 13.254 23.752 -2.638 1.00 51.88 408 PRO A N 1
ATOM 3330 C CA . PRO A 1 408 ? 13.629 24.475 -3.851 1.00 51.88 408 PRO A CA 1
ATOM 3331 C C . PRO A 1 408 ? 12.955 25.840 -3.948 1.00 51.88 408 PRO A C 1
ATOM 3333 O O . PRO A 1 408 ? 13.539 26.761 -4.510 1.00 51.88 408 PRO A O 1
ATOM 3336 N N . LEU A 1 409 ? 11.756 25.987 -3.366 1.00 55.81 409 LEU A N 1
ATOM 3337 C CA . LEU A 1 409 ? 11.086 27.281 -3.256 1.00 55.81 409 LEU A CA 1
ATOM 3338 C C . LEU A 1 409 ? 11.886 28.234 -2.370 1.00 55.81 409 LEU A C 1
ATOM 3340 O O . LEU A 1 409 ? 12.031 29.376 -2.760 1.00 55.81 409 LEU A O 1
ATOM 3344 N N . ALA A 1 410 ? 12.489 27.772 -1.273 1.00 58.91 410 ALA A N 1
ATOM 3345 C CA . ALA A 1 410 ? 13.332 28.591 -0.406 1.00 58.91 410 ALA A CA 1
ATOM 3346 C C . ALA A 1 410 ? 14.608 29.060 -1.124 1.00 58.91 410 ALA A C 1
ATOM 3348 O O . ALA A 1 410 ? 14.959 30.233 -1.042 1.00 58.91 410 ALA A O 1
ATOM 3349 N N . LEU A 1 411 ? 15.281 28.183 -1.884 1.00 62.31 411 LEU A N 1
ATOM 3350 C CA . LEU A 1 411 ? 16.432 28.591 -2.698 1.00 62.31 411 LEU A CA 1
ATOM 3351 C C . LEU A 1 411 ? 16.017 29.566 -3.808 1.00 62.31 411 LEU A C 1
ATOM 3353 O O . LEU A 1 411 ? 16.678 30.579 -4.009 1.00 62.31 411 LEU A O 1
ATOM 3357 N N . MET A 1 412 ? 14.920 29.290 -4.515 1.00 62.28 412 MET A N 1
ATOM 3358 C CA . MET A 1 412 ? 14.383 30.193 -5.538 1.00 62.28 412 MET A CA 1
ATOM 3359 C C . MET A 1 412 ? 13.893 31.514 -4.952 1.00 62.28 412 MET A C 1
ATOM 3361 O O . MET A 1 412 ? 14.037 32.541 -5.597 1.00 62.28 412 MET A O 1
ATOM 3365 N N . GLU A 1 413 ? 13.359 31.519 -3.740 1.00 66.06 413 GLU A N 1
ATOM 3366 C CA . GLU A 1 413 ? 12.948 32.714 -3.012 1.00 66.06 413 GLU A CA 1
ATOM 3367 C C . GLU A 1 413 ? 14.181 33.529 -2.616 1.00 66.06 413 GLU A C 1
ATOM 3369 O O . GLU A 1 413 ? 14.250 34.705 -2.953 1.00 66.06 413 GLU A O 1
ATOM 3374 N N . ILE A 1 414 ? 15.231 32.908 -2.070 1.00 72.31 414 ILE A N 1
ATOM 3375 C CA . ILE A 1 414 ? 16.522 33.578 -1.831 1.00 72.31 414 ILE A CA 1
ATOM 3376 C C . ILE A 1 414 ? 17.103 34.135 -3.141 1.00 72.31 414 ILE A C 1
ATOM 3378 O O . ILE A 1 414 ? 17.537 35.283 -3.197 1.00 72.31 414 ILE A O 1
ATOM 3382 N N . VAL A 1 415 ? 17.111 33.352 -4.221 1.00 72.38 415 VAL A N 1
ATOM 3383 C CA . VAL A 1 415 ? 17.742 33.753 -5.486 1.00 72.38 415 VAL A CA 1
ATOM 3384 C C . VAL A 1 415 ? 16.912 34.782 -6.248 1.00 72.38 415 VAL A C 1
ATOM 3386 O O . VAL A 1 415 ? 17.497 35.671 -6.851 1.00 72.38 415 VAL A O 1
ATOM 3389 N N . LYS A 1 416 ? 15.583 34.684 -6.278 1.00 72.25 416 LYS A N 1
ATOM 3390 C CA . LYS A 1 416 ? 14.715 35.593 -7.046 1.00 72.25 416 LYS A CA 1
ATOM 3391 C C . LYS A 1 416 ? 14.258 36.760 -6.184 1.00 72.25 416 LYS A C 1
ATOM 3393 O O . LYS A 1 416 ? 14.548 37.904 -6.515 1.00 72.25 416 LYS A O 1
ATOM 3398 N N . VAL A 1 417 ? 13.608 36.471 -5.057 1.00 73.81 417 VAL A N 1
ATOM 3399 C CA . VAL A 1 417 ? 13.122 37.499 -4.129 1.00 73.81 417 VAL A CA 1
ATOM 3400 C C . VAL A 1 417 ? 14.296 38.145 -3.404 1.00 73.81 417 VAL A C 1
ATOM 3402 O O . VAL A 1 417 ? 14.369 39.363 -3.383 1.00 73.81 417 VAL A O 1
ATOM 3405 N N . GLY A 1 418 ? 15.269 37.379 -2.903 1.00 75.19 418 GLY A N 1
ATOM 3406 C CA . GLY A 1 418 ? 16.444 37.948 -2.234 1.00 75.19 418 GLY A CA 1
ATOM 3407 C C . GLY A 1 418 ? 17.312 38.813 -3.154 1.00 75.19 418 GLY A C 1
ATOM 3408 O O . GLY A 1 418 ? 17.780 39.858 -2.714 1.00 75.19 418 GLY A O 1
ATOM 3409 N N . LYS A 1 419 ? 17.460 38.478 -4.449 1.00 75.94 419 LYS A N 1
ATOM 3410 C CA . LYS A 1 419 ? 18.099 39.395 -5.421 1.00 75.94 419 LYS A CA 1
ATOM 3411 C C . LYS A 1 419 ? 17.317 40.699 -5.571 1.00 75.94 419 LYS A C 1
ATOM 3413 O O . LYS A 1 419 ? 17.927 41.762 -5.530 1.00 75.94 419 LYS A O 1
ATOM 3418 N N . SER A 1 420 ? 15.995 40.630 -5.734 1.00 68.56 420 SER A N 1
ATOM 3419 C CA . SER A 1 420 ? 15.148 41.824 -5.858 1.00 68.56 420 SER A CA 1
ATOM 3420 C C . SER A 1 420 ? 15.132 42.664 -4.580 1.00 68.56 420 SER A C 1
ATOM 3422 O O . SER A 1 420 ? 15.249 43.881 -4.653 1.00 68.56 420 SER A O 1
ATOM 3424 N N . LEU A 1 421 ? 15.050 42.029 -3.410 1.00 76.25 421 LEU A N 1
ATOM 3425 C CA . LEU A 1 421 ? 15.099 42.706 -2.117 1.00 76.25 421 LEU A CA 1
ATOM 3426 C C . LEU A 1 421 ? 16.468 43.353 -1.885 1.00 76.25 421 LEU A C 1
ATOM 3428 O O . LEU A 1 421 ? 16.499 44.516 -1.516 1.00 76.25 421 LEU A O 1
ATOM 3432 N N . ASN A 1 422 ? 17.581 42.682 -2.204 1.00 75.44 422 ASN A N 1
ATOM 3433 C CA . ASN A 1 422 ? 18.924 43.274 -2.104 1.00 75.44 422 ASN A CA 1
ATOM 3434 C C . ASN A 1 422 ? 19.126 44.465 -3.056 1.00 75.44 422 ASN A C 1
ATOM 3436 O O . ASN A 1 422 ? 19.846 45.404 -2.722 1.00 75.44 422 ASN A O 1
ATOM 3440 N N . GLN A 1 423 ? 18.504 44.435 -4.241 1.00 73.62 423 GLN A N 1
ATOM 3441 C CA . GLN A 1 423 ? 18.513 45.569 -5.171 1.00 73.62 423 GLN A CA 1
ATOM 3442 C C . GLN A 1 423 ? 17.727 46.766 -4.621 1.00 73.62 423 GLN A C 1
ATOM 3444 O O . GLN A 1 423 ? 18.163 47.902 -4.787 1.00 73.62 423 GLN A O 1
ATOM 3449 N N . ILE A 1 424 ? 16.592 46.517 -3.961 1.00 74.62 424 ILE A N 1
ATOM 3450 C CA . ILE A 1 424 ? 15.761 47.553 -3.328 1.00 74.62 424 ILE A CA 1
ATOM 3451 C C . ILE A 1 424 ? 16.436 48.110 -2.064 1.00 74.62 424 ILE A C 1
ATOM 3453 O O . ILE A 1 424 ? 16.379 49.312 -1.826 1.00 74.62 424 ILE A O 1
ATOM 3457 N N . ASP A 1 425 ? 17.115 47.259 -1.295 1.00 75.81 425 ASP A N 1
ATOM 3458 C CA . ASP A 1 425 ? 17.823 47.605 -0.054 1.00 75.81 425 ASP A CA 1
ATOM 3459 C C . ASP A 1 425 ? 19.139 48.380 -0.300 1.00 75.81 425 ASP A C 1
ATOM 3461 O O . ASP A 1 425 ? 19.824 48.796 0.629 1.00 75.81 425 ASP A O 1
ATOM 3465 N N . GLY A 1 426 ? 19.508 48.618 -1.566 1.00 58.72 426 GLY A N 1
ATOM 3466 C CA . GLY A 1 426 ? 20.642 49.473 -1.937 1.00 58.72 426 GLY A CA 1
ATOM 3467 C C . GLY A 1 426 ? 22.024 48.819 -1.813 1.00 58.72 426 GLY A C 1
ATOM 3468 O O . GLY A 1 426 ? 23.042 49.506 -1.930 1.00 58.72 426 GLY A O 1
ATOM 3469 N N . ALA A 1 427 ? 22.101 47.498 -1.625 1.00 54.94 427 ALA A N 1
ATOM 3470 C CA . ALA A 1 427 ? 23.367 46.770 -1.586 1.00 54.94 427 ALA A CA 1
ATOM 3471 C C . ALA A 1 427 ? 23.931 46.556 -3.004 1.00 54.94 427 ALA A C 1
ATOM 3473 O O . ALA A 1 427 ? 23.788 45.499 -3.624 1.00 54.94 427 ALA A O 1
ATOM 3474 N N . THR A 1 428 ? 24.626 47.564 -3.529 1.00 54.06 428 THR A N 1
ATOM 3475 C CA . THR A 1 428 ? 25.533 47.408 -4.678 1.00 54.06 428 THR A CA 1
ATOM 3476 C C . THR A 1 428 ? 26.694 46.484 -4.279 1.00 54.06 428 THR A C 1
ATOM 3478 O O . THR A 1 428 ? 27.705 46.953 -3.765 1.00 54.06 428 THR A O 1
ATOM 3481 N N . GLY A 1 429 ? 26.575 45.162 -4.459 1.00 53.47 429 GLY A N 1
ATOM 3482 C CA . GLY A 1 429 ? 27.705 44.271 -4.165 1.00 53.47 429 GLY A CA 1
ATOM 3483 C C . GLY A 1 429 ? 27.410 42.783 -4.018 1.00 53.47 429 GLY A C 1
ATOM 3484 O O . GLY A 1 429 ? 27.642 42.217 -2.958 1.00 53.47 429 GLY A O 1
ATOM 3485 N N . LEU A 1 430 ? 27.021 42.110 -5.100 1.00 46.88 430 LEU A N 1
ATOM 3486 C CA . LEU A 1 430 ? 27.448 40.723 -5.311 1.00 46.88 430 LEU A CA 1
ATOM 3487 C C . LEU A 1 430 ? 28.465 40.741 -6.451 1.00 46.88 430 LEU A C 1
ATOM 3489 O O . LEU A 1 430 ? 28.131 40.490 -7.606 1.00 46.88 430 LEU A O 1
ATOM 3493 N N . GLN A 1 431 ? 29.709 41.104 -6.131 1.00 46.62 431 GLN A N 1
ATOM 3494 C CA . GLN A 1 431 ? 30.831 40.781 -7.006 1.00 46.62 431 GLN A CA 1
ATOM 3495 C C . GLN A 1 431 ? 31.045 39.272 -6.916 1.00 46.62 431 GLN A C 1
ATOM 3497 O O . GLN A 1 431 ? 31.633 38.770 -5.961 1.00 46.62 431 GLN A O 1
ATOM 3502 N N . ILE A 1 432 ? 30.512 38.542 -7.891 1.00 42.81 432 ILE A N 1
ATOM 3503 C CA . ILE A 1 432 ? 30.890 37.151 -8.114 1.00 42.81 432 ILE A CA 1
ATOM 3504 C C . ILE A 1 432 ? 32.300 37.204 -8.703 1.00 42.81 432 ILE A C 1
ATOM 3506 O O . ILE A 1 432 ? 32.479 37.514 -9.877 1.00 42.81 432 ILE A O 1
ATOM 3510 N N . SER A 1 433 ? 33.313 36.966 -7.872 1.00 37.47 433 SER A N 1
ATOM 3511 C CA . SER A 1 433 ? 34.663 36.698 -8.351 1.00 37.47 433 SER A CA 1
ATOM 3512 C C . SER A 1 433 ? 34.663 35.318 -9.008 1.00 37.47 433 SER A C 1
ATOM 3514 O O . SER A 1 433 ? 34.716 34.297 -8.319 1.00 37.47 433 SER A O 1
ATOM 3516 N N . GLU A 1 434 ? 34.568 35.276 -10.334 1.00 39.94 434 GLU A N 1
ATOM 3517 C CA . GLU A 1 434 ? 34.871 34.072 -11.103 1.00 39.94 434 GLU A CA 1
ATOM 3518 C C . GLU A 1 434 ? 36.363 33.751 -10.957 1.00 39.94 434 GLU A C 1
ATOM 3520 O O . GLU A 1 434 ? 37.222 34.324 -11.625 1.00 39.94 434 GLU A O 1
ATOM 3525 N N . SER A 1 435 ? 36.695 32.810 -10.077 1.00 35.59 435 SER A N 1
ATOM 3526 C CA . SER A 1 435 ? 37.969 32.103 -10.150 1.00 35.59 435 SER A CA 1
ATOM 3527 C C . SER A 1 435 ? 37.865 31.035 -11.241 1.00 35.59 435 SER A C 1
ATOM 3529 O O . SER A 1 435 ? 37.456 29.905 -10.976 1.00 35.59 435 SER A O 1
ATOM 3531 N N . SER A 1 436 ? 38.213 31.401 -12.475 1.00 33.47 436 SER A N 1
ATOM 3532 C CA . SER A 1 436 ? 38.538 30.425 -13.521 1.00 33.47 436 SER A CA 1
ATOM 3533 C C . SER A 1 436 ? 39.900 29.778 -13.229 1.00 33.47 436 SER A C 1
ATOM 3535 O O . SER A 1 436 ? 40.843 30.509 -12.919 1.00 33.47 436 SER A O 1
ATOM 3537 N N . PRO A 1 437 ? 40.075 28.453 -13.392 1.00 36.69 437 PRO A N 1
ATOM 3538 C CA . PRO A 1 437 ? 41.376 27.880 -13.684 1.00 36.69 437 PRO A CA 1
ATOM 3539 C C . PRO A 1 437 ? 41.634 27.969 -15.193 1.00 36.69 437 PRO A C 1
ATOM 3541 O O . PRO A 1 437 ? 40.885 27.451 -16.019 1.00 36.69 437 PRO A O 1
ATOM 3544 N N . SER A 1 438 ? 42.710 28.665 -15.532 1.00 33.12 438 SER A N 1
ATOM 3545 C CA . SER A 1 438 ? 43.286 28.802 -16.862 1.00 33.12 438 SER A CA 1
ATOM 3546 C C . SER A 1 438 ? 44.113 27.574 -17.263 1.00 33.12 438 SER A C 1
ATOM 3548 O O . SER A 1 438 ? 44.920 27.088 -16.477 1.00 33.12 438 SER A O 1
ATOM 3550 N N . ALA A 1 439 ? 43.948 27.131 -18.513 1.00 30.89 439 ALA A N 1
ATOM 3551 C CA . ALA A 1 439 ? 44.974 26.556 -19.400 1.00 30.89 439 ALA A CA 1
ATOM 3552 C C . ALA A 1 439 ? 44.321 26.366 -20.788 1.00 30.89 439 ALA A C 1
ATOM 3554 O O . ALA A 1 439 ? 43.454 25.513 -20.943 1.00 30.89 439 ALA A O 1
ATOM 3555 N N . SER A 1 440 ? 44.468 27.340 -21.700 1.00 30.77 440 SER A N 1
ATOM 3556 C CA . SER A 1 440 ? 45.381 27.312 -22.873 1.00 30.77 440 SER A CA 1
ATOM 3557 C C . SER A 1 440 ? 45.100 26.135 -23.819 1.00 30.77 440 SER A C 1
ATOM 3559 O O . SER A 1 440 ? 45.135 24.986 -23.392 1.00 30.77 440 SER A O 1
ATOM 3561 N N . THR A 1 441 ? 44.774 26.350 -25.097 1.00 28.58 441 THR A N 1
ATOM 3562 C CA . THR A 1 441 ? 45.696 26.773 -26.180 1.00 28.58 441 THR A CA 1
ATOM 3563 C C . THR A 1 441 ? 44.818 27.184 -27.389 1.00 28.58 441 THR A C 1
ATOM 3565 O O . THR A 1 441 ? 43.875 26.459 -27.693 1.00 28.58 441 THR A O 1
ATOM 3568 N N . ASP A 1 442 ? 44.880 28.425 -27.904 1.00 29.72 442 ASP A N 1
ATOM 3569 C CA . ASP A 1 442 ? 45.717 28.890 -29.050 1.00 29.72 442 ASP A CA 1
ATOM 3570 C C . ASP A 1 442 ? 45.336 28.166 -30.374 1.00 29.72 442 ASP A C 1
ATOM 3572 O O . ASP A 1 442 ? 45.204 26.950 -30.367 1.00 29.72 442 ASP A O 1
ATOM 3576 N N . VAL A 1 443 ? 45.113 28.733 -31.570 1.00 29.47 443 VAL A N 1
ATOM 3577 C CA . VAL A 1 443 ? 45.465 29.976 -32.301 1.00 29.47 443 VAL A CA 1
ATOM 3578 C C . VAL A 1 443 ? 44.462 30.039 -33.497 1.00 29.47 443 VAL A C 1
ATOM 3580 O O . VAL A 1 443 ? 44.038 28.984 -33.968 1.00 29.47 443 VAL A O 1
ATOM 3583 N N . SER A 1 444 ? 43.923 31.170 -33.977 1.00 27.47 444 SER A N 1
ATOM 3584 C CA . SER A 1 444 ? 44.369 31.936 -35.178 1.00 27.47 444 SER A CA 1
ATOM 3585 C C . SER A 1 444 ? 43.143 32.712 -35.706 1.00 27.47 444 SER A C 1
ATOM 3587 O O . SER A 1 444 ? 42.098 32.109 -35.919 1.00 27.47 444 SER A O 1
ATOM 3589 N N . GLN A 1 445 ? 43.110 34.049 -35.663 1.00 29.12 445 GLN A N 1
ATOM 3590 C CA . GLN A 1 445 ? 43.525 35.011 -36.706 1.00 29.12 445 GLN A CA 1
ATOM 3591 C C . GLN A 1 445 ? 42.804 34.922 -38.068 1.00 29.12 445 GLN A C 1
ATOM 3593 O O . GLN A 1 445 ? 43.041 33.992 -38.823 1.00 29.12 445 GLN A O 1
ATOM 3598 N N . GLU A 1 446 ? 42.004 35.964 -38.359 1.00 28.25 446 GLU A N 1
ATOM 3599 C CA . GLU A 1 446 ? 41.964 36.848 -39.559 1.00 28.25 446 GLU A CA 1
ATOM 3600 C C . GLU A 1 446 ? 40.520 37.368 -39.759 1.00 28.25 446 GLU A C 1
ATOM 3602 O O . GLU A 1 446 ? 39.585 36.584 -39.826 1.00 28.25 446 GLU A O 1
ATOM 3607 N N . SER A 1 447 ? 40.198 38.652 -39.556 1.00 27.06 447 SER A N 1
ATOM 3608 C CA . SER A 1 447 ? 40.520 39.896 -40.287 1.00 27.06 447 SER A CA 1
ATOM 3609 C C . SER A 1 447 ? 39.380 40.342 -41.236 1.00 27.06 447 SER A C 1
ATOM 3611 O O . SER A 1 447 ? 38.916 39.593 -42.084 1.00 27.06 447 SER A O 1
ATOM 3613 N N . GLY A 1 448 ? 38.950 41.607 -41.088 1.00 24.14 448 GLY A N 1
ATOM 3614 C CA . GLY A 1 448 ? 38.446 42.446 -42.191 1.00 24.14 448 GLY A CA 1
ATOM 3615 C C . GLY A 1 448 ? 36.930 42.667 -42.367 1.00 24.14 448 GLY A C 1
ATOM 3616 O O . GLY A 1 448 ? 36.244 41.794 -42.876 1.00 24.14 448 GLY A O 1
ATOM 3617 N N . ALA A 1 449 ? 36.465 43.895 -42.055 1.00 27.94 449 ALA A N 1
ATOM 3618 C CA . ALA A 1 449 ? 35.514 44.771 -42.802 1.00 27.94 449 ALA A CA 1
ATOM 3619 C C . ALA A 1 449 ? 34.836 45.755 -41.805 1.00 27.94 449 ALA A C 1
ATOM 3621 O O . ALA A 1 449 ? 34.184 45.314 -40.868 1.00 27.94 449 ALA A O 1
ATOM 3622 N N . VAL A 1 450 ? 35.070 47.082 -41.776 1.00 27.55 450 VAL A N 1
ATOM 3623 C CA . VAL A 1 450 ? 34.731 48.156 -42.752 1.00 27.55 450 VAL A CA 1
ATOM 3624 C C . VAL A 1 450 ? 33.256 48.074 -43.191 1.00 27.55 450 VAL A C 1
ATOM 3626 O O . VAL A 1 450 ? 32.884 47.078 -43.782 1.00 27.55 450 VAL A O 1
ATOM 3629 N N . GLY A 1 451 ? 32.344 49.041 -43.026 1.00 26.80 451 GLY A N 1
ATOM 3630 C CA . GLY A 1 451 ? 32.337 50.391 -42.461 1.00 26.80 451 GLY A CA 1
ATOM 3631 C C . GLY A 1 451 ? 31.024 51.133 -42.831 1.00 26.80 451 GLY A C 1
ATOM 3632 O O . GLY A 1 451 ? 30.264 50.654 -43.664 1.00 26.80 451 GLY A O 1
ATOM 3633 N N . LYS A 1 452 ? 30.856 52.342 -42.258 1.00 30.62 452 LYS A N 1
ATOM 3634 C CA . LYS A 1 452 ? 30.054 53.526 -42.697 1.00 30.62 452 LYS A CA 1
ATOM 3635 C C . LYS A 1 452 ? 28.508 53.514 -42.580 1.00 30.62 452 LYS A C 1
ATOM 3637 O O . LYS A 1 452 ? 27.822 52.749 -43.234 1.00 30.62 452 LYS A O 1
ATOM 3642 N N . SER A 1 453 ? 27.976 54.366 -41.684 1.00 27.28 453 SER A N 1
ATOM 3643 C CA . SER A 1 453 ? 27.353 55.712 -41.896 1.00 27.28 453 SER A CA 1
ATOM 3644 C C . SER A 1 453 ? 25.888 55.667 -42.361 1.00 27.28 453 SER A C 1
ATOM 3646 O O . SER A 1 453 ? 25.595 55.026 -43.358 1.00 27.28 453 SER A O 1
ATOM 3648 N N . SER A 1 454 ? 24.921 56.352 -41.746 1.00 26.97 454 SER A N 1
ATOM 3649 C CA . SER A 1 454 ? 24.649 57.802 -41.874 1.00 26.97 454 SER A CA 1
ATOM 3650 C C . SER A 1 454 ? 23.308 58.092 -41.147 1.00 26.97 454 SER A C 1
ATOM 3652 O O . SER A 1 454 ? 22.420 57.251 -41.178 1.00 26.97 454 SER A O 1
ATOM 3654 N N . SER A 1 455 ? 23.237 59.090 -40.256 1.00 28.28 455 SER A N 1
ATOM 3655 C CA . SER A 1 455 ? 22.577 60.409 -40.429 1.00 28.28 455 SER A CA 1
ATOM 3656 C C . SER A 1 455 ? 21.100 60.518 -39.980 1.00 28.28 455 SER A C 1
ATOM 3658 O O . SER A 1 455 ? 20.228 59.913 -40.581 1.00 28.28 455 SER A O 1
ATOM 3660 N N . GLN A 1 456 ? 20.885 61.416 -38.996 1.00 29.02 456 GLN A N 1
ATOM 3661 C CA . GLN A 1 456 ? 19.809 62.435 -38.855 1.00 29.02 456 GLN A CA 1
ATOM 3662 C C . GLN A 1 456 ? 18.332 61.998 -38.663 1.00 29.02 456 GLN A C 1
ATOM 3664 O O . GLN A 1 456 ? 17.758 61.324 -39.501 1.00 29.02 456 GLN A O 1
ATOM 3669 N N . SER A 1 457 ? 17.744 62.306 -37.486 1.00 29.06 457 SER A N 1
ATOM 3670 C CA . SER A 1 457 ? 16.783 63.417 -37.183 1.00 29.06 457 SER A CA 1
ATOM 3671 C C . SER A 1 457 ? 15.320 63.029 -37.484 1.00 29.06 457 SER A C 1
ATOM 3673 O O . SER A 1 457 ? 15.090 62.415 -38.510 1.00 29.06 457 SER A O 1
ATOM 3675 N N . SER A 1 458 ? 14.251 63.337 -36.739 1.00 28.91 458 SER A N 1
ATOM 3676 C CA . SER A 1 458 ? 13.927 64.302 -35.669 1.00 28.91 458 SER A CA 1
ATOM 3677 C C . SER A 1 458 ? 12.421 64.143 -35.331 1.00 28.91 458 SER A C 1
ATOM 3679 O O . SER A 1 458 ? 11.701 63.765 -36.245 1.00 28.91 458 SER A O 1
ATOM 3681 N N . MET A 1 459 ? 11.997 64.504 -34.097 1.00 29.02 459 MET A N 1
ATOM 3682 C CA . MET A 1 459 ? 10.736 65.214 -33.695 1.00 29.02 459 MET A CA 1
ATOM 3683 C C . MET A 1 459 ? 9.354 64.657 -34.154 1.00 29.02 459 MET A C 1
ATOM 3685 O O . MET A 1 459 ? 9.230 64.132 -35.245 1.00 29.02 459 MET A O 1
ATOM 3689 N N . ASP A 1 460 ? 8.232 64.664 -33.419 1.00 27.59 460 ASP A N 1
ATOM 3690 C CA . ASP A 1 460 ? 7.628 65.502 -32.357 1.00 27.59 460 ASP A CA 1
ATOM 3691 C C . ASP A 1 460 ? 6.608 64.639 -31.558 1.00 27.59 460 ASP A C 1
ATOM 3693 O O . ASP A 1 460 ? 6.053 63.686 -32.098 1.00 27.59 460 ASP A O 1
ATOM 3697 N N . GLN A 1 461 ? 6.510 64.730 -30.224 1.00 30.45 461 GLN A N 1
ATOM 3698 C CA . GLN A 1 461 ? 5.608 65.566 -29.393 1.00 30.45 461 GLN A CA 1
ATOM 3699 C C . GLN A 1 461 ? 4.085 65.444 -29.614 1.00 30.45 461 GLN A C 1
ATOM 3701 O O . GLN A 1 461 ? 3.574 65.804 -30.662 1.00 30.45 461 GLN A O 1
ATOM 3706 N N . GLU A 1 462 ? 3.387 65.052 -28.534 1.00 27.66 462 GLU A N 1
ATOM 3707 C CA . GLU A 1 462 ? 2.113 65.555 -27.951 1.00 27.66 462 GLU A CA 1
ATOM 3708 C C . GLU A 1 462 ? 1.540 64.433 -27.045 1.00 27.66 462 GLU A C 1
ATOM 3710 O O . GLU A 1 462 ? 1.714 63.261 -27.351 1.00 27.66 462 GLU A O 1
ATOM 3715 N N . LYS A 1 463 ? 0.854 64.605 -25.910 1.00 27.61 463 LYS A N 1
ATOM 3716 C CA . LYS A 1 463 ? 0.456 65.716 -25.034 1.00 27.61 463 LYS A CA 1
ATOM 3717 C C . LYS A 1 463 ? -0.055 65.077 -23.723 1.00 27.61 463 LYS A C 1
ATOM 3719 O O . LYS A 1 463 ? -0.534 63.948 -23.718 1.00 27.61 463 LYS A O 1
ATOM 3724 N N . GLN A 1 464 ? 0.032 65.821 -22.625 1.00 27.45 464 GLN A N 1
ATOM 3725 C CA . GLN A 1 464 ? -0.519 65.504 -21.300 1.00 27.45 464 GLN A CA 1
ATOM 3726 C C . GLN A 1 464 ? -2.056 65.365 -21.296 1.00 27.45 464 GLN A C 1
ATOM 3728 O O . GLN A 1 464 ? -2.726 66.124 -21.991 1.00 27.45 464 GLN A O 1
ATOM 3733 N N . CYS A 1 465 ? -2.613 64.563 -20.378 1.00 24.58 465 CYS A N 1
ATOM 3734 C CA . CYS A 1 465 ? -3.463 65.093 -19.298 1.00 24.58 465 CYS A CA 1
ATOM 3735 C C . CYS A 1 465 ? -3.656 64.071 -18.162 1.00 24.58 465 CYS A C 1
ATOM 3737 O O . CYS A 1 465 ? -3.634 62.863 -18.374 1.00 24.58 465 CYS A O 1
ATOM 3739 N N . ALA A 1 466 ? -3.816 64.603 -16.955 1.00 28.58 466 ALA A N 1
ATOM 3740 C CA . ALA A 1 466 ? -3.867 63.927 -15.669 1.00 28.58 466 ALA A CA 1
ATOM 3741 C C . ALA A 1 466 ? -5.304 63.686 -15.184 1.00 28.58 466 ALA A C 1
ATOM 3743 O O . ALA A 1 466 ? -6.185 64.471 -15.507 1.00 28.58 466 ALA A O 1
ATOM 3744 N N . THR A 1 467 ? -5.478 62.718 -14.280 1.00 27.34 467 THR A N 1
ATOM 3745 C CA . THR A 1 467 ? -6.320 62.840 -13.071 1.00 27.34 467 THR A CA 1
ATOM 3746 C C . THR A 1 467 ? -5.883 61.775 -12.065 1.00 27.34 467 THR A C 1
ATOM 3748 O O . THR A 1 467 ? -5.865 60.591 -12.393 1.00 27.34 467 THR A O 1
ATOM 3751 N N . GLY A 1 468 ? -5.498 62.199 -10.860 1.00 24.62 468 GLY A N 1
ATOM 3752 C CA . GLY A 1 468 ? -5.127 61.315 -9.755 1.00 24.62 468 GLY A CA 1
ATOM 3753 C C . GLY A 1 468 ? -6.314 60.935 -8.871 1.00 24.62 468 GLY A C 1
ATOM 3754 O O . GLY A 1 468 ? -7.356 61.582 -8.919 1.00 24.62 468 GLY A O 1
ATOM 3755 N N . LEU A 1 469 ? -6.114 59.926 -8.020 1.00 24.92 469 LEU A N 1
ATOM 3756 C CA . LEU A 1 469 ? -6.853 59.747 -6.771 1.00 24.92 469 LEU A CA 1
ATOM 3757 C C . LEU A 1 469 ? -5.979 59.010 -5.745 1.00 24.92 469 LEU A C 1
ATOM 3759 O O . LEU A 1 469 ? -5.243 58.080 -6.060 1.00 24.92 469 LEU A O 1
ATOM 3763 N N . HIS A 1 470 ? -6.045 59.542 -4.532 1.00 25.92 470 HIS A N 1
ATOM 3764 C CA . HIS A 1 470 ? -5.188 59.360 -3.369 1.00 25.92 470 HIS A CA 1
ATOM 3765 C C . HIS A 1 470 ? -5.685 58.174 -2.521 1.00 25.92 470 HIS A C 1
ATOM 3767 O O . HIS A 1 470 ? -6.885 58.087 -2.265 1.00 25.92 470 HIS A O 1
ATOM 3773 N N . ILE A 1 471 ? -4.794 57.302 -2.036 1.00 26.47 471 ILE A N 1
ATOM 3774 C CA . ILE A 1 471 ? -5.094 56.329 -0.969 1.00 26.47 471 ILE A CA 1
ATOM 3775 C C . ILE A 1 471 ? -4.072 56.541 0.145 1.00 26.47 471 ILE A C 1
ATOM 3777 O O . ILE A 1 471 ? -2.869 56.452 -0.086 1.00 26.47 471 ILE A O 1
ATOM 3781 N N . SER A 1 472 ? -4.571 56.839 1.341 1.00 25.36 472 SER A N 1
ATOM 3782 C CA . SER A 1 472 ? -3.811 56.879 2.588 1.00 25.36 472 SER A CA 1
ATOM 3783 C C . SER A 1 472 ? -4.279 55.758 3.510 1.00 25.36 472 SER A C 1
ATOM 3785 O O . SER A 1 472 ? -5.478 55.521 3.657 1.00 25.36 472 SER A O 1
ATOM 3787 N N . GLU A 1 473 ? -3.300 55.101 4.116 1.00 28.33 473 GLU A N 1
ATOM 3788 C CA . GLU A 1 473 ? -3.394 54.014 5.084 1.00 28.33 473 GLU A CA 1
ATOM 3789 C C . GLU A 1 473 ? -4.052 54.429 6.410 1.00 28.33 473 GLU A C 1
ATOM 3791 O O . GLU A 1 473 ? -3.933 55.570 6.855 1.00 28.33 473 GLU A O 1
ATOM 3796 N N . SER A 1 474 ? -4.674 53.465 7.093 1.00 23.44 474 SER A N 1
ATOM 3797 C CA . SER A 1 474 ? -4.547 53.284 8.550 1.00 23.44 474 SER A CA 1
ATOM 3798 C C . SER A 1 474 ? -5.207 51.973 9.000 1.00 23.44 474 SER A C 1
ATOM 3800 O O . SER A 1 474 ? -6.388 51.730 8.764 1.00 23.44 474 SER A O 1
ATOM 3802 N N . SER A 1 475 ? -4.426 51.126 9.674 1.00 25.92 475 SER A N 1
ATOM 3803 C CA . SER A 1 475 ? -4.907 50.084 10.600 1.00 25.92 475 SER A CA 1
ATOM 3804 C C . SER A 1 475 ? -5.617 50.744 11.799 1.00 25.92 475 SER A C 1
ATOM 3806 O O . SER A 1 475 ? -5.284 51.894 12.102 1.00 25.92 475 SER A O 1
ATOM 3808 N N . PRO A 1 476 ? -6.527 50.066 12.540 1.00 31.77 476 PRO A N 1
ATOM 3809 C CA . PRO A 1 476 ? -6.059 49.255 13.680 1.00 31.77 476 PRO A CA 1
ATOM 3810 C C . PRO A 1 476 ? -6.962 48.073 14.139 1.00 31.77 476 PRO A C 1
ATOM 3812 O O . PRO A 1 476 ? -8.173 48.075 13.976 1.00 31.77 476 PRO A O 1
ATOM 3815 N N . SER A 1 477 ? -6.301 47.115 14.802 1.00 23.45 477 SER A N 1
ATOM 3816 C CA . SER A 1 477 ? -6.636 46.450 16.082 1.00 23.45 477 SER A CA 1
ATOM 3817 C C . SER A 1 477 ? -7.958 45.702 16.345 1.00 23.45 477 SER A C 1
ATOM 3819 O O . SER A 1 477 ? -9.057 46.093 15.983 1.00 23.45 477 SER A O 1
ATOM 3821 N N . ALA A 1 478 ? -7.783 44.614 17.101 1.00 32.09 478 ALA A N 1
ATOM 3822 C CA . ALA A 1 478 ? -8.754 43.628 17.557 1.00 32.09 478 ALA A CA 1
ATOM 3823 C C . ALA A 1 478 ? -9.804 44.129 18.565 1.00 32.09 478 ALA A C 1
ATOM 3825 O O . ALA A 1 478 ? -9.484 44.903 19.464 1.00 32.09 478 ALA A O 1
ATOM 3826 N N . SER A 1 479 ? -10.991 43.514 18.523 1.00 22.17 479 SER A N 1
ATOM 3827 C CA . SER A 1 479 ? -11.824 43.256 19.704 1.00 22.17 479 SER A CA 1
ATOM 3828 C C . SER A 1 479 ? -12.852 42.151 19.433 1.00 22.17 479 SER A C 1
ATOM 3830 O O . SER A 1 479 ? -13.493 42.115 18.387 1.00 22.17 479 SER A O 1
ATOM 3832 N N . THR A 1 480 ? -12.971 41.262 20.415 1.00 29.75 480 THR A N 1
ATOM 3833 C CA . THR A 1 480 ? -14.065 40.326 20.710 1.00 29.75 480 THR A CA 1
ATOM 3834 C C . THR A 1 480 ? -15.458 40.884 20.440 1.00 29.75 480 THR A C 1
ATOM 3836 O O . THR A 1 480 ? -15.743 41.991 20.886 1.00 29.75 480 THR A O 1
ATOM 3839 N N . ASP A 1 481 ? -16.351 40.055 19.888 1.00 23.02 481 ASP A N 1
ATOM 3840 C CA . ASP A 1 481 ? -17.757 40.124 20.278 1.00 23.02 481 ASP A CA 1
ATOM 3841 C C . ASP A 1 481 ? -18.465 38.763 20.222 1.00 23.02 481 ASP A C 1
ATOM 3843 O O . ASP A 1 481 ? -18.231 37.928 19.345 1.00 23.02 481 ASP A O 1
ATOM 3847 N N . VAL A 1 482 ? -19.298 38.555 21.234 1.00 28.70 482 VAL A N 1
ATOM 3848 C CA . VAL A 1 482 ? -20.144 37.389 21.476 1.00 28.70 482 VAL A CA 1
ATOM 3849 C C . VAL A 1 482 ? -21.504 37.696 20.870 1.00 28.70 482 VAL A C 1
ATOM 3851 O O . VAL A 1 482 ? -22.081 38.739 21.154 1.00 28.70 482 VAL A O 1
ATOM 3854 N N . SER A 1 483 ? -22.080 36.780 20.095 1.00 26.45 483 SER A N 1
ATOM 3855 C CA . SER A 1 483 ? -23.517 36.818 19.813 1.00 26.45 483 SER A CA 1
ATOM 3856 C C . SER A 1 483 ? -24.074 35.413 19.636 1.00 26.45 483 SER A C 1
ATOM 3858 O O . SER A 1 483 ? -23.599 34.616 18.830 1.00 26.45 483 SER A O 1
ATOM 3860 N N . GLN A 1 484 ? -25.071 35.128 20.469 1.00 26.23 484 GLN A N 1
ATOM 3861 C CA . GLN A 1 484 ? -25.973 33.992 20.386 1.00 26.23 484 GLN A CA 1
ATOM 3862 C C . GLN A 1 484 ? -26.836 34.125 19.130 1.00 26.23 484 GLN A C 1
ATOM 3864 O O . GLN A 1 484 ? -27.421 35.181 18.912 1.00 26.23 484 GLN A O 1
ATOM 3869 N N . GLU A 1 485 ? -27.027 33.036 18.388 1.00 26.52 485 GLU A N 1
ATOM 3870 C CA . GLU A 1 485 ? -28.253 32.872 17.612 1.00 26.52 485 GLU A CA 1
ATOM 3871 C C . GLU A 1 485 ? -28.691 31.404 17.573 1.00 26.52 485 GLU A C 1
ATOM 3873 O O . GLU A 1 485 ? -27.928 30.469 17.327 1.00 26.52 485 GLU A O 1
ATOM 3878 N N . SER A 1 486 ? -29.955 31.234 17.926 1.00 24.25 486 SER A N 1
ATOM 3879 C CA . SER A 1 486 ? -30.712 30.008 18.086 1.00 24.25 486 SER A CA 1
ATOM 3880 C C . SER A 1 486 ? -31.245 29.470 16.755 1.00 24.25 486 SER A C 1
ATOM 3882 O O . SER A 1 486 ? -31.846 30.213 15.992 1.00 24.25 486 SER A O 1
ATOM 3884 N N . GLY A 1 487 ? -31.175 28.146 16.580 1.00 24.55 487 GLY A N 1
ATOM 3885 C CA . GLY A 1 487 ? -32.238 27.347 15.955 1.00 24.55 487 GLY A CA 1
ATOM 3886 C C . GLY A 1 487 ? -32.355 27.337 14.426 1.00 24.55 487 GLY A C 1
ATOM 3887 O O . GLY A 1 487 ? -33.126 28.098 13.858 1.00 24.55 487 GLY A O 1
ATOM 3888 N N . ALA A 1 488 ? -31.755 26.328 13.783 1.00 23.48 488 ALA A N 1
ATOM 3889 C CA . ALA A 1 488 ? -32.318 25.690 12.584 1.00 23.48 488 ALA A CA 1
ATOM 3890 C C . ALA A 1 488 ? -31.744 24.270 12.416 1.00 23.48 488 ALA A C 1
ATOM 3892 O O . ALA A 1 488 ? -30.660 24.058 11.874 1.00 23.48 488 ALA A O 1
ATOM 3893 N N . VAL A 1 489 ? -32.481 23.281 12.924 1.00 31.31 489 VAL A N 1
ATOM 3894 C CA . VAL A 1 489 ? -32.204 21.849 12.757 1.00 31.31 489 VAL A CA 1
ATOM 3895 C C . VAL A 1 489 ? -32.647 21.411 11.360 1.00 31.31 489 VAL A C 1
ATOM 3897 O O . VAL A 1 489 ? -33.786 21.642 10.966 1.00 31.31 489 VAL A O 1
ATOM 3900 N N . GLY A 1 490 ? -31.757 20.715 10.645 1.00 32.03 490 GLY A N 1
ATOM 3901 C CA . GLY A 1 490 ? -32.125 19.844 9.526 1.00 32.03 490 GLY A CA 1
ATOM 3902 C C . GLY A 1 490 ? -31.550 20.246 8.169 1.00 32.03 490 GLY A C 1
ATOM 3903 O O . GLY A 1 490 ? -32.262 20.844 7.370 1.00 32.03 490 GLY A O 1
ATOM 3904 N N . LYS A 1 491 ? -30.285 19.865 7.898 1.00 26.20 491 LYS A N 1
ATOM 3905 C CA . LYS A 1 491 ? -29.748 19.540 6.544 1.00 26.20 491 LYS A CA 1
ATOM 3906 C C . LYS A 1 491 ? -28.261 19.117 6.483 1.00 26.20 491 LYS A C 1
ATOM 3908 O O . LYS A 1 491 ? -27.757 18.883 5.391 1.00 26.20 491 LYS A O 1
ATOM 3913 N N . SER A 1 492 ? -27.543 18.949 7.602 1.00 26.14 492 SER A N 1
ATOM 3914 C CA . SER A 1 492 ? -26.081 18.700 7.594 1.00 26.14 492 SER A CA 1
ATOM 3915 C C . SER A 1 492 ? -25.624 17.233 7.454 1.00 26.14 492 SER A C 1
ATOM 3917 O O . SER A 1 492 ? -24.428 16.978 7.309 1.00 26.14 492 SER A O 1
ATOM 3919 N N . SER A 1 493 ? -26.535 16.254 7.468 1.00 31.34 493 SER A N 1
ATOM 3920 C CA . SER A 1 493 ? -26.176 14.822 7.520 1.00 31.34 493 SER A CA 1
ATOM 3921 C C . SER A 1 493 ? -25.433 14.319 6.267 1.00 31.34 493 SER A C 1
ATOM 3923 O O . SER A 1 493 ? -24.472 13.556 6.383 1.00 31.34 493 SER A O 1
ATOM 3925 N N . SER A 1 494 ? -25.803 14.790 5.073 1.00 29.12 494 SER A N 1
ATOM 3926 C CA . SER A 1 494 ? -25.265 14.250 3.815 1.00 29.12 494 SER A CA 1
ATOM 3927 C C . SER A 1 494 ? -23.867 14.783 3.467 1.00 29.12 494 SER A C 1
ATOM 3929 O O . SER A 1 494 ? -23.044 14.040 2.935 1.00 29.12 494 SER A O 1
ATOM 3931 N N . GLN A 1 495 ? -23.570 16.045 3.802 1.00 29.36 495 GLN A N 1
ATOM 3932 C CA . GLN A 1 495 ? -22.264 16.672 3.540 1.00 29.36 495 GLN A CA 1
ATOM 3933 C C . GLN A 1 495 ? -21.176 16.105 4.474 1.00 29.36 495 GLN A C 1
ATOM 3935 O O . GLN A 1 495 ? -20.082 15.762 4.033 1.00 29.36 495 GLN A O 1
ATOM 3940 N N . SER A 1 496 ? -21.531 15.909 5.751 1.00 34.38 496 SER A N 1
ATOM 3941 C CA . SER A 1 496 ? -20.666 15.334 6.792 1.00 34.38 496 SER A CA 1
ATOM 3942 C C . SER A 1 496 ? -20.189 13.916 6.447 1.00 34.38 496 SER A C 1
ATOM 3944 O O . SER A 1 496 ? -19.026 13.578 6.664 1.00 34.38 496 SER A O 1
ATOM 3946 N N . SER A 1 497 ? -21.049 13.093 5.836 1.00 32.50 497 SER A N 1
ATOM 3947 C CA . SER A 1 497 ? -20.699 11.723 5.434 1.00 32.50 497 SER A CA 1
ATOM 3948 C C . SER A 1 497 ? -19.648 11.677 4.311 1.00 32.50 497 SER A C 1
ATOM 3950 O O . SER A 1 497 ? -18.726 10.861 4.366 1.00 32.50 497 SER A O 1
ATOM 3952 N N . MET A 1 498 ? -19.728 12.589 3.331 1.00 29.88 498 MET A N 1
ATOM 3953 C CA . MET A 1 498 ? -18.747 12.689 2.239 1.00 29.88 498 MET A CA 1
ATOM 3954 C C . MET A 1 498 ? -17.378 13.192 2.711 1.00 29.88 498 MET A C 1
ATOM 3956 O O . MET A 1 498 ? -16.348 12.700 2.243 1.00 29.88 498 MET A O 1
ATOM 3960 N N . ASP A 1 499 ? -17.349 14.149 3.637 1.00 33.75 499 ASP A N 1
ATOM 3961 C CA . ASP A 1 499 ? -16.091 14.670 4.181 1.00 33.75 499 ASP A CA 1
ATOM 3962 C C . ASP A 1 499 ? -15.415 13.649 5.109 1.00 33.75 499 ASP A C 1
ATOM 3964 O O . ASP A 1 499 ? -14.203 13.440 5.016 1.00 33.75 499 ASP A O 1
ATOM 3968 N N . GLN A 1 500 ? -16.197 12.890 5.887 1.00 36.78 500 GLN A N 1
ATOM 3969 C CA . GLN A 1 500 ? -15.701 11.743 6.658 1.00 36.78 500 GLN A CA 1
ATOM 3970 C C . GLN A 1 500 ? -15.110 10.643 5.764 1.00 36.78 500 GLN A C 1
ATOM 3972 O O . GLN A 1 500 ? -14.112 10.022 6.132 1.00 36.78 500 GLN A O 1
ATOM 3977 N N . GLU A 1 501 ? -15.682 10.402 4.581 1.00 39.53 501 GLU A N 1
ATOM 3978 C CA . GLU A 1 501 ? -15.196 9.389 3.637 1.00 39.53 501 GLU A CA 1
ATOM 3979 C C . GLU A 1 501 ? -13.877 9.791 2.960 1.00 39.53 501 GLU A C 1
ATOM 3981 O O . GLU A 1 501 ? -12.978 8.957 2.808 1.00 39.53 501 GLU A O 1
ATOM 3986 N N . LYS A 1 502 ? -13.711 11.078 2.631 1.00 39.72 502 LYS A N 1
ATOM 3987 C CA . LYS A 1 502 ? -12.427 11.627 2.163 1.00 39.72 502 LYS A CA 1
ATOM 3988 C C . LYS A 1 502 ? -11.357 11.558 3.248 1.00 39.72 502 LYS A C 1
ATOM 3990 O O . LYS A 1 502 ? -10.219 11.204 2.949 1.00 39.72 502 LYS A O 1
ATOM 3995 N N . GLN A 1 503 ? -11.726 11.845 4.495 1.00 38.78 503 GLN A N 1
ATOM 3996 C CA . GLN A 1 503 ? -10.809 11.799 5.631 1.00 38.78 503 GLN A CA 1
ATOM 3997 C C . GLN A 1 503 ? -10.354 10.360 5.908 1.00 38.78 503 GLN A C 1
ATOM 3999 O O . GLN A 1 503 ? -9.157 10.112 5.996 1.00 38.78 503 GLN A O 1
ATOM 4004 N N . TYR A 1 504 ? -11.268 9.383 5.887 1.00 41.09 504 TYR A N 1
ATOM 4005 C CA . TYR A 1 504 ? -10.945 7.953 5.992 1.00 41.09 504 TYR A CA 1
ATOM 4006 C C . TYR A 1 504 ? -10.029 7.443 4.872 1.00 41.09 504 TYR A C 1
ATOM 4008 O O . TYR A 1 504 ? -9.088 6.697 5.136 1.00 41.09 504 TYR A O 1
ATOM 4016 N N . ALA A 1 505 ? -10.278 7.854 3.626 1.00 37.41 505 ALA A N 1
ATOM 4017 C CA . ALA A 1 505 ? -9.429 7.496 2.492 1.00 37.41 505 ALA A CA 1
ATOM 4018 C C . ALA A 1 505 ? -8.050 8.181 2.539 1.00 37.41 505 ALA A C 1
ATOM 4020 O O . ALA A 1 505 ? -7.102 7.661 1.950 1.00 37.41 505 ALA A O 1
ATOM 4021 N N . ALA A 1 506 ? -7.942 9.335 3.205 1.00 34.75 506 ALA A N 1
ATOM 4022 C CA . ALA A 1 506 ? -6.678 10.007 3.490 1.00 34.75 506 ALA A CA 1
ATOM 4023 C C . ALA A 1 506 ? -5.920 9.330 4.645 1.00 34.75 506 ALA A C 1
ATOM 4025 O O . ALA A 1 506 ? -4.701 9.261 4.600 1.00 34.75 506 ALA A O 1
ATOM 4026 N N . ILE A 1 507 ? -6.624 8.755 5.626 1.00 38.56 507 ILE A N 1
ATOM 4027 C CA . ILE A 1 507 ? -6.025 7.998 6.737 1.00 38.56 507 ILE A CA 1
ATOM 4028 C C . ILE A 1 507 ? -5.568 6.609 6.298 1.00 38.56 507 ILE A C 1
ATOM 4030 O O . ILE A 1 507 ? -4.532 6.161 6.764 1.00 38.56 507 ILE A O 1
ATOM 4034 N N . GLU A 1 508 ? -6.280 5.926 5.394 1.00 37.28 508 GLU A N 1
ATOM 4035 C CA . GLU A 1 508 ? -5.746 4.715 4.744 1.00 37.28 508 GLU A CA 1
ATOM 4036 C C . GLU A 1 508 ? -4.491 5.040 3.917 1.00 37.28 508 GLU A C 1
ATOM 4038 O O . GLU A 1 508 ? -3.559 4.241 3.904 1.00 37.28 508 GLU A O 1
ATOM 4043 N N . ASP A 1 509 ? -4.414 6.222 3.290 1.00 35.72 509 ASP A N 1
ATOM 4044 C CA . ASP A 1 509 ? -3.190 6.681 2.619 1.00 35.72 509 ASP A CA 1
ATOM 4045 C C . ASP A 1 509 ? -2.067 6.997 3.619 1.00 35.72 509 ASP A C 1
ATOM 4047 O O . ASP A 1 509 ? -0.942 6.543 3.410 1.00 35.72 509 ASP A O 1
ATOM 4051 N N . ASP A 1 510 ? -2.357 7.716 4.707 1.00 33.44 510 ASP A N 1
ATOM 4052 C CA . ASP A 1 510 ? -1.385 8.049 5.756 1.00 33.44 510 ASP A CA 1
ATOM 4053 C C . ASP A 1 510 ? -0.912 6.789 6.493 1.00 33.44 510 ASP A C 1
ATOM 4055 O O . ASP A 1 510 ? 0.280 6.626 6.726 1.00 33.44 510 ASP A O 1
ATOM 4059 N N . LEU A 1 511 ? -1.805 5.843 6.794 1.00 35.19 511 LEU A N 1
ATOM 4060 C CA . LEU A 1 511 ? -1.443 4.540 7.345 1.00 35.19 511 LEU A CA 1
ATOM 4061 C C . LEU A 1 511 ? -0.658 3.724 6.329 1.00 35.19 511 LEU A C 1
ATOM 4063 O O . LEU A 1 511 ? 0.351 3.170 6.720 1.00 35.19 511 LEU A O 1
ATOM 4067 N N . SER A 1 512 ? -1.002 3.713 5.037 1.00 36.12 512 SER A N 1
ATOM 4068 C CA . SER A 1 512 ? -0.188 3.026 4.019 1.00 36.12 512 SER A CA 1
ATOM 4069 C C . SER A 1 512 ? 1.218 3.625 3.863 1.00 36.12 512 SER A C 1
ATOM 4071 O O . SER A 1 512 ? 2.147 2.910 3.486 1.00 36.12 512 SER A O 1
ATOM 4073 N N . MET A 1 513 ? 1.389 4.914 4.192 1.00 32.94 513 MET A N 1
ATOM 4074 C CA . MET A 1 513 ? 2.683 5.604 4.224 1.00 32.94 513 MET A CA 1
ATOM 4075 C C . MET A 1 513 ? 3.577 5.121 5.382 1.00 32.94 513 MET A C 1
ATOM 4077 O O . MET A 1 513 ? 4.796 5.221 5.267 1.00 32.94 513 MET A O 1
ATOM 4081 N N . TYR A 1 514 ? 2.989 4.583 6.460 1.00 31.36 514 TYR A N 1
ATOM 4082 C CA . TYR A 1 514 ? 3.694 4.056 7.643 1.00 31.36 514 TYR A CA 1
ATOM 4083 C C . TYR A 1 514 ? 3.580 2.522 7.815 1.00 31.36 514 TYR A C 1
ATOM 4085 O O . TYR A 1 514 ? 4.382 1.914 8.518 1.00 31.36 514 TYR A O 1
ATOM 4093 N N . GLU A 1 515 ? 2.611 1.864 7.177 1.00 34.12 515 GLU A N 1
ATOM 4094 C CA . GLU A 1 515 ? 2.347 0.419 7.266 1.00 34.12 515 GLU A CA 1
ATOM 4095 C C . GLU A 1 515 ? 3.308 -0.405 6.398 1.00 34.12 515 GLU A C 1
ATOM 4097 O O . GLU A 1 515 ? 3.354 -1.629 6.560 1.00 34.12 515 GLU A O 1
ATOM 4102 N N . SER A 1 516 ? 4.127 0.240 5.551 1.00 34.34 516 SER A N 1
ATOM 4103 C CA . SER A 1 516 ? 5.265 -0.425 4.902 1.00 34.34 516 SER A CA 1
ATOM 4104 C C . SER A 1 516 ? 6.333 -0.878 5.899 1.00 34.34 516 SER A C 1
ATOM 4106 O O . SER A 1 516 ? 7.049 -1.825 5.592 1.00 34.34 516 SER A O 1
ATOM 4108 N N . ASP A 1 517 ? 6.386 -0.272 7.092 1.00 29.84 517 ASP A N 1
ATOM 4109 C CA . ASP A 1 517 ? 7.442 -0.532 8.079 1.00 29.84 517 ASP A CA 1
ATOM 4110 C C . ASP A 1 517 ? 6.958 -1.318 9.317 1.00 29.84 517 ASP A C 1
ATOM 4112 O O . ASP A 1 517 ? 7.776 -1.685 10.155 1.00 29.84 517 ASP A O 1
ATOM 4116 N N . ALA A 1 518 ? 5.656 -1.619 9.463 1.00 28.77 518 A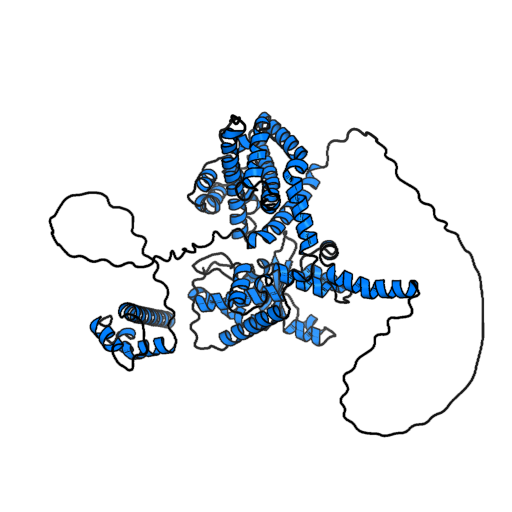LA A N 1
ATOM 4117 C CA . ALA A 1 518 ? 5.123 -2.150 10.732 1.00 28.77 518 ALA A CA 1
ATOM 4118 C C . ALA A 1 518 ? 4.068 -3.275 10.642 1.00 28.77 518 ALA A C 1
ATOM 4120 O O . ALA A 1 518 ? 3.379 -3.533 11.629 1.00 28.77 518 ALA A O 1
ATOM 4121 N N . SER A 1 519 ? 3.908 -3.967 9.504 1.00 29.97 519 SER A N 1
ATOM 4122 C CA . SER A 1 519 ? 2.927 -5.075 9.409 1.00 29.97 519 SER A CA 1
ATOM 4123 C C . SER A 1 519 ? 3.417 -6.386 8.789 1.00 29.97 519 SER A C 1
ATOM 4125 O O . SER A 1 519 ? 2.617 -7.292 8.551 1.00 29.97 519 SER A O 1
ATOM 4127 N N . ALA A 1 520 ? 4.726 -6.555 8.612 1.00 27.16 520 ALA A N 1
ATOM 4128 C CA . ALA A 1 520 ? 5.283 -7.897 8.552 1.00 27.16 520 ALA A CA 1
ATOM 4129 C C . ALA A 1 520 ? 5.642 -8.317 9.979 1.00 27.16 520 ALA A C 1
ATOM 4131 O O . ALA A 1 520 ? 6.569 -7.762 10.563 1.00 27.16 520 ALA A O 1
ATOM 4132 N N . ASP A 1 521 ? 4.934 -9.304 10.537 1.00 26.55 521 ASP A N 1
ATOM 4133 C CA . ASP A 1 521 ? 5.562 -10.168 11.540 1.00 26.55 521 ASP A CA 1
ATOM 4134 C C . ASP A 1 521 ? 6.926 -10.585 10.943 1.00 26.55 521 ASP A C 1
ATOM 4136 O O . ASP A 1 521 ? 6.940 -11.166 9.847 1.00 26.55 521 ASP A O 1
ATOM 4140 N N . PRO A 1 522 ? 8.072 -10.258 11.571 1.00 24.92 522 PRO A N 1
ATOM 4141 C CA . PRO A 1 522 ? 9.359 -10.665 11.037 1.00 24.92 522 PRO A CA 1
ATOM 4142 C C . PRO A 1 522 ? 9.384 -12.197 10.966 1.00 24.92 522 PRO A C 1
ATOM 4144 O O . PRO A 1 522 ? 9.006 -12.868 11.936 1.00 24.92 522 PRO A O 1
ATOM 4147 N N . PRO A 1 523 ? 9.824 -12.808 9.851 1.00 25.77 523 PRO A N 1
ATOM 4148 C CA . PRO A 1 523 ? 10.131 -14.222 9.882 1.00 25.77 523 PRO A CA 1
ATOM 4149 C C . PRO A 1 523 ? 11.265 -14.407 10.889 1.00 25.77 523 PRO A C 1
ATOM 4151 O O . PRO A 1 523 ? 12.298 -13.754 10.787 1.00 25.77 523 PRO A O 1
ATOM 4154 N N . VAL A 1 524 ? 11.028 -15.281 11.868 1.00 25.42 524 VAL A N 1
ATOM 4155 C CA . VAL A 1 524 ? 11.949 -15.710 12.930 1.00 25.42 524 VAL A CA 1
ATOM 4156 C C . VAL A 1 524 ? 13.422 -15.566 12.520 1.00 25.42 524 VAL A C 1
ATOM 4158 O O . VAL A 1 524 ? 13.985 -16.454 11.874 1.00 25.42 524 VAL A O 1
ATOM 4161 N N . VAL A 1 525 ? 14.065 -14.481 12.955 1.00 26.23 525 VAL A N 1
ATOM 4162 C CA . VAL A 1 525 ? 15.519 -14.435 13.091 1.00 26.23 525 VAL A CA 1
ATOM 4163 C C . VAL A 1 525 ? 15.812 -15.227 14.357 1.00 26.23 525 VAL A C 1
ATOM 4165 O O . VAL A 1 525 ? 15.497 -14.801 15.464 1.00 26.23 525 VAL A O 1
ATOM 4168 N N . ARG A 1 526 ? 16.324 -16.450 14.203 1.00 25.62 526 ARG A N 1
ATOM 4169 C CA . ARG A 1 526 ? 16.871 -17.186 15.343 1.00 25.62 526 ARG A CA 1
ATOM 4170 C C . ARG A 1 526 ? 18.174 -16.510 15.739 1.00 25.62 526 ARG A C 1
ATOM 4172 O O . ARG A 1 526 ? 19.140 -16.594 14.984 1.00 25.62 526 ARG A O 1
ATOM 4179 N N . GLU A 1 527 ? 18.187 -15.902 16.920 1.00 24.27 527 GLU A N 1
ATOM 4180 C CA . GLU A 1 527 ? 19.414 -15.590 17.646 1.00 24.27 527 GLU A CA 1
ATOM 4181 C C . GLU A 1 527 ? 20.323 -16.822 17.664 1.00 24.27 527 GLU A C 1
ATOM 4183 O O . GLU A 1 527 ? 19.944 -17.917 18.095 1.00 24.27 527 GLU A O 1
ATOM 4188 N N . VAL A 1 528 ? 21.532 -16.638 17.145 1.00 23.97 528 VAL A N 1
ATOM 4189 C CA . VAL A 1 528 ? 22.633 -17.573 17.326 1.00 23.97 528 VAL A CA 1
ATOM 4190 C C . VAL A 1 528 ? 23.121 -17.369 18.753 1.00 23.97 528 VAL A C 1
ATOM 4192 O O . VAL A 1 528 ? 23.951 -16.507 19.016 1.00 23.97 528 VAL A O 1
ATOM 4195 N N . VAL A 1 529 ? 22.583 -18.149 19.690 1.00 25.45 529 VAL A N 1
ATOM 4196 C CA . VAL A 1 529 ? 23.205 -18.291 21.007 1.00 25.45 529 VAL A CA 1
ATOM 4197 C C . VAL A 1 529 ? 24.489 -19.088 20.801 1.00 25.45 529 VAL A C 1
ATOM 4199 O O . VAL A 1 529 ? 24.468 -20.285 20.507 1.00 25.45 529 VAL A O 1
ATOM 4202 N N . GLN A 1 530 ? 25.609 -18.384 20.884 1.00 22.52 530 GLN A N 1
ATOM 4203 C CA . GLN A 1 530 ? 26.950 -18.933 20.809 1.00 22.52 530 GLN A CA 1
ATOM 4204 C C . GLN A 1 530 ? 27.246 -19.629 22.147 1.00 22.52 530 GLN A C 1
ATOM 4206 O O . GLN A 1 530 ? 27.563 -18.972 23.133 1.00 22.52 530 GLN A O 1
ATOM 4211 N N . TYR A 1 531 ? 27.095 -20.956 22.205 1.00 22.30 531 TYR A N 1
ATOM 4212 C CA . TYR A 1 531 ? 27.578 -21.746 23.339 1.00 22.30 531 TYR A CA 1
ATOM 4213 C C . TYR A 1 531 ? 28.991 -22.246 23.042 1.00 22.30 531 TYR A C 1
ATOM 4215 O O . TYR A 1 531 ? 29.217 -22.995 22.093 1.00 22.30 531 TYR A O 1
ATOM 4223 N N . SER A 1 532 ? 29.929 -21.795 23.869 1.00 23.09 532 SER A N 1
ATOM 4224 C CA . SER A 1 532 ? 31.294 -22.294 23.984 1.00 23.09 532 SER A CA 1
ATOM 4225 C C . SER A 1 532 ? 31.297 -23.763 24.411 1.00 23.09 532 SER A C 1
ATOM 4227 O O . SER A 1 532 ? 30.693 -24.112 25.426 1.00 23.09 532 SER A O 1
ATOM 4229 N N . GLU A 1 533 ? 31.995 -24.608 23.655 1.00 22.80 533 GLU A N 1
ATOM 4230 C CA . GLU A 1 533 ? 32.285 -25.991 24.028 1.00 22.80 533 GLU A CA 1
ATOM 4231 C C . GLU A 1 533 ? 33.278 -26.026 25.197 1.00 22.80 533 GLU A C 1
ATOM 4233 O O . GLU A 1 533 ? 34.390 -25.506 25.103 1.00 22.80 533 GLU A O 1
ATOM 4238 N N . SER A 1 534 ? 32.892 -26.687 26.285 1.00 22.50 534 SER A N 1
ATOM 4239 C CA . SER A 1 534 ? 33.821 -27.255 27.256 1.00 22.50 534 SER A CA 1
ATOM 4240 C C . SER A 1 534 ? 33.623 -28.768 27.300 1.00 22.50 534 SER A C 1
ATOM 4242 O O . SER A 1 534 ? 32.513 -29.296 27.364 1.00 22.50 534 SER A O 1
ATOM 4244 N N . SER A 1 535 ? 34.749 -29.455 27.169 1.00 20.95 535 SER A N 1
ATOM 4245 C CA . SER A 1 535 ? 34.909 -30.895 27.098 1.00 20.95 535 SER A CA 1
ATOM 4246 C C . SER A 1 535 ? 34.586 -31.582 28.425 1.00 20.95 535 SER A C 1
ATOM 4248 O O . SER A 1 535 ? 34.949 -31.103 29.496 1.00 20.95 535 SER A O 1
ATOM 4250 N N . SER A 1 536 ? 33.967 -32.760 28.362 1.00 23.08 536 SER A N 1
ATOM 4251 C CA . SER A 1 536 ? 34.355 -33.907 29.194 1.00 23.08 536 SER A CA 1
ATOM 4252 C C . SER A 1 536 ? 33.618 -35.183 28.780 1.00 23.08 536 SER A C 1
ATOM 4254 O O . SER A 1 536 ? 32.503 -35.187 28.267 1.00 23.08 536 SER A O 1
ATOM 4256 N N . SER A 1 537 ? 34.369 -36.258 28.941 1.00 21.34 537 SER A N 1
ATOM 4257 C CA . SER A 1 537 ? 34.199 -37.657 28.578 1.00 21.34 537 SER A CA 1
ATOM 4258 C C . SER A 1 537 ? 33.262 -38.441 29.507 1.00 21.34 537 SER A C 1
ATOM 4260 O O . SER A 1 537 ? 33.258 -38.172 30.698 1.00 21.34 537 SER A O 1
ATOM 4262 N N . GLU A 1 538 ? 32.564 -39.465 28.986 1.00 24.27 538 GLU A N 1
ATOM 4263 C CA . GLU A 1 538 ? 32.736 -40.898 29.348 1.00 24.27 538 GLU A CA 1
ATOM 4264 C C . GLU A 1 538 ? 31.533 -41.808 28.973 1.00 24.27 538 GLU A C 1
ATOM 4266 O O . GLU A 1 538 ? 30.387 -41.597 29.348 1.00 24.27 538 GLU A O 1
ATOM 4271 N N . SER A 1 539 ? 31.864 -42.834 28.180 1.00 21.03 539 SER A N 1
ATOM 4272 C CA . SER A 1 539 ? 31.540 -44.273 28.235 1.00 21.03 539 SER A CA 1
ATOM 4273 C C . SER A 1 539 ? 30.174 -44.858 28.676 1.00 21.03 539 SER A C 1
ATOM 4275 O O . SER A 1 539 ? 29.812 -44.904 29.841 1.00 21.03 539 SER A O 1
ATOM 4277 N N . SER A 1 540 ? 29.574 -45.563 27.699 1.00 21.58 540 SER A N 1
ATOM 4278 C CA . SER A 1 540 ? 29.018 -46.941 27.725 1.00 21.58 540 SER A CA 1
ATOM 4279 C C . SER A 1 540 ? 27.865 -47.346 28.664 1.00 21.58 540 SER A C 1
ATOM 4281 O O . SER A 1 540 ? 28.050 -47.469 29.866 1.00 21.58 540 SER A O 1
ATOM 4283 N N . THR A 1 541 ? 26.752 -47.836 28.090 1.00 23.28 541 THR A N 1
ATOM 4284 C CA . THR A 1 541 ? 26.358 -49.276 28.073 1.00 23.28 541 THR A CA 1
ATOM 4285 C C . THR A 1 541 ? 25.018 -49.503 27.345 1.00 23.28 541 THR A C 1
ATOM 4287 O O . THR A 1 541 ? 24.120 -48.668 27.363 1.00 23.28 541 THR A O 1
ATOM 4290 N N . LYS A 1 542 ? 24.896 -50.646 26.652 1.00 23.98 542 LYS A N 1
ATOM 4291 C CA . LYS A 1 542 ? 23.675 -51.142 25.986 1.00 23.98 542 LYS A CA 1
ATOM 4292 C C . LYS A 1 542 ? 22.913 -52.073 26.931 1.00 23.98 542 LYS A C 1
ATOM 4294 O O . LYS A 1 542 ? 23.536 -52.988 27.452 1.00 23.98 542 LYS A O 1
ATOM 4299 N N . LEU A 1 543 ? 21.583 -51.965 26.987 1.00 23.39 543 LEU A N 1
ATOM 4300 C CA . LEU A 1 543 ? 20.669 -53.061 27.343 1.00 23.39 543 LEU A CA 1
ATOM 4301 C C . LEU A 1 543 ? 19.320 -52.865 26.625 1.00 23.39 543 LEU A C 1
ATOM 4303 O O . LEU A 1 543 ? 18.793 -51.759 26.543 1.00 23.39 543 LEU A O 1
ATOM 4307 N N . LYS A 1 544 ? 18.809 -53.953 26.042 1.00 22.70 544 L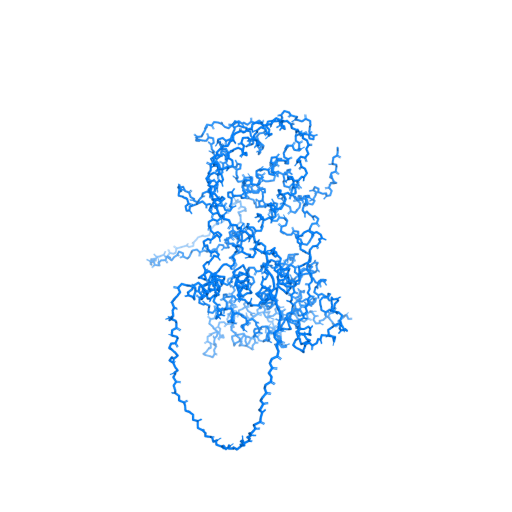YS A N 1
ATOM 4308 C CA . LYS A 1 544 ? 17.532 -54.073 25.321 1.00 22.70 544 LYS A CA 1
ATOM 4309 C C . LYS A 1 544 ? 16.605 -54.945 26.170 1.00 22.70 544 LYS A C 1
ATOM 4311 O O . LYS A 1 544 ? 16.959 -56.103 26.361 1.00 22.70 544 LYS A O 1
ATOM 4316 N N . THR A 1 545 ? 15.409 -54.456 26.512 1.00 22.48 545 THR A N 1
ATOM 4317 C CA . THR A 1 545 ? 14.237 -55.302 26.821 1.00 22.48 545 THR A CA 1
ATOM 4318 C C . THR A 1 545 ? 12.933 -54.568 26.456 1.00 22.48 545 THR A C 1
ATOM 4320 O O . THR A 1 545 ? 12.790 -53.379 26.721 1.00 22.48 545 THR A O 1
ATOM 4323 N N . GLN A 1 546 ? 12.021 -55.287 25.788 1.00 21.56 546 GLN A N 1
ATOM 4324 C CA . GLN A 1 546 ? 10.606 -54.962 25.491 1.00 21.56 546 GLN A CA 1
ATOM 4325 C C . GLN A 1 546 ? 9.793 -54.854 26.811 1.00 21.56 546 GLN A C 1
ATOM 4327 O O . GLN A 1 546 ? 10.279 -55.328 27.826 1.00 21.56 546 GLN A O 1
ATOM 4332 N N . CYS A 1 547 ? 8.571 -54.326 26.968 1.00 20.62 547 CYS A N 1
ATOM 4333 C CA . CYS A 1 547 ? 7.425 -53.934 26.138 1.00 20.62 547 CYS A CA 1
ATOM 4334 C C . CYS A 1 547 ? 6.509 -53.024 27.008 1.00 20.62 547 CYS A C 1
ATOM 4336 O O . CYS A 1 547 ? 6.538 -53.168 28.228 1.00 20.62 547 CYS A O 1
ATOM 4338 N N . THR A 1 548 ? 5.657 -52.184 26.399 1.00 21.28 548 THR A N 1
ATOM 4339 C CA . THR A 1 548 ? 4.223 -51.894 26.715 1.00 21.28 548 THR A CA 1
ATOM 4340 C C . THR A 1 548 ? 3.820 -50.429 26.458 1.00 21.28 548 THR A C 1
ATOM 4342 O O . THR A 1 548 ? 4.627 -49.510 26.507 1.00 21.28 548 THR A O 1
ATOM 4345 N N . HIS A 1 549 ? 2.566 -50.262 26.033 1.00 24.31 549 HIS A N 1
ATOM 4346 C CA . HIS A 1 549 ? 1.942 -49.099 25.392 1.00 24.31 549 HIS A CA 1
ATOM 4347 C C . HIS A 1 549 ? 2.050 -47.749 26.126 1.00 24.31 549 HIS A C 1
ATOM 4349 O O . HIS A 1 549 ? 1.867 -47.707 27.334 1.00 24.31 549 HIS A O 1
ATOM 4355 N N . SER A 1 550 ? 2.171 -46.636 25.377 1.00 22.11 550 SER A N 1
ATOM 4356 C CA . SER A 1 550 ? 1.140 -45.574 25.287 1.00 22.11 550 SER A CA 1
ATOM 4357 C C . SER A 1 550 ? 1.626 -44.325 24.511 1.00 22.11 550 SER A C 1
ATOM 4359 O O . SER A 1 550 ? 2.809 -44.007 24.486 1.00 22.11 550 SER A O 1
ATOM 4361 N N . VAL A 1 551 ? 0.660 -43.614 23.918 1.00 25.30 551 VAL A N 1
ATOM 4362 C CA . VAL A 1 551 ? 0.680 -42.233 23.383 1.00 25.30 551 VAL A CA 1
ATOM 4363 C C . VAL A 1 551 ? 1.497 -41.950 22.106 1.00 25.30 551 VAL A C 1
ATOM 4365 O O . VAL A 1 551 ? 2.704 -41.719 22.115 1.00 25.30 551 VAL A O 1
ATOM 4368 N N . ARG A 1 552 ? 0.784 -41.824 20.973 1.00 26.20 552 ARG A N 1
ATOM 4369 C CA . ARG A 1 552 ? 1.271 -41.145 19.758 1.00 26.20 552 ARG A CA 1
ATOM 4370 C C . ARG A 1 552 ? 1.406 -39.642 20.032 1.00 26.20 552 ARG A C 1
ATOM 4372 O O . ARG A 1 552 ? 0.455 -38.885 19.868 1.00 26.20 552 ARG A O 1
ATOM 4379 N N . GLY A 1 553 ? 2.598 -39.235 20.456 1.00 26.70 553 GLY A N 1
ATOM 4380 C CA . GLY A 1 553 ? 3.010 -37.842 20.578 1.00 26.70 553 GLY A CA 1
ATOM 4381 C C . GLY A 1 553 ? 3.343 -37.201 19.226 1.00 26.70 553 GLY A C 1
ATOM 4382 O O . GLY A 1 553 ? 3.985 -37.811 18.372 1.00 26.70 553 GLY A O 1
ATOM 4383 N N . ALA A 1 554 ? 2.860 -35.966 19.080 1.00 28.16 554 ALA A N 1
ATOM 4384 C CA . ALA A 1 554 ? 3.308 -34.861 18.234 1.00 28.16 554 ALA A CA 1
ATOM 4385 C C . ALA A 1 554 ? 4.341 -35.167 17.129 1.00 28.16 554 ALA A C 1
ATOM 4387 O O . ALA A 1 554 ? 5.507 -35.471 17.381 1.00 28.16 554 ALA A O 1
ATOM 4388 N N . GLY A 1 555 ? 3.919 -34.951 15.880 1.00 28.19 555 GLY A N 1
ATOM 4389 C CA . GLY A 1 555 ? 4.785 -34.973 14.707 1.00 28.19 555 GLY A CA 1
ATOM 4390 C C . GLY A 1 555 ? 5.985 -34.037 14.860 1.00 28.19 555 GLY A C 1
ATOM 4391 O O . GLY A 1 555 ? 5.854 -32.813 14.877 1.00 28.19 555 GLY A O 1
ATOM 4392 N N . LEU A 1 556 ? 7.173 -34.634 14.930 1.00 29.48 556 LEU A N 1
ATOM 4393 C CA . LEU A 1 556 ? 8.458 -33.961 14.791 1.00 29.48 556 LEU A CA 1
ATOM 4394 C C . LEU A 1 556 ? 8.464 -33.137 13.494 1.00 29.48 556 LEU A C 1
ATOM 4396 O O . LEU A 1 556 ? 8.501 -33.679 12.387 1.00 29.48 556 LEU A O 1
ATOM 4400 N N . LYS A 1 557 ? 8.445 -31.808 13.641 1.00 29.19 557 LYS A N 1
ATOM 4401 C CA . LYS A 1 557 ? 8.662 -30.846 12.555 1.00 29.19 557 LYS A CA 1
ATOM 4402 C C . LYS A 1 557 ? 9.980 -31.198 11.850 1.00 29.19 557 LYS A C 1
ATOM 4404 O O . LYS A 1 557 ? 11.055 -31.045 12.431 1.00 29.19 557 LYS A O 1
ATOM 4409 N N . ARG A 1 558 ? 9.923 -31.667 10.594 1.00 31.55 558 ARG A N 1
ATOM 4410 C CA . ARG A 1 558 ? 11.121 -31.835 9.749 1.00 31.55 558 ARG A CA 1
ATOM 4411 C C . ARG A 1 558 ? 11.816 -30.476 9.655 1.00 31.55 558 ARG A C 1
ATOM 4413 O O . ARG A 1 558 ? 11.249 -29.538 9.100 1.00 31.55 558 ARG A O 1
ATOM 4420 N N . LYS A 1 559 ? 13.035 -30.363 10.194 1.00 31.77 559 LYS A N 1
ATOM 4421 C CA . LYS A 1 559 ? 13.900 -29.193 9.982 1.00 31.77 559 LYS A CA 1
ATOM 4422 C C . LYS A 1 559 ? 14.002 -28.955 8.465 1.00 31.77 559 LYS A C 1
ATOM 4424 O O . LYS A 1 559 ? 14.406 -29.865 7.739 1.00 31.77 559 LYS A O 1
ATOM 4429 N N . ARG A 1 560 ? 13.608 -27.769 7.977 1.00 34.12 560 ARG A N 1
ATOM 4430 C CA . ARG A 1 560 ? 13.874 -27.354 6.586 1.00 34.12 560 ARG A CA 1
ATOM 4431 C C . ARG A 1 560 ? 15.388 -27.443 6.380 1.00 34.12 560 ARG A C 1
ATOM 4433 O O . ARG A 1 560 ? 16.141 -26.834 7.137 1.00 34.12 560 ARG A O 1
ATOM 4440 N N . LYS A 1 561 ? 15.835 -28.256 5.419 1.00 48.69 561 LYS A N 1
ATOM 4441 C CA . LYS A 1 561 ? 17.253 -28.329 5.043 1.00 48.69 561 LYS A CA 1
ATOM 4442 C C . LYS A 1 561 ? 17.661 -26.945 4.523 1.00 48.69 561 LYS A C 1
ATOM 4444 O O . LYS A 1 561 ? 16.927 -26.390 3.707 1.00 48.69 561 LYS A O 1
ATOM 4449 N N . LYS A 1 562 ? 18.781 -26.385 4.998 1.00 48.19 562 LYS A N 1
ATOM 4450 C CA . LYS A 1 562 ? 19.371 -25.178 4.395 1.00 48.19 562 LYS A CA 1
ATOM 4451 C C . LYS A 1 562 ? 19.635 -25.468 2.913 1.00 48.19 562 LYS A C 1
ATOM 4453 O O . LYS A 1 562 ? 20.155 -26.534 2.589 1.00 48.19 562 LYS A O 1
ATOM 4458 N N . TYR A 1 563 ? 19.210 -24.562 2.037 1.00 62.22 563 TYR A N 1
ATOM 4459 C CA . TYR A 1 563 ? 19.497 -24.650 0.609 1.00 62.22 563 TYR A CA 1
ATOM 4460 C C . TYR A 1 563 ? 20.996 -24.428 0.394 1.00 62.22 563 TYR A C 1
ATOM 4462 O O . TYR A 1 563 ? 21.571 -23.523 0.995 1.00 62.22 563 TYR A O 1
ATOM 4470 N N . ILE A 1 564 ? 21.618 -25.281 -0.414 1.00 78.00 564 ILE A N 1
ATOM 4471 C CA . ILE A 1 564 ? 23.045 -25.210 -0.730 1.00 78.00 564 ILE A CA 1
ATOM 4472 C C . ILE A 1 564 ? 23.151 -24.600 -2.121 1.00 78.00 564 ILE A C 1
ATOM 4474 O O . ILE A 1 564 ? 22.594 -25.147 -3.074 1.00 78.00 564 ILE A O 1
ATOM 4478 N N . HIS A 1 565 ? 23.813 -23.449 -2.206 1.00 81.44 565 HIS A N 1
ATOM 4479 C CA . HIS A 1 565 ? 24.118 -22.801 -3.472 1.00 81.44 565 HIS A CA 1
ATOM 4480 C C . HIS A 1 565 ? 25.338 -23.488 -4.088 1.00 81.44 565 HIS A C 1
ATOM 4482 O O . HIS A 1 565 ? 26.414 -23.456 -3.498 1.00 81.44 565 HIS A O 1
ATOM 4488 N N . TRP A 1 566 ? 25.143 -24.138 -5.234 1.00 85.62 566 TRP A N 1
ATOM 4489 C CA . TRP A 1 566 ? 26.204 -24.798 -5.990 1.00 85.62 566 TRP A CA 1
ATOM 4490 C C . TRP A 1 566 ? 26.801 -23.811 -6.986 1.00 85.62 566 TRP A C 1
ATOM 4492 O O . TRP A 1 566 ? 26.051 -23.145 -7.704 1.00 85.62 566 TRP A O 1
ATOM 4502 N N . LYS A 1 567 ? 28.129 -23.726 -7.046 1.00 87.94 567 LYS A N 1
ATOM 4503 C CA . LYS A 1 567 ? 28.802 -22.953 -8.094 1.00 87.94 567 LYS A CA 1
ATOM 4504 C C . LYS A 1 567 ? 28.717 -23.687 -9.437 1.00 87.94 567 LYS A C 1
ATOM 4506 O O . LYS A 1 567 ? 28.519 -24.900 -9.481 1.00 87.94 567 LYS A O 1
ATOM 4511 N N . ALA A 1 568 ? 28.845 -22.948 -10.539 1.00 82.06 568 ALA A N 1
ATOM 4512 C CA . ALA A 1 568 ? 28.682 -23.499 -11.886 1.00 82.06 568 ALA A CA 1
ATOM 4513 C C . ALA A 1 568 ? 29.696 -24.615 -12.205 1.00 82.06 568 ALA A C 1
ATOM 4515 O O . ALA A 1 568 ? 29.318 -25.638 -12.773 1.00 82.06 568 ALA A O 1
ATOM 4516 N N . ASP A 1 569 ? 30.946 -24.446 -11.772 1.00 87.25 569 ASP A N 1
ATOM 4517 C CA . ASP A 1 569 ? 32.019 -25.438 -11.879 1.00 87.25 569 ASP A CA 1
ATOM 4518 C C . ASP A 1 569 ? 31.715 -26.704 -11.060 1.00 87.25 569 ASP A C 1
ATOM 4520 O O . ASP A 1 569 ? 31.819 -27.817 -11.575 1.00 87.25 569 ASP A O 1
ATOM 4524 N N . GLU A 1 570 ? 31.240 -26.548 -9.819 1.00 90.31 570 GLU A N 1
ATOM 4525 C CA . GLU A 1 570 ? 30.834 -27.670 -8.955 1.00 90.31 570 GLU A CA 1
ATOM 4526 C C . GLU A 1 570 ? 29.651 -28.461 -9.553 1.00 90.31 570 GLU A C 1
ATOM 4528 O O . GLU A 1 570 ? 29.586 -29.691 -9.448 1.00 90.31 570 GLU A O 1
ATOM 4533 N N . GLU A 1 571 ? 28.694 -27.769 -10.184 1.00 88.62 571 GLU A N 1
ATOM 4534 C CA . GLU A 1 571 ? 27.572 -28.417 -10.867 1.00 88.62 571 GLU A CA 1
ATOM 4535 C C . GLU A 1 571 ? 28.018 -29.213 -12.094 1.00 88.62 571 GLU A C 1
ATOM 4537 O O . GLU A 1 571 ? 27.551 -30.339 -12.298 1.00 88.62 571 GLU A O 1
ATOM 4542 N N . GLU A 1 572 ? 28.882 -28.632 -12.924 1.00 89.38 572 GLU A N 1
ATOM 4543 C CA . GLU A 1 572 ? 29.396 -29.273 -14.133 1.00 89.38 572 GLU A CA 1
ATOM 4544 C C . GLU A 1 572 ? 30.231 -30.512 -13.796 1.00 89.38 572 GLU A C 1
ATOM 4546 O O . GLU A 1 572 ? 30.060 -31.566 -14.422 1.00 89.38 572 GLU A O 1
ATOM 4551 N N . GLU A 1 573 ? 31.048 -30.434 -12.747 1.00 91.19 573 GLU A N 1
ATOM 4552 C CA . GLU A 1 573 ? 31.855 -31.547 -12.256 1.00 91.19 573 GLU A CA 1
ATOM 4553 C C . GLU A 1 573 ? 30.974 -32.726 -11.789 1.00 91.19 573 GLU A C 1
ATOM 4555 O O . GLU A 1 573 ? 31.153 -33.861 -12.250 1.00 91.19 573 GLU A O 1
ATOM 4560 N N . ILE A 1 574 ? 29.931 -32.476 -10.979 1.00 91.50 574 ILE A N 1
ATOM 4561 C CA . ILE A 1 574 ? 28.979 -33.527 -10.558 1.00 91.50 574 ILE A CA 1
ATOM 4562 C C . ILE A 1 574 ? 28.238 -34.127 -11.751 1.00 91.50 574 ILE A C 1
ATOM 4564 O O . ILE A 1 574 ? 28.063 -35.352 -11.820 1.00 91.50 574 ILE A O 1
ATOM 4568 N N . ARG A 1 575 ? 27.777 -33.285 -12.683 1.00 90.25 575 ARG A N 1
ATOM 4569 C CA . ARG A 1 575 ? 27.047 -33.749 -13.869 1.00 90.25 575 ARG A CA 1
ATOM 4570 C C . ARG A 1 575 ? 27.919 -34.620 -14.755 1.00 90.25 575 ARG A C 1
ATOM 4572 O O . ARG A 1 575 ? 27.416 -35.608 -15.285 1.00 90.25 575 ARG A O 1
ATOM 4579 N N . THR A 1 576 ? 29.196 -34.282 -14.882 1.00 90.94 576 THR A N 1
ATOM 4580 C CA . THR A 1 576 ? 30.165 -35.037 -15.677 1.00 90.94 576 THR A CA 1
ATOM 4581 C C . THR A 1 576 ? 30.481 -36.372 -15.012 1.00 90.94 576 THR A C 1
ATOM 4583 O O . THR A 1 576 ? 30.287 -37.424 -15.628 1.00 90.94 576 THR A O 1
ATOM 4586 N N . GLN A 1 577 ? 30.856 -36.358 -13.731 1.00 92.31 577 GLN A N 1
ATOM 4587 C CA . GLN A 1 577 ? 31.275 -37.565 -13.018 1.00 92.31 577 GLN A CA 1
ATOM 4588 C C . GLN A 1 577 ? 30.131 -38.569 -12.815 1.00 92.31 577 GLN A C 1
ATOM 4590 O O . GLN A 1 577 ? 30.307 -39.780 -12.975 1.00 92.31 577 GLN A O 1
ATOM 4595 N N . PHE A 1 578 ? 28.929 -38.091 -12.480 1.00 93.19 578 PHE A N 1
ATOM 4596 C CA . PHE A 1 578 ? 27.772 -38.944 -12.183 1.00 93.19 578 PHE A CA 1
ATOM 4597 C C . PHE A 1 578 ? 26.746 -38.991 -13.321 1.00 93.19 578 PHE A C 1
ATOM 4599 O O . PHE A 1 578 ? 25.608 -39.428 -13.111 1.00 93.19 578 PHE A O 1
ATOM 4606 N N . ARG A 1 579 ? 27.159 -38.628 -14.543 1.00 91.00 579 ARG A N 1
ATOM 4607 C CA . ARG A 1 579 ? 26.322 -38.576 -15.752 1.00 91.00 579 ARG A CA 1
ATOM 4608 C C . ARG A 1 579 ? 25.449 -39.813 -15.935 1.00 91.00 579 ARG A C 1
ATOM 4610 O O . ARG A 1 579 ? 24.244 -39.683 -16.124 1.00 91.00 579 ARG A O 1
ATOM 4617 N N . LYS A 1 580 ? 26.026 -41.014 -15.808 1.00 89.44 580 LYS A N 1
ATOM 4618 C CA . LYS A 1 580 ? 25.301 -42.288 -15.987 1.00 89.44 580 LYS A CA 1
ATOM 4619 C C . LYS A 1 580 ? 24.126 -42.451 -15.013 1.00 89.44 580 LYS A C 1
ATOM 4621 O O . LYS A 1 580 ? 23.101 -43.020 -15.371 1.00 89.44 580 LYS A O 1
ATOM 4626 N N . TYR A 1 581 ? 24.237 -41.928 -13.790 1.00 91.25 581 TYR A N 1
ATOM 4627 C CA . TYR A 1 581 ? 23.146 -41.970 -12.810 1.00 91.25 581 TYR A CA 1
ATOM 4628 C C . TYR A 1 581 ? 22.050 -40.952 -13.129 1.00 91.25 581 TYR A C 1
ATOM 4630 O O . TYR A 1 581 ? 20.868 -41.266 -12.982 1.00 91.25 581 TYR A O 1
ATOM 4638 N N . ILE A 1 582 ? 22.445 -39.760 -13.585 1.00 89.94 582 ILE A N 1
ATOM 4639 C CA . ILE A 1 582 ? 21.536 -38.665 -13.954 1.00 89.94 582 ILE A CA 1
ATOM 4640 C C . ILE A 1 582 ? 20.750 -39.013 -15.226 1.00 89.94 582 ILE A C 1
ATOM 4642 O O . ILE A 1 582 ? 19.554 -38.746 -15.294 1.00 89.94 582 ILE A O 1
ATOM 4646 N N . LEU A 1 583 ? 21.396 -39.662 -16.200 1.00 86.50 583 LEU A N 1
ATOM 4647 C CA . LEU A 1 583 ? 20.763 -40.145 -17.432 1.00 86.50 583 LEU A CA 1
ATOM 4648 C C . LEU A 1 583 ? 19.934 -41.422 -17.236 1.00 86.50 583 LEU A C 1
ATOM 4650 O O . LEU A 1 583 ? 19.190 -41.805 -18.130 1.00 86.50 583 LEU A O 1
ATOM 4654 N N . GLY A 1 584 ? 20.031 -42.071 -16.071 1.00 84.75 584 GLY A N 1
ATOM 4655 C CA . GLY A 1 584 ? 19.326 -43.326 -15.798 1.00 84.75 584 GLY A CA 1
ATOM 4656 C C . GLY A 1 584 ? 19.933 -44.556 -16.483 1.00 84.75 584 GLY A C 1
ATOM 4657 O O . GLY A 1 584 ? 19.305 -45.606 -16.488 1.00 84.75 584 GLY A O 1
ATOM 4658 N N . GLU A 1 585 ? 21.151 -44.441 -17.013 1.00 87.00 585 GLU A N 1
ATOM 4659 C CA . GLU A 1 585 ? 21.898 -45.501 -17.709 1.00 87.00 585 GLU A CA 1
ATOM 4660 C C . GLU A 1 585 ? 22.650 -46.438 -16.744 1.00 87.00 585 GLU A C 1
ATOM 4662 O O . GLU A 1 585 ? 23.195 -47.462 -17.147 1.00 87.00 585 GLU A O 1
ATOM 4667 N N . ALA A 1 586 ? 22.723 -46.083 -15.459 1.00 86.00 586 ALA A N 1
ATOM 4668 C CA . ALA A 1 586 ? 23.339 -46.911 -14.428 1.00 86.00 586 ALA A CA 1
ATOM 4669 C C . ALA A 1 586 ? 22.376 -47.994 -13.905 1.00 86.00 586 ALA A C 1
ATOM 4671 O O . ALA A 1 586 ? 21.213 -47.712 -13.621 1.00 86.00 586 ALA A O 1
ATOM 4672 N N . GLU A 1 587 ? 22.893 -49.202 -13.644 1.00 79.88 587 GLU A N 1
ATOM 4673 C CA . GLU A 1 587 ? 22.127 -50.319 -13.054 1.00 79.88 587 GLU A CA 1
ATOM 4674 C C . GLU A 1 587 ? 21.468 -49.960 -11.710 1.00 79.88 587 GLU A C 1
ATOM 4676 O O . GLU A 1 587 ? 20.397 -50.456 -11.357 1.00 79.88 587 GLU A O 1
ATOM 4681 N N . LYS A 1 588 ? 22.107 -49.078 -10.932 1.00 84.50 588 LYS A N 1
ATOM 4682 C CA . LYS A 1 588 ? 21.584 -48.583 -9.654 1.00 84.50 588 LYS A CA 1
ATOM 4683 C C . LYS A 1 588 ? 20.972 -47.200 -9.829 1.00 84.50 588 LYS A C 1
ATOM 4685 O O . LYS A 1 588 ? 21.568 -46.316 -10.435 1.00 84.50 588 LYS A O 1
ATOM 4690 N N . LYS A 1 589 ? 19.827 -46.967 -9.171 1.00 82.25 589 LYS A N 1
ATOM 4691 C CA . LYS A 1 589 ? 19.095 -45.686 -9.235 1.00 82.25 589 LYS A CA 1
ATOM 4692 C C . LYS A 1 589 ? 19.924 -44.465 -8.822 1.00 82.25 589 LYS A C 1
ATOM 4694 O O . LYS A 1 589 ? 19.668 -43.386 -9.347 1.00 82.25 589 LYS A O 1
ATOM 4699 N N . LEU A 1 590 ? 20.846 -44.634 -7.871 1.00 90.06 590 LEU A N 1
ATOM 4700 C CA . LEU A 1 590 ? 21.757 -43.614 -7.347 1.00 90.06 590 LEU A CA 1
ATOM 4701 C C . LEU A 1 590 ? 23.109 -44.256 -6.988 1.00 90.06 590 LEU A C 1
ATOM 4703 O O . LEU A 1 590 ? 23.134 -45.451 -6.662 1.00 90.06 590 LEU A O 1
ATOM 4707 N N . PRO A 1 591 ? 24.208 -43.481 -6.975 1.00 89.88 591 PRO A N 1
ATOM 4708 C CA . PRO A 1 591 ? 25.514 -43.990 -6.586 1.00 89.88 591 PRO A CA 1
ATOM 4709 C C . PRO A 1 591 ? 25.539 -44.432 -5.119 1.00 89.88 591 PRO A C 1
ATOM 4711 O O . PRO A 1 591 ? 24.829 -43.906 -4.253 1.00 89.88 591 PRO A O 1
ATOM 4714 N N . SER A 1 592 ? 26.357 -45.448 -4.835 1.00 89.19 592 SER A N 1
ATOM 4715 C CA . SER A 1 592 ? 26.546 -45.931 -3.466 1.00 89.19 592 SER A CA 1
ATOM 4716 C C . SER A 1 592 ? 27.303 -44.897 -2.628 1.00 89.19 592 SER A C 1
ATOM 4718 O O . SER A 1 592 ? 28.057 -44.093 -3.167 1.00 89.19 592 SER A O 1
ATOM 4720 N N . ARG A 1 593 ? 27.133 -44.937 -1.300 1.00 90.00 593 ARG A N 1
ATOM 4721 C CA . ARG A 1 593 ? 27.887 -44.070 -0.381 1.00 90.00 593 ARG A CA 1
ATOM 4722 C C . ARG A 1 593 ? 29.397 -44.186 -0.623 1.00 90.00 593 ARG A C 1
ATOM 4724 O O . ARG A 1 593 ? 30.043 -43.170 -0.829 1.00 90.00 593 ARG A O 1
ATOM 4731 N N . LYS A 1 594 ? 29.904 -45.424 -0.718 1.00 87.88 594 LYS A N 1
ATOM 4732 C CA . LYS A 1 594 ? 31.312 -45.707 -1.024 1.00 87.88 594 LYS A CA 1
ATOM 4733 C C . LYS A 1 594 ? 31.756 -45.076 -2.345 1.00 87.88 594 LYS A C 1
ATOM 4735 O O . LYS A 1 594 ? 32.819 -44.493 -2.392 1.00 87.88 594 LYS A O 1
ATOM 4740 N N . ALA A 1 595 ? 30.934 -45.143 -3.395 1.00 88.06 595 ALA A N 1
ATOM 4741 C CA . ALA A 1 595 ? 31.285 -44.566 -4.696 1.00 88.06 595 ALA A CA 1
ATOM 4742 C C . ALA A 1 595 ? 31.422 -43.035 -4.654 1.00 88.06 595 ALA A C 1
ATOM 4744 O O . ALA A 1 595 ? 32.291 -42.487 -5.322 1.00 88.06 595 ALA A O 1
ATOM 4745 N N . ILE A 1 596 ? 30.580 -42.353 -3.871 1.00 91.50 596 ILE A N 1
ATOM 4746 C CA . ILE A 1 596 ? 30.662 -40.896 -3.705 1.00 91.50 596 ILE A CA 1
ATOM 4747 C C . ILE A 1 596 ? 31.854 -40.533 -2.818 1.00 91.50 596 ILE A C 1
ATOM 4749 O O . ILE A 1 596 ? 32.645 -39.682 -3.196 1.00 91.50 596 ILE A O 1
ATOM 4753 N N . GLU A 1 597 ? 32.019 -41.201 -1.675 1.00 90.62 597 GLU A N 1
ATOM 4754 C CA . GLU A 1 597 ? 33.146 -40.951 -0.765 1.00 90.62 597 GLU A CA 1
ATOM 4755 C C . GLU A 1 597 ? 34.497 -41.223 -1.445 1.00 90.62 597 GLU A C 1
ATOM 4757 O O . GLU A 1 597 ? 35.411 -40.423 -1.305 1.00 90.62 597 GLU A O 1
ATOM 4762 N N . SER A 1 598 ? 34.619 -42.288 -2.247 1.00 89.06 598 SER A N 1
ATOM 4763 C CA . SER A 1 598 ? 35.840 -42.567 -3.015 1.00 89.06 598 SER A CA 1
ATOM 4764 C C . SER A 1 598 ? 36.159 -41.494 -4.055 1.00 89.06 598 SER A C 1
ATOM 4766 O O . SER A 1 598 ? 37.331 -41.264 -4.322 1.00 89.06 598 SER A O 1
ATOM 4768 N N . TYR A 1 599 ? 35.147 -40.848 -4.640 1.00 90.25 599 TYR A N 1
ATOM 4769 C CA . TYR A 1 599 ? 35.356 -39.745 -5.579 1.00 90.25 599 TYR A CA 1
ATOM 4770 C C . TYR A 1 599 ? 35.763 -38.453 -4.858 1.00 90.25 599 TYR A C 1
ATOM 4772 O O . TYR A 1 599 ? 36.715 -37.803 -5.268 1.00 90.25 599 TYR A O 1
ATOM 4780 N N . LEU A 1 600 ? 35.112 -38.138 -3.735 1.00 89.94 600 LEU A N 1
ATOM 4781 C CA . LEU A 1 600 ? 35.441 -36.963 -2.916 1.00 89.94 600 LEU A CA 1
ATOM 4782 C C . LEU A 1 600 ? 36.852 -37.012 -2.307 1.00 89.94 600 LEU A C 1
ATOM 4784 O O . LEU A 1 600 ? 37.364 -35.987 -1.875 1.00 89.94 600 LEU A O 1
ATOM 4788 N N . LEU A 1 601 ? 37.473 -38.193 -2.260 1.00 87.25 601 LEU A N 1
ATOM 4789 C CA . LEU A 1 601 ? 38.850 -38.392 -1.800 1.00 87.25 601 LEU A CA 1
ATOM 4790 C C . LEU A 1 601 ? 39.899 -38.270 -2.921 1.00 87.25 601 LEU A C 1
ATOM 4792 O O . LEU A 1 601 ? 41.086 -38.421 -2.643 1.00 87.25 601 LEU A O 1
ATOM 4796 N N . GLN A 1 602 ? 39.499 -38.039 -4.176 1.00 89.19 602 GLN A N 1
ATOM 4797 C CA . GLN A 1 602 ? 40.442 -37.845 -5.281 1.00 89.19 602 GLN A CA 1
ATOM 4798 C C . GLN A 1 602 ? 41.057 -36.443 -5.221 1.00 89.19 602 GLN A C 1
ATOM 4800 O O . GLN A 1 602 ? 40.334 -35.463 -5.061 1.00 89.19 602 GLN A O 1
ATOM 4805 N N . GLU A 1 603 ? 42.376 -36.334 -5.419 1.00 74.62 603 GLU A N 1
ATOM 4806 C CA . GLU A 1 603 ? 43.100 -35.047 -5.401 1.00 74.62 603 GLU A CA 1
ATOM 4807 C C . GLU A 1 603 ? 42.590 -34.045 -6.452 1.00 74.62 603 GLU A C 1
ATOM 4809 O O . GLU A 1 603 ? 42.766 -32.841 -6.296 1.00 74.62 603 GLU A O 1
ATOM 4814 N N . SER A 1 604 ? 41.922 -34.529 -7.502 1.00 79.62 604 SER A N 1
ATOM 4815 C CA . SER A 1 604 ? 41.338 -33.714 -8.568 1.00 79.62 604 SER A CA 1
ATOM 4816 C C . SER A 1 604 ? 39.932 -33.175 -8.271 1.00 79.62 604 SER A C 1
ATOM 4818 O O . SER A 1 604 ? 39.407 -32.435 -9.095 1.00 79.62 604 SER A O 1
ATOM 4820 N N . CYS A 1 605 ? 39.296 -33.563 -7.160 1.00 82.56 605 CYS A N 1
ATOM 4821 C CA . CYS A 1 605 ? 37.909 -33.198 -6.856 1.00 82.56 605 CYS A CA 1
ATOM 4822 C C . CYS A 1 605 ? 37.828 -31.835 -6.147 1.00 82.56 605 CYS A C 1
ATOM 4824 O O . CYS A 1 605 ? 38.329 -31.683 -5.031 1.00 82.56 605 CYS A O 1
ATOM 4826 N N . ASN A 1 606 ? 37.131 -30.858 -6.738 1.00 84.38 606 ASN A N 1
ATOM 4827 C CA . ASN A 1 606 ? 36.965 -29.522 -6.136 1.00 84.38 606 ASN A CA 1
ATOM 4828 C C . ASN A 1 606 ? 35.760 -29.430 -5.169 1.00 84.38 606 ASN A C 1
ATOM 4830 O O . ASN A 1 606 ? 35.509 -28.403 -4.535 1.00 84.38 606 ASN A O 1
ATOM 4834 N N . ILE A 1 607 ? 34.996 -30.514 -5.021 1.00 88.00 607 ILE A N 1
ATOM 4835 C CA . ILE A 1 607 ? 33.746 -30.535 -4.254 1.00 88.00 607 ILE A CA 1
ATOM 4836 C C . ILE A 1 607 ? 34.020 -30.705 -2.752 1.00 88.00 607 ILE A C 1
ATOM 4838 O O . ILE A 1 607 ? 34.460 -31.760 -2.302 1.00 88.00 607 ILE A O 1
ATOM 4842 N N . LYS A 1 608 ? 33.666 -29.691 -1.949 1.00 87.00 608 LYS A N 1
ATOM 4843 C CA . LYS A 1 608 ? 33.868 -29.675 -0.480 1.00 87.00 608 LYS A CA 1
ATOM 4844 C C . LYS A 1 608 ? 32.647 -30.110 0.346 1.00 87.00 608 LYS A C 1
ATOM 4846 O O . LYS A 1 608 ? 32.616 -29.906 1.559 1.00 87.00 608 LYS A O 1
ATOM 4851 N N . TYR A 1 609 ? 31.622 -30.677 -0.289 1.00 90.06 609 TYR A N 1
ATOM 4852 C CA . TYR A 1 609 ? 30.389 -31.095 0.385 1.00 90.06 609 TYR A CA 1
ATOM 4853 C C . TYR A 1 609 ? 30.430 -32.555 0.847 1.00 90.06 609 TYR A C 1
ATOM 4855 O O . TYR A 1 609 ? 31.137 -33.386 0.283 1.00 90.06 609 TYR A O 1
ATOM 4863 N N . ASP A 1 610 ? 29.611 -32.892 1.850 1.00 88.56 610 ASP A N 1
ATOM 4864 C CA . ASP A 1 610 ? 29.485 -34.276 2.306 1.00 88.56 610 ASP A CA 1
ATOM 4865 C C . ASP A 1 610 ? 28.828 -35.188 1.249 1.00 88.56 610 ASP A C 1
ATOM 4867 O O . ASP A 1 610 ? 28.098 -34.757 0.346 1.00 88.56 610 ASP A O 1
ATOM 4871 N N . TRP A 1 611 ? 29.061 -36.498 1.373 1.00 90.12 611 TRP A N 1
ATOM 4872 C CA . TRP A 1 611 ? 28.566 -37.481 0.403 1.00 90.12 611 TRP A CA 1
ATOM 4873 C C . TRP A 1 611 ? 27.039 -37.438 0.235 1.00 90.12 611 TRP A C 1
ATOM 4875 O O . TRP A 1 611 ? 26.509 -37.771 -0.827 1.00 90.12 611 TRP A O 1
ATOM 4885 N N . TRP A 1 612 ? 26.310 -37.057 1.287 1.00 86.06 612 TRP A N 1
ATOM 4886 C CA . TRP A 1 612 ? 24.853 -37.022 1.288 1.00 86.06 612 TRP A CA 1
ATOM 4887 C C . TRP A 1 612 ? 24.309 -35.812 0.524 1.00 86.06 612 TRP A C 1
ATOM 4889 O O . TRP A 1 612 ? 23.311 -35.926 -0.196 1.00 86.06 612 TRP A O 1
ATOM 4899 N N . THR A 1 613 ? 24.986 -34.675 0.629 1.00 89.44 613 THR A N 1
ATOM 4900 C CA . THR A 1 613 ? 24.719 -33.456 -0.133 1.00 89.44 613 THR A CA 1
ATOM 4901 C C . THR A 1 613 ? 24.935 -33.707 -1.618 1.00 89.44 613 THR A C 1
ATOM 4903 O O . THR A 1 613 ? 24.026 -33.469 -2.417 1.00 89.44 613 THR A O 1
ATOM 4906 N N . VAL A 1 614 ? 26.070 -34.311 -1.978 1.00 90.12 614 VAL A N 1
ATOM 4907 C CA . VAL A 1 614 ? 26.376 -34.711 -3.361 1.00 90.12 614 VAL A CA 1
ATOM 4908 C C . VAL A 1 614 ? 25.340 -35.709 -3.881 1.00 90.12 614 VAL A C 1
ATOM 4910 O O . VAL A 1 614 ? 24.789 -35.542 -4.968 1.00 90.12 614 VAL A O 1
ATOM 4913 N N . ARG A 1 615 ? 24.965 -36.708 -3.074 1.00 89.88 615 ARG A N 1
ATOM 4914 C CA . ARG A 1 615 ? 23.915 -37.670 -3.445 1.00 89.88 615 ARG A CA 1
ATOM 4915 C C . ARG A 1 615 ? 22.560 -37.010 -3.682 1.00 89.88 615 ARG A C 1
ATOM 4917 O O . ARG A 1 615 ? 21.838 -37.411 -4.595 1.00 89.88 615 ARG A O 1
ATOM 4924 N N . THR A 1 616 ? 22.209 -36.024 -2.861 1.00 88.56 616 THR A N 1
ATOM 4925 C CA . THR A 1 616 ? 20.961 -35.265 -2.997 1.00 88.56 616 THR A CA 1
ATOM 4926 C C . THR A 1 616 ? 20.975 -34.429 -4.277 1.00 88.56 616 THR A C 1
ATOM 4928 O O . THR A 1 616 ? 19.969 -34.398 -4.983 1.00 88.56 616 THR A O 1
ATOM 4931 N N . LYS A 1 617 ? 22.112 -33.817 -4.630 1.00 92.12 617 LYS A N 1
ATOM 4932 C CA . LYS A 1 617 ? 22.289 -33.088 -5.895 1.00 92.12 617 LYS A CA 1
ATOM 4933 C C . LYS A 1 617 ? 22.101 -34.000 -7.109 1.00 92.12 617 LYS A C 1
ATOM 4935 O O . LYS A 1 617 ? 21.270 -33.693 -7.958 1.00 92.12 617 LYS A O 1
ATOM 4940 N N . ILE A 1 618 ? 22.744 -35.170 -7.126 1.00 91.75 618 ILE A N 1
ATOM 4941 C CA . ILE A 1 618 ? 22.584 -36.173 -8.198 1.00 91.75 618 ILE A CA 1
ATOM 4942 C C . ILE A 1 618 ? 21.116 -36.607 -8.337 1.00 91.75 618 ILE A C 1
ATOM 4944 O O . ILE A 1 618 ? 20.598 -36.730 -9.446 1.00 91.75 618 ILE A O 1
ATOM 4948 N N . GLN A 1 619 ? 20.422 -36.818 -7.213 1.00 88.69 619 GLN A N 1
ATOM 4949 C CA . GLN A 1 619 ? 19.000 -37.163 -7.218 1.00 88.69 619 GLN A CA 1
ATOM 4950 C C . GLN A 1 619 ? 18.131 -36.039 -7.797 1.00 88.69 619 GLN A C 1
ATOM 4952 O O . GLN A 1 619 ? 17.231 -36.315 -8.588 1.00 88.69 619 GLN A O 1
ATOM 4957 N N . ASN A 1 620 ? 18.392 -34.788 -7.420 1.00 86.88 620 ASN A N 1
ATOM 4958 C CA . ASN A 1 620 ? 17.640 -33.640 -7.918 1.00 86.88 620 ASN A CA 1
ATOM 4959 C C . ASN A 1 620 ? 17.859 -33.431 -9.421 1.00 86.88 620 ASN A C 1
ATOM 4961 O O . ASN A 1 620 ? 16.888 -33.225 -10.147 1.00 86.88 620 ASN A O 1
ATOM 4965 N N . ASP A 1 621 ? 19.100 -33.549 -9.897 1.00 88.69 621 ASP A N 1
ATOM 4966 C CA . ASP A 1 621 ? 19.434 -33.409 -11.317 1.00 88.69 621 ASP A CA 1
ATOM 4967 C C . ASP A 1 621 ? 18.784 -34.525 -12.157 1.00 88.69 621 ASP A C 1
ATOM 4969 O O . ASP A 1 621 ? 18.250 -34.260 -13.237 1.00 88.69 621 ASP A O 1
ATOM 4973 N N . LYS A 1 622 ? 18.717 -35.754 -11.626 1.00 87.69 622 LYS A N 1
ATOM 4974 C CA . LYS A 1 622 ? 17.970 -36.862 -12.241 1.00 87.69 622 LYS A CA 1
ATOM 4975 C C . LYS A 1 622 ? 16.469 -36.571 -12.341 1.00 87.69 622 LYS A C 1
ATOM 4977 O O . LYS A 1 622 ? 15.901 -36.670 -13.425 1.00 87.69 622 LYS A O 1
ATOM 4982 N N . VAL A 1 623 ? 15.826 -36.171 -11.240 1.00 83.69 623 VAL A N 1
ATOM 4983 C CA . VAL A 1 623 ? 14.383 -35.846 -11.225 1.00 83.69 623 VAL A CA 1
ATOM 4984 C C . VAL A 1 623 ? 14.075 -34.678 -12.166 1.00 83.69 623 VAL A C 1
ATOM 4986 O O . VAL A 1 623 ? 13.067 -34.693 -12.874 1.00 83.69 623 VAL A O 1
ATOM 4989 N N . LYS A 1 624 ? 14.959 -33.674 -12.217 1.00 83.19 624 LYS A N 1
ATOM 4990 C CA . LYS A 1 624 ? 14.863 -32.547 -13.153 1.00 83.19 624 LYS A CA 1
ATOM 4991 C C . LYS A 1 624 ? 14.895 -33.037 -14.603 1.00 83.19 624 LYS A C 1
ATOM 4993 O O . LYS A 1 624 ? 14.074 -32.602 -15.408 1.00 83.19 624 LYS A O 1
ATOM 4998 N N . ARG A 1 625 ? 15.780 -33.984 -14.933 1.00 84.56 625 ARG A N 1
ATOM 4999 C CA . ARG A 1 625 ? 15.859 -34.584 -16.272 1.00 84.56 625 ARG A CA 1
ATOM 5000 C C . ARG A 1 625 ? 14.623 -35.411 -16.624 1.00 84.56 625 ARG A C 1
ATOM 5002 O O . ARG A 1 625 ? 14.106 -35.245 -17.726 1.00 84.56 625 ARG A O 1
ATOM 5009 N N . GLU A 1 626 ? 14.143 -36.257 -15.717 1.00 83.00 626 GLU A N 1
ATOM 5010 C CA . GLU A 1 626 ? 12.943 -37.085 -15.924 1.00 83.00 626 GLU A CA 1
ATOM 5011 C C . GLU A 1 626 ? 11.714 -36.214 -16.232 1.00 83.00 626 GLU A C 1
ATOM 5013 O O . GLU A 1 626 ? 10.990 -36.485 -17.190 1.00 83.00 626 GLU A O 1
ATOM 5018 N N . ARG A 1 627 ? 11.540 -35.099 -15.507 1.00 79.69 627 ARG A N 1
ATOM 5019 C CA . ARG A 1 627 ? 10.479 -34.113 -15.784 1.00 79.69 627 ARG A CA 1
ATOM 5020 C C . ARG A 1 627 ? 10.619 -33.462 -17.159 1.00 79.69 627 ARG A C 1
ATOM 5022 O O . ARG A 1 627 ? 9.627 -33.320 -17.863 1.00 79.69 627 ARG A O 1
ATOM 5029 N N . LEU A 1 628 ? 11.840 -33.114 -17.573 1.00 77.00 628 LEU A N 1
ATOM 5030 C CA . LEU A 1 628 ? 12.093 -32.559 -18.909 1.00 77.00 628 LEU A CA 1
ATOM 5031 C C . LEU A 1 628 ? 11.769 -33.556 -20.031 1.00 77.00 628 LEU A C 1
ATOM 5033 O O . LEU A 1 628 ? 11.290 -33.149 -21.085 1.00 77.00 628 LEU A O 1
ATOM 5037 N N . VAL A 1 629 ? 12.028 -34.853 -19.827 1.00 79.44 629 VAL A N 1
ATOM 5038 C CA . VAL A 1 629 ? 11.657 -35.899 -20.797 1.00 79.44 629 VAL A CA 1
ATOM 5039 C C . VAL A 1 629 ? 10.136 -36.048 -20.875 1.00 79.44 629 VAL A C 1
ATOM 5041 O O . VAL A 1 629 ? 9.600 -36.101 -21.977 1.00 79.44 629 VAL A O 1
ATOM 5044 N N . GLN A 1 630 ? 9.440 -36.049 -19.734 1.00 74.00 630 GLN A N 1
ATOM 5045 C CA . GLN A 1 630 ? 7.973 -36.129 -19.687 1.00 74.00 630 GLN A CA 1
ATOM 5046 C C . GLN A 1 630 ? 7.301 -34.930 -20.369 1.00 74.00 630 GLN A C 1
ATOM 5048 O O . GLN A 1 630 ? 6.382 -35.120 -21.159 1.00 74.00 630 GLN A O 1
ATOM 5053 N N . LEU A 1 631 ? 7.791 -33.712 -20.126 1.00 72.12 631 LEU A N 1
ATOM 5054 C CA . LEU A 1 631 ? 7.271 -32.496 -20.762 1.00 72.12 631 LEU A CA 1
ATOM 5055 C C . LEU A 1 631 ? 7.491 -32.498 -22.282 1.00 72.12 631 LEU A C 1
ATOM 5057 O O . LEU A 1 631 ? 6.580 -32.164 -23.033 1.00 72.12 631 LEU A O 1
ATOM 5061 N N . ARG A 1 632 ? 8.661 -32.951 -22.758 1.00 75.31 632 ARG A N 1
ATOM 5062 C CA . ARG A 1 632 ? 8.914 -33.097 -24.204 1.00 75.31 632 ARG A CA 1
ATOM 5063 C C . ARG A 1 632 ? 8.034 -34.168 -24.853 1.00 75.31 632 ARG A C 1
ATOM 5065 O O . ARG A 1 632 ? 7.607 -33.978 -25.982 1.00 75.31 632 ARG A O 1
ATOM 5072 N N . ALA A 1 633 ? 7.745 -35.263 -24.149 1.00 70.25 633 ALA A N 1
ATOM 5073 C CA . ALA A 1 633 ? 6.849 -36.310 -24.642 1.00 70.25 633 ALA A CA 1
ATOM 5074 C C . ALA A 1 633 ? 5.377 -35.859 -24.701 1.00 70.25 633 ALA A C 1
ATOM 5076 O O . ALA A 1 633 ? 4.639 -36.307 -25.573 1.00 70.25 633 ALA A O 1
ATOM 5077 N N . LEU A 1 634 ? 4.951 -34.964 -23.802 1.00 70.06 634 LEU A N 1
ATOM 5078 C CA . LEU A 1 634 ? 3.615 -34.359 -23.832 1.00 70.06 634 LEU A CA 1
ATOM 5079 C C . LEU A 1 634 ? 3.470 -33.353 -24.985 1.00 70.06 634 LEU A C 1
ATOM 5081 O O . LEU A 1 634 ? 2.447 -33.364 -25.659 1.00 70.06 634 LEU A O 1
ATOM 5085 N N . ASN A 1 635 ? 4.513 -32.571 -25.275 1.00 56.69 635 ASN A N 1
ATOM 5086 C CA . ASN A 1 635 ? 4.509 -31.591 -26.369 1.00 56.69 635 ASN A CA 1
ATOM 5087 C C . ASN A 1 635 ? 4.667 -32.198 -27.777 1.00 56.69 635 ASN A C 1
ATOM 5089 O O . ASN A 1 635 ? 4.469 -31.485 -28.748 1.00 56.69 635 ASN A O 1
ATOM 5093 N N . MET A 1 636 ? 5.040 -33.477 -27.909 1.00 51.69 636 MET A N 1
ATOM 5094 C CA . MET A 1 636 ? 5.048 -34.186 -29.204 1.00 51.69 636 MET A CA 1
ATOM 5095 C C . MET A 1 636 ? 3.740 -34.945 -29.493 1.00 51.69 636 MET A C 1
ATOM 5097 O O . MET A 1 636 ? 3.584 -35.473 -30.589 1.00 51.69 636 MET A O 1
ATOM 5101 N N . ASN A 1 637 ? 2.833 -35.035 -28.513 1.00 45.59 637 ASN A N 1
ATOM 5102 C CA . ASN A 1 637 ? 1.527 -35.699 -28.634 1.00 45.59 637 ASN A CA 1
ATOM 5103 C C . ASN A 1 637 ? 0.346 -34.705 -28.677 1.00 45.59 637 ASN A C 1
ATOM 5105 O O . ASN A 1 637 ? -0.807 -35.138 -28.680 1.00 45.59 637 ASN A O 1
ATOM 5109 N N .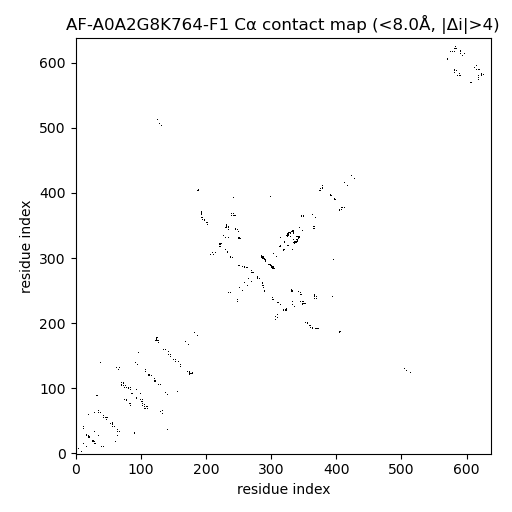 MET A 1 638 ? 0.636 -33.401 -28.689 1.00 40.50 638 MET A N 1
ATOM 5110 C CA . MET A 1 638 ? -0.271 -32.320 -29.095 1.00 40.50 638 MET A CA 1
ATOM 5111 C C . MET A 1 638 ? 0.178 -31.816 -30.461 1.00 40.50 638 MET A C 1
ATOM 5113 O O . MET A 1 638 ? -0.712 -31.426 -31.245 1.00 40.50 638 MET A O 1
#

Mean predicted aligned error: 18.92 Å

Sequence (638 aa):
MSRLTDRDKDGFFEEILCKFRDDDIGLFCRKDPVVINIGERLWTKSKLKKDKAGEVRKSVMTSMRRLATLYMTFLEQQLEYGPIKEIEKNLADMFLRDNYTHLEHAILKYTMNGEGKSMADLKYGLKTALYYLIKKSCQIIQGTFLIGNEDDKATELDKFMGVFELNHNYLFGDASYAMHKNRNEKLRKPESLPQEEDICKVREYTMSRMSSMMAETYSVFDSHVYIELRDLLVSRLTLFNARRGGEPCRLRQEEWKDAENGAWIDQKDVEKLDDELDKVLAKDLKIAYQTGKGNKHLVPILLPKDTIEPLRMITDQENRALAGVNTANPYVFPCTQDSLYHVSGWYAVHSVCEKLDLQRGDLLTATKNRHRISTIYASMEIPQTERRFFYEHMGHSEQTNKNIYQAPLALMEIVKVGKSLNQIDGATGLQISESSPSASTDVSQESGAVGKSSSQSSMDQEKQCATGLHISESSPSASTDVSQESGAVGKSSSQSSMDQEKQYAAIEDDLSMYESDASADPPVVREVVQYSESSSSESSTKLKTQCTHSVRGAGLKRKRKKYIHWKADEEEEIRTQFRKYILGEAEKKLPSRKAIESYLLQESCNIKYDWWTVRTKIQNDKVKRERLVQLRALNMNM

pLDDT: mean 72.84, std 25.48, range [20.62, 98.12]

Radius of gyration: 34.95 Å; Cα contacts (8 Å, |Δi|>4): 528; chains: 1; bounding box: 82×121×82 Å

Organism: Stichopus japonicus (NCBI:txid307972)

Foldseek 3Di:
DPPDDVVLVVVLCVLALVPFDPDPLSVLCNPFPLLVLLLSVQCVVCVVPVLCNVVSNVVSNVLSSLLSQLVVLLCVLCVPVNDQDDDPVHSLSCLAPVSVVSSLVSLVVVQAAPPDPDLVRGNLLSSVVVLLSVVSSLVSVLVVCVVVVVVVSNVRSVVSVVVSVVCCCVRNVSSVVVLVCCLQPQLADPVLFADPVLLVVLQVCLLVVLVVLVVCPPDDLALVVLLLLLLSLLLNQLLVLLEALVVQQSAFPVQVVCQLVLVPDDVVVLVPDPDPVSNVQVVQWTWGWDDDPDPPATAIGIDGNSCNVSLVQSSDPVSCVNSQDAPCQGTSACDHNNDNGHDGSQCSNLVSLVVDDGPPSVSPHSNSSSSVVLLVVVLDPDDPVVVVVVCSNHVHDPVVSVSRRCNSVVVCCCVPVVVVVCVVVVPPDPPPPPPDDDDDDDDDDDDDDDDDDDDDYDDDDDDDDDDDDDDDDDDDDDDDDDDDDDDDDDDCPPVVVVVSVVVVVVSVVVCVVVVSPPPDPPDDPDPPPDDDDDDDDDDDDDDDDDDDDDDDDDDDDDDDPPDDDADPVLLVVLCVVCVCLLVVVDPDVFDDLCVQVVVCPDPPHPDPDHSVVSRVSSVVSSVVVVVVVVVVVVVVVD

Solvent-accessible surface area (backbone atoms only — not comparable to full-atom values): 38525 Å² total; per-residue (Å²): 136,85,81,74,52,72,70,57,56,52,52,46,40,65,65,46,59,72,65,48,59,99,43,75,47,37,48,42,43,67,63,35,70,54,46,39,52,47,35,51,53,52,41,66,76,43,63,82,43,68,96,41,49,69,58,47,45,50,53,34,52,51,52,34,43,52,50,36,47,44,48,54,43,26,63,57,31,33,82,79,75,42,84,71,67,70,84,78,81,46,66,67,32,60,53,34,61,92,26,40,69,36,40,52,53,17,52,52,60,71,25,34,49,78,95,54,91,50,83,88,33,50,40,35,70,59,46,53,52,46,56,55,52,49,56,55,44,50,54,51,51,35,52,50,25,51,76,68,71,35,55,70,60,26,52,46,40,51,51,23,50,52,55,54,59,74,38,38,62,77,78,45,36,66,32,54,49,51,52,54,47,49,53,58,61,53,61,42,43,75,91,57,42,45,53,68,69,49,52,48,51,53,51,53,50,40,54,51,51,54,51,52,61,71,66,47,84,84,63,80,65,35,46,64,55,47,51,50,53,47,23,42,50,44,27,51,43,19,64,74,54,39,33,53,32,66,57,63,24,63,40,32,48,66,38,47,49,39,22,74,72,40,74,86,60,63,67,72,61,50,70,67,50,88,50,69,65,59,39,49,47,62,71,45,39,38,57,30,63,42,86,43,80,63,102,82,36,72,40,70,44,67,43,50,58,91,46,52,65,61,50,53,53,57,61,33,68,65,47,29,51,61,28,36,34,31,90,81,35,57,38,52,35,50,29,54,77,63,28,74,44,49,46,58,28,62,59,22,33,46,61,55,51,73,77,50,98,47,93,53,57,93,29,63,39,38,66,30,45,25,49,43,50,52,37,54,57,66,58,49,96,66,57,74,76,60,49,48,58,55,29,60,57,66,71,51,55,75,68,62,50,70,76,49,50,45,55,48,49,51,53,48,39,49,60,53,51,43,48,53,48,37,60,70,72,64,60,87,72,84,80,78,78,80,82,76,87,87,78,89,79,90,87,84,92,86,86,93,81,89,82,83,89,84,84,84,89,78,92,81,93,87,81,88,86,87,86,88,87,88,86,81,88,80,87,82,86,90,80,91,83,87,80,92,82,84,88,84,91,85,80,65,72,69,63,53,55,55,53,51,52,53,50,50,57,48,46,55,49,54,45,57,74,54,47,80,80,71,68,71,80,74,77,82,79,75,79,81,80,84,78,81,88,78,90,84,87,85,83,90,85,88,87,88,82,89,88,84,91,84,80,95,72,80,84,78,77,76,76,79,75,81,85,81,86,73,52,73,67,58,49,50,50,50,51,62,77,44,34,48,37,40,73,62,74,37,97,49,84,60,82,52,70,67,62,44,47,60,49,60,69,37,94,85,50,87,63,90,68,56,58,65,56,53,51,49,50,50,51,49,56,20,53,53,44,55,51,53,53,52,54,53,57,55,66,74,74,109

Secondary structure (DSSP, 8-state):
-----HHHHHHHHHHTGGGS-SSHHHHHHHH-HHHHHHHHHHHHHHTT-GGGHHHHHHHHHHHHHHHHHHHHHHHHTHHHH-----SSSSGGGGGSGGGHHHHHHHHHHHHBSTT---GGGB-HHHHHHHHHHHHHHHHHHHHHHHHTT-HHHHHHHHHHHHHHHHTHHHHHHHHHHHHHHHHHHHTT-GGGSPPHHHHHHHHHHHHHHHHHHHH-TT----HHHHHHHHHHHHHHHHHHHT--THHHHT-BHHHHHHHHTTTT--HHHHHT-S-HHHHHHHHHEEEEEEE-SSTT-EEEEEEEHHHHHHHHHHH-HHHHHHTT--TT--BSSB-SSS-SSBPPHHHHHHHHHTTS--TTGGG-SHHHHHHHHHHHHHHS---HHHHHHHHHHHT--HHHHHHH-HHHHHHHIIIIIHHHHHHHTT---------PPP---------------------------------------------------SS-HHHHHHHHHHHHHHHHHHHHHHHTTT-SPPP-------PPP-------------------------PPPPPP---HHHHHHHHHHTHHHHTT-SSSSS--HHHHHHHHTSTT----S-HHHHHHHHHHHHHHHHHHHHHHHHHT--

InterPro domains:
  IPR011010 DNA breaking-rejoining enzyme, catalytic core [SSF56349] (220-405)